Protein AF-0000000086303336 (afdb_homodimer)

Organism: NCBI:txid299321

Radius of gyration: 23.67 Å; Cα contacts (8 Å, |Δi|>4): 502; chains: 2; bounding box: 52×64×55 Å

InterPro domains:
  IPR014830 Glycolipid transfer protein domain [PF08718] (20-171)
  IPR014830 Glycolipid transfer protein domain [PTHR10219] (15-198)
  IPR036497 Glycolipid transfer protein superfamily [G3DSA:1.10.3520.10] (1-209)
  IPR036497 Glycolipid transfer protein superfamily [SSF110004] (14-208)

pLDDT: mean 89.31, std 9.23, range [62.44, 98.69]

Sequence (418 aa):
MAVSRLLFHLSSALGPGSDILLDPYLSGWEELIRFMESLGPLVSLFSYKVQEKIVLLRQIQAEDAENAAYSSLHSMMEAELLRGVVSFDRHAPSGCRTLLRLHRSLRWLQLLLEKLAAGPDADGRLATPGEMCREAYREVLAPHHPWLLRRAAEAAFSAMPQRAVLLRLVCVERQEEAAPVLERLIGAIGEVHSRTHNALQDRGMLDLPMAVSRLLFHLSSALGPGSDILLDPYLSGWEELIRFMESLGPLVSLFSYKVQEKIVLLRQIQAEDAENAAYSSLHSMMEAELLRGVVSFDRHAPSGCRTLLRLHRSLRWLQLLLEKLAAGPDADGRLATPGEMCREAYREVLAPHHPWLLRRAAEAAFSAMPQRAVLLRLVCVERQEEAAPVLERLIGAIGEVHSRTHNALQDRGMLDLP

Secondary structure (DSSP, 8-state):
-HHHHHHHHHHHTB-STT-BBHHHHHHHHHHHHHHHHHH-HHHHHHHHHHHHHHHHHHHHHHHTTTTTTTSBHHHHHHHHHHHT---SSS----HHHHHHHHHHHHHHHHHHHHHHHH-S-TTSPPPPHHHHHHHHHHHHTGGGS-HHHHHHHHHHHHT---HHHHHHHTT-SSHHHHHHHHHHHHHHHHHHHHHHHHHHHHTT-TT--/-HHHHHHHHHHHTB-STT-BBHHHHHHHHHHHHHHHHHH-HHHHHHHHHHHHHHHHHHHHHHHTTTTTTTSBHHHHHHHHHHHT---SSS----HHHHHHHHHHHHHHHHHHHHHHHH-S-TTSPPPPHHHHHHHHHHHHTGGGS-HHHHHHHHHHHHT---HHHHHHHTT-SSHHHHHHHHHHHHHHHHHHHHHHHHHHHHTT-TT--

Solvent-accessible surface area (backbone atoms only — not comparable to full-atom values): 22356 Å² total; per-residue (Å²): 110,71,55,58,53,34,52,50,20,45,58,60,9,58,34,77,88,66,36,37,25,40,64,33,42,50,48,23,52,50,46,51,43,54,52,41,42,71,77,32,49,73,47,38,64,63,37,47,68,55,46,52,43,51,52,52,46,52,50,52,34,62,76,36,57,90,72,51,37,56,49,26,51,60,44,31,49,52,46,34,59,73,69,60,48,66,43,77,86,44,85,50,85,38,62,66,53,43,48,48,55,50,52,40,51,48,52,29,51,41,48,34,48,54,54,63,53,64,53,49,47,98,88,63,51,64,75,50,47,29,54,42,48,46,54,29,32,61,70,58,41,43,88,78,42,55,71,67,56,44,50,49,50,52,36,50,30,73,58,47,62,57,56,69,59,55,36,46,68,66,71,26,91,47,75,83,64,31,40,66,55,44,50,52,49,43,49,47,52,46,52,54,47,49,34,52,49,50,57,32,52,78,69,68,47,78,70,51,93,109,72,54,58,52,33,50,49,19,45,58,59,9,59,34,74,89,66,35,39,25,38,64,34,41,50,49,23,52,51,46,51,44,54,53,43,42,72,77,34,50,75,41,41,64,65,37,45,67,54,47,54,44,49,52,54,46,51,49,54,35,62,76,37,56,91,72,52,37,56,50,26,52,61,46,31,50,53,47,34,58,73,70,61,47,67,42,78,85,43,82,50,85,39,63,65,52,44,49,49,56,50,50,41,51,48,51,30,50,40,47,33,48,52,54,62,53,64,51,49,47,98,87,63,49,64,75,48,46,27,54,43,48,47,55,29,32,61,70,58,41,43,87,77,43,55,70,67,56,44,51,52,48,52,39,51,31,74,59,47,62,59,56,70,60,56,37,46,68,65,69,26,91,46,75,82,63,32,40,68,55,46,50,52,49,42,49,49,50,46,53,53,47,50,34,52,48,50,57,31,50,78,70,68,48,78,71,51,94

Structure (mmCIF, N/CA/C/O backbone):
data_AF-0000000086303336-model_v1
#
loop_
_entity.id
_entity.type
_entity.pdbx_description
1 polymer 'Glycolipid transfer protein domain-containing protein'
#
loop_
_atom_site.group_PDB
_atom_site.id
_atom_site.type_symbol
_atom_site.label_atom_id
_atom_site.label_alt_id
_atom_site.label_comp_id
_atom_site.label_asym_id
_atom_site.label_entity_id
_atom_site.label_seq_id
_atom_site.pdbx_PDB_ins_code
_atom_site.Cartn_x
_atom_site.Cartn_y
_atom_site.Cartn_z
_atom_site.occupancy
_atom_site.B_iso_or_equiv
_atom_site.auth_seq_id
_atom_site.auth_comp_id
_atom_site.auth_asym_id
_atom_site.auth_atom_id
_atom_site.pdbx_PDB_model_num
ATOM 1 N N . MET A 1 1 ? 12.625 26.188 -1.631 1 68.75 1 MET A N 1
ATOM 2 C CA . MET A 1 1 ? 11.523 26.172 -2.592 1 68.75 1 MET A CA 1
ATOM 3 C C . MET A 1 1 ? 10.422 25.219 -2.15 1 68.75 1 MET A C 1
ATOM 5 O O . MET A 1 1 ? 9.289 25.641 -1.905 1 68.75 1 MET A O 1
ATOM 9 N N . ALA A 1 2 ? 10.711 24.031 -1.716 1 78.25 2 ALA A N 1
ATOM 10 C CA . ALA A 1 2 ? 9.664 23.078 -1.331 1 78.25 2 ALA A CA 1
ATOM 11 C C . ALA A 1 2 ? 9.023 23.484 -0.003 1 78.25 2 ALA A C 1
ATOM 13 O O . ALA A 1 2 ? 7.801 23.438 0.142 1 78.25 2 ALA A O 1
ATOM 14 N N . VAL A 1 3 ? 9.758 24.109 0.846 1 84.88 3 VAL A N 1
ATOM 15 C CA . VAL A 1 3 ? 9.266 24.484 2.17 1 84.88 3 VAL A CA 1
ATOM 16 C C . VAL A 1 3 ? 8.32 25.672 2.053 1 84.88 3 VAL A C 1
ATOM 18 O O . VAL A 1 3 ? 7.266 25.703 2.689 1 84.88 3 VAL A O 1
ATOM 21 N N . SER A 1 4 ? 8.734 26.578 1.231 1 87.81 4 SER A N 1
ATOM 22 C CA . SER A 1 4 ? 7.906 27.766 1.048 1 87.81 4 SER A CA 1
ATOM 23 C C . SER A 1 4 ? 6.543 27.406 0.459 1 87.81 4 SER A C 1
ATOM 25 O O . SER A 1 4 ? 5.52 27.953 0.877 1 87.81 4 SER A O 1
ATOM 27 N N . ARG A 1 5 ? 6.555 26.562 -0.476 1 91.38 5 ARG A N 1
ATOM 28 C CA . ARG A 1 5 ? 5.301 26.141 -1.087 1 91.38 5 ARG A CA 1
ATOM 29 C C . ARG A 1 5 ? 4.434 25.391 -0.081 1 91.38 5 ARG A C 1
ATOM 31 O O . ARG A 1 5 ? 3.217 25.594 -0.038 1 91.38 5 ARG A O 1
ATOM 38 N N . LEU A 1 6 ? 5.098 24.547 0.693 1 92 6 LEU A N 1
ATOM 39 C CA . LEU A 1 6 ? 4.359 23.812 1.722 1 92 6 LEU A CA 1
ATOM 40 C C . LEU A 1 6 ? 3.727 24.781 2.721 1 92 6 LEU A C 1
ATOM 42 O O . LEU A 1 6 ? 2.545 24.656 3.045 1 92 6 LEU A O 1
ATOM 46 N N . LEU A 1 7 ? 4.484 25.766 3.109 1 93.31 7 LEU A N 1
ATOM 47 C CA . LEU A 1 7 ? 3.982 26.75 4.055 1 93.31 7 LEU A CA 1
ATOM 48 C C . LEU A 1 7 ? 2.822 27.531 3.453 1 93.31 7 LEU A C 1
ATOM 50 O O . LEU A 1 7 ? 1.847 27.844 4.145 1 93.31 7 LEU A O 1
ATOM 54 N N . PHE A 1 8 ? 2.986 27.797 2.232 1 95.62 8 PHE A N 1
ATOM 55 C CA . PHE A 1 8 ? 1.922 28.516 1.533 1 95.62 8 PHE A CA 1
ATOM 56 C C . PHE A 1 8 ? 0.634 27.703 1.535 1 95.62 8 PHE A C 1
ATOM 58 O O . PHE A 1 8 ? -0.438 28.219 1.848 1 95.62 8 PHE A O 1
ATOM 65 N N . HIS A 1 9 ? 0.721 26.453 1.22 1 96.94 9 HIS A N 1
ATOM 66 C CA . HIS A 1 9 ? -0.458 25.594 1.182 1 96.94 9 HIS A CA 1
ATOM 67 C C . HIS A 1 9 ? -1.078 25.453 2.568 1 96.94 9 HIS A C 1
ATOM 69 O O . HIS A 1 9 ? -2.301 25.5 2.713 1 96.94 9 HIS A O 1
ATOM 75 N N . LEU A 1 10 ? -0.275 25.281 3.58 1 96.69 10 LEU A N 1
ATOM 76 C CA . LEU A 1 10 ? -0.773 25.125 4.941 1 96.69 10 LEU A CA 1
ATOM 77 C C . LEU A 1 10 ? -1.506 26.391 5.398 1 96.69 10 LEU A C 1
ATOM 79 O O . LEU A 1 10 ? -2.58 26.297 6 1 96.69 10 LEU A O 1
ATOM 83 N N . SER A 1 11 ? -0.921 27.5 5.051 1 97.06 11 SER A N 1
ATOM 84 C CA . SER A 1 11 ? -1.561 28.766 5.402 1 97.06 11 SER A CA 1
ATOM 85 C C . SER A 1 11 ? -2.867 28.953 4.637 1 97.06 11 SER A C 1
ATOM 87 O O . SER A 1 11 ? -3.854 29.438 5.195 1 97.06 11 SER A O 1
ATOM 89 N N . SER A 1 12 ? -2.881 28.562 3.414 1 98 12 SER A N 1
ATOM 90 C CA . SER A 1 12 ? -4.051 28.719 2.555 1 98 12 SER A CA 1
ATOM 91 C C . SER A 1 12 ? -5.168 27.766 2.965 1 98 12 SER A C 1
ATOM 93 O O . SER A 1 12 ? -6.324 27.953 2.574 1 98 12 SER A O 1
ATOM 95 N N . ALA A 1 13 ? -4.824 26.719 3.674 1 98.44 13 ALA A N 1
ATOM 96 C CA . ALA A 1 13 ? -5.82 25.75 4.105 1 98.44 13 ALA A CA 1
ATOM 97 C C . ALA A 1 13 ? -6.664 26.297 5.254 1 98.44 13 ALA A C 1
ATOM 99 O O . ALA A 1 13 ? -7.738 25.766 5.547 1 98.44 13 ALA A O 1
ATOM 100 N N . LEU A 1 14 ? -6.16 27.328 5.961 1 98.31 14 LEU A N 1
ATOM 101 C CA . LEU A 1 14 ? -6.891 27.922 7.074 1 98.31 14 LEU A CA 1
ATOM 102 C C . LEU A 1 14 ? -8.078 28.734 6.578 1 98.31 14 LEU A C 1
ATOM 104 O O . LEU A 1 14 ? -7.91 29.859 6.109 1 98.31 14 LEU A O 1
ATOM 108 N N . GLY A 1 15 ? -9.219 28.125 6.676 1 96.88 15 GLY A N 1
ATOM 109 C CA . GLY A 1 15 ? -10.438 28.781 6.242 1 96.88 15 GLY A CA 1
ATOM 110 C C . GLY A 1 15 ? -11.031 29.703 7.293 1 96.88 15 GLY A C 1
ATOM 111 O O . GLY A 1 15 ? -10.406 29.953 8.328 1 96.88 15 GLY A O 1
ATOM 112 N N . PRO A 1 16 ? -12.148 30.312 6.918 1 95.12 16 PRO A N 1
ATOM 113 C CA . PRO A 1 16 ? -12.812 31.172 7.895 1 95.12 16 PRO A CA 1
ATOM 114 C C . PRO A 1 16 ? -13.125 30.453 9.203 1 95.12 16 PRO A C 1
ATOM 116 O O . PRO A 1 16 ? -13.461 29.266 9.195 1 95.12 16 PRO A O 1
ATOM 119 N N . GLY A 1 17 ? -12.906 31.25 10.336 1 93.94 17 GLY A N 1
ATOM 120 C CA . GLY A 1 17 ? -13.125 30.672 11.641 1 93.94 17 GLY A CA 1
ATOM 121 C C . GLY A 1 17 ? -12.125 29.578 11.977 1 93.94 17 GLY A C 1
ATOM 122 O O . GLY A 1 17 ? -10.914 29.781 11.906 1 93.94 17 GLY A O 1
ATOM 123 N N . SER A 1 18 ? -12.672 28.344 12.18 1 96.5 18 SER A N 1
ATOM 124 C CA . SER A 1 18 ? -11.82 27.203 12.547 1 96.5 18 SER A CA 1
ATOM 125 C C . SER A 1 18 ? -11.875 26.109 11.484 1 96.5 18 SER A C 1
ATOM 127 O O . SER A 1 18 ? -11.5 24.969 11.75 1 96.5 18 SER A O 1
ATOM 129 N N . ASP A 1 19 ? -12.359 26.578 10.32 1 98.12 19 ASP A N 1
ATOM 130 C CA . ASP A 1 19 ? -12.547 25.609 9.258 1 98.12 19 ASP A CA 1
ATOM 131 C C . ASP A 1 19 ? -11.242 25.359 8.5 1 98.12 19 ASP A C 1
ATOM 133 O O . ASP A 1 19 ? -10.281 26.125 8.648 1 98.12 19 ASP A O 1
ATOM 137 N N . ILE A 1 20 ? -11.133 24.234 7.773 1 98.69 20 ILE A N 1
ATOM 138 C CA . ILE A 1 20 ? -10 23.859 6.926 1 98.69 20 ILE A CA 1
ATOM 139 C C . ILE A 1 20 ? -10.469 23.703 5.48 1 98.69 20 ILE A C 1
ATOM 141 O O . ILE A 1 20 ? -11.391 22.938 5.199 1 98.69 20 ILE A O 1
ATOM 145 N N . LEU A 1 21 ? -9.898 24.516 4.605 1 98.62 21 LEU A N 1
ATOM 146 C CA . LEU A 1 21 ? -10.195 24.359 3.186 1 98.62 21 LEU A CA 1
ATOM 147 C C . LEU A 1 21 ? -9.492 23.125 2.617 1 98.62 21 LEU A C 1
ATOM 149 O O . LEU A 1 21 ? -8.289 22.953 2.807 1 98.62 21 LEU A O 1
ATOM 153 N N . LEU A 1 22 ? -10.32 22.297 1.923 1 98.12 22 LEU A N 1
ATOM 154 C CA . LEU A 1 22 ? -9.812 20.984 1.552 1 98.12 22 LEU A CA 1
ATOM 155 C C . LEU A 1 22 ? -8.805 21.094 0.408 1 98.12 22 LEU A C 1
ATOM 157 O O . LEU A 1 22 ? -7.789 20.391 0.404 1 98.12 22 LEU A O 1
ATOM 161 N N . ASP A 1 23 ? -8.992 21.969 -0.528 1 97.44 23 ASP A N 1
ATOM 162 C CA . ASP A 1 23 ? -8.125 22.031 -1.703 1 97.44 23 ASP A CA 1
ATOM 163 C C . ASP A 1 23 ? -6.699 22.406 -1.316 1 97.44 23 ASP A C 1
ATOM 165 O O . ASP A 1 23 ? -5.754 21.672 -1.609 1 97.44 23 ASP A O 1
ATOM 169 N N . PRO A 1 24 ? -6.488 23.5 -0.646 1 98.12 24 PRO A N 1
ATOM 170 C CA . PRO A 1 24 ? -5.113 23.812 -0.252 1 98.12 24 PRO A CA 1
ATOM 171 C C . PRO A 1 24 ? -4.539 22.797 0.732 1 98.12 24 PRO A C 1
ATOM 173 O O . PRO A 1 24 ? -3.33 22.547 0.728 1 98.12 24 PRO A O 1
ATOM 176 N N . TYR A 1 25 ? -5.367 22.25 1.617 1 98.38 25 TYR A N 1
ATOM 177 C CA . TYR A 1 25 ? -4.926 21.203 2.527 1 98.38 25 TYR A CA 1
ATOM 178 C C . TYR A 1 25 ? -4.344 20.016 1.757 1 98.38 25 TYR A C 1
ATOM 180 O O . TYR A 1 25 ? -3.227 19.578 2.037 1 98.38 25 TYR A O 1
ATOM 188 N N . LEU A 1 26 ? -5.074 19.531 0.772 1 98.19 26 LEU A N 1
ATOM 189 C CA . LEU A 1 26 ? -4.633 18.406 -0.049 1 98.19 26 LEU A CA 1
ATOM 190 C C . LEU A 1 26 ? -3.428 18.797 -0.899 1 98.19 26 LEU A C 1
ATOM 192 O O . LEU A 1 26 ? -2.52 17.984 -1.103 1 98.19 26 LEU A O 1
ATOM 196 N N . SER A 1 27 ? -3.404 20 -1.371 1 97.25 27 SER A N 1
ATOM 197 C CA . SER A 1 27 ? -2.25 20.484 -2.123 1 97.25 27 SER A CA 1
ATOM 198 C C . SER A 1 27 ? -0.993 20.5 -1.26 1 97.25 27 SER A C 1
ATOM 200 O O . SER A 1 27 ? 0.11 20.266 -1.759 1 97.25 27 SER A O 1
ATOM 202 N N . GLY A 1 28 ? -1.169 20.812 0.009 1 95.38 28 GLY A N 1
ATOM 203 C CA . GLY A 1 28 ? -0.049 20.703 0.932 1 95.38 28 GLY A CA 1
ATOM 204 C C . GLY A 1 28 ? 0.526 19.297 1.017 1 95.38 28 GLY A C 1
ATOM 205 O O . GLY A 1 28 ? 1.744 19.125 0.967 1 95.38 28 GLY A O 1
ATOM 206 N N . TRP A 1 29 ? -0.325 18.281 1.083 1 94.81 29 TRP A N 1
ATOM 207 C CA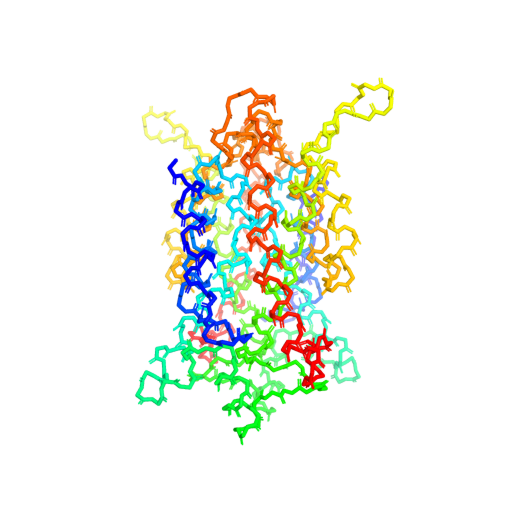 . TRP A 1 29 ? 0.107 16.891 1.098 1 94.81 29 TRP A CA 1
ATOM 208 C C . TRP A 1 29 ? 0.792 16.516 -0.214 1 94.81 29 TRP A C 1
ATOM 210 O O . TRP A 1 29 ? 1.811 15.82 -0.215 1 94.81 29 TRP A O 1
ATOM 220 N N . GLU A 1 30 ? 0.237 17 -1.263 1 94.19 30 GLU A N 1
ATOM 221 C CA . GLU A 1 30 ? 0.819 16.719 -2.572 1 94.19 30 GLU A CA 1
ATOM 222 C C . GLU A 1 30 ? 2.223 17.312 -2.688 1 94.19 30 GLU A C 1
ATOM 224 O O . GLU A 1 30 ? 3.121 16.688 -3.252 1 94.19 30 GLU A O 1
ATOM 229 N N . GLU A 1 31 ? 2.381 18.5 -2.166 1 90.88 31 GLU A N 1
ATOM 230 C CA . GLU A 1 31 ? 3.701 19.125 -2.156 1 90.88 31 GLU A CA 1
ATOM 231 C C . GLU A 1 31 ? 4.688 18.312 -1.316 1 90.88 31 GLU A C 1
ATOM 233 O O . GLU A 1 31 ? 5.832 18.109 -1.719 1 90.88 31 GLU A O 1
ATOM 238 N N . LEU A 1 32 ? 4.27 17.844 -0.201 1 86.94 32 LEU A N 1
ATOM 239 C CA . LEU A 1 32 ? 5.105 17.031 0.672 1 86.94 32 LEU A CA 1
ATOM 240 C C . LEU A 1 32 ? 5.535 15.75 -0.031 1 86.94 32 LEU A C 1
ATOM 242 O O . LEU A 1 32 ? 6.715 15.383 -0.003 1 86.94 32 LEU A O 1
ATOM 246 N N . ILE A 1 33 ? 4.625 15.094 -0.683 1 88.19 33 ILE A N 1
ATOM 247 C CA . ILE A 1 33 ? 4.895 13.844 -1.386 1 88.19 33 ILE A CA 1
ATOM 248 C C . ILE A 1 33 ? 5.879 14.094 -2.527 1 88.19 33 ILE A C 1
ATOM 250 O O . ILE A 1 33 ? 6.836 13.344 -2.709 1 88.19 33 ILE A O 1
ATOM 254 N N . ARG A 1 34 ? 5.613 15.172 -3.264 1 85.19 34 ARG A N 1
ATOM 255 C CA . ARG A 1 34 ? 6.52 15.531 -4.348 1 85.19 34 ARG A CA 1
ATOM 256 C C . ARG A 1 34 ? 7.945 15.719 -3.834 1 85.19 34 ARG A C 1
ATOM 258 O O . ARG A 1 34 ? 8.898 15.242 -4.453 1 85.19 34 ARG A O 1
ATOM 265 N N . PHE A 1 35 ? 7.98 16.359 -2.828 1 79.31 35 PHE A N 1
ATOM 266 C CA . PHE A 1 35 ? 9.281 16.594 -2.215 1 79.31 35 PHE A CA 1
ATOM 267 C C . PHE A 1 35 ? 9.914 15.289 -1.757 1 79.31 35 PHE A C 1
ATOM 269 O O . PHE A 1 35 ? 11.102 15.047 -1.996 1 79.31 35 PHE A O 1
ATOM 276 N N . MET A 1 36 ? 9.227 14.445 -1.089 1 78.94 36 MET A N 1
ATOM 277 C CA . MET A 1 36 ? 9.727 13.164 -0.588 1 78.94 36 MET A CA 1
ATOM 278 C C . MET A 1 36 ? 10.188 12.273 -1.736 1 78.94 36 MET A C 1
ATOM 280 O O . MET A 1 36 ? 11.234 11.625 -1.643 1 78.94 36 MET A O 1
ATOM 284 N N . GLU A 1 37 ? 9.453 12.266 -2.715 1 78.75 37 GLU A N 1
ATOM 285 C CA . GLU A 1 37 ? 9.781 11.438 -3.867 1 78.75 37 GLU A CA 1
ATOM 286 C C . GLU A 1 37 ? 11.062 11.914 -4.547 1 78.75 37 GLU A C 1
ATOM 288 O O . GLU A 1 37 ? 11.781 11.125 -5.16 1 78.75 37 GLU A O 1
ATOM 293 N N . SER A 1 38 ? 11.344 13.188 -4.441 1 76.94 38 SER A N 1
ATOM 294 C CA . SER A 1 38 ? 12.555 13.734 -5.043 1 76.94 38 SER A CA 1
ATOM 295 C C . SER A 1 38 ? 13.805 13.281 -4.293 1 76.94 38 SER A C 1
ATOM 297 O O . SER A 1 38 ? 14.914 13.336 -4.832 1 76.94 38 SER A O 1
ATOM 299 N N . LEU A 1 39 ? 13.664 12.828 -3.025 1 73.25 39 LEU A N 1
ATOM 300 C CA . LEU A 1 39 ? 14.797 12.414 -2.209 1 73.25 39 LEU A CA 1
ATOM 301 C C . LEU A 1 39 ? 15.227 10.992 -2.561 1 73.25 39 LEU A C 1
ATOM 303 O O . LEU A 1 39 ? 16.344 10.578 -2.246 1 73.25 39 LEU A O 1
ATOM 307 N N . GLY A 1 40 ? 14.273 10.195 -3.146 1 70.62 40 GLY A N 1
ATOM 308 C CA . GLY A 1 40 ? 14.656 8.867 -3.598 1 70.62 40 GLY A CA 1
ATOM 309 C C . GLY A 1 40 ? 13.508 7.871 -3.545 1 70.62 40 GLY A C 1
ATOM 310 O O . GLY A 1 40 ? 12.445 8.164 -2.994 1 70.62 40 GLY A O 1
ATOM 311 N N . PRO A 1 41 ? 13.773 6.785 -4.105 1 68.56 41 PRO A N 1
ATOM 312 C CA . PRO A 1 41 ? 12.711 5.789 -4.246 1 68.56 41 PRO A CA 1
ATOM 313 C C . PRO A 1 41 ? 12.258 5.211 -2.908 1 68.56 41 PRO A C 1
ATOM 315 O O . PRO A 1 41 ? 11.102 4.812 -2.764 1 68.56 41 PRO A O 1
ATOM 318 N N . LEU A 1 42 ? 13.102 5.152 -1.977 1 62.66 42 LEU A N 1
ATOM 319 C CA . LEU A 1 42 ? 12.758 4.559 -0.688 1 62.66 42 LEU A CA 1
ATOM 320 C C . LEU A 1 42 ? 11.664 5.363 0.007 1 62.66 42 LEU A C 1
ATOM 322 O O . LEU A 1 42 ? 10.789 4.797 0.657 1 62.66 42 LEU A O 1
ATOM 326 N N . VAL A 1 43 ? 11.703 6.582 -0.273 1 63.38 43 VAL A N 1
ATOM 327 C CA . VAL A 1 43 ? 10.734 7.445 0.391 1 63.38 43 VAL A CA 1
ATOM 328 C C . VAL A 1 43 ? 9.391 7.355 -0.329 1 63.38 43 VAL A C 1
ATOM 330 O O . VAL A 1 43 ? 8.328 7.477 0.296 1 63.38 43 VAL A O 1
ATOM 333 N N . SER A 1 44 ? 9.438 7.004 -1.534 1 63.28 44 SER A N 1
ATOM 334 C CA . SER A 1 44 ? 8.219 6.906 -2.342 1 63.28 44 SER A CA 1
ATOM 335 C C . SER A 1 44 ? 7.316 5.785 -1.849 1 63.28 44 SER A C 1
ATOM 337 O O . SER A 1 44 ? 6.09 5.883 -1.94 1 63.28 44 SER A O 1
ATOM 339 N N . LEU A 1 45 ? 7.863 4.793 -1.267 1 64.06 45 LEU A N 1
ATOM 340 C CA . LEU A 1 45 ? 7.059 3.686 -0.763 1 64.06 45 LEU A CA 1
ATOM 341 C C . LEU A 1 45 ? 6.172 4.141 0.392 1 64.06 45 LEU A C 1
ATOM 343 O O . LEU A 1 45 ? 5.027 3.697 0.514 1 64.06 45 LEU A O 1
ATOM 347 N N . PHE A 1 46 ? 6.66 5.219 1.019 1 66.06 46 PHE A N 1
ATOM 348 C CA . PHE A 1 46 ? 5.926 5.766 2.154 1 66.06 46 PHE A CA 1
ATOM 349 C C . PHE A 1 46 ? 4.766 6.637 1.681 1 66.06 46 PHE A C 1
ATOM 351 O O . PHE A 1 46 ? 3.734 6.723 2.348 1 66.06 46 PHE A O 1
ATOM 358 N N . SER A 1 47 ? 5.047 7.047 0.517 1 77.31 47 SER A N 1
ATOM 359 C CA . SER A 1 47 ? 4.102 8.078 0.098 1 77.31 47 SER A CA 1
ATOM 360 C C . SER A 1 47 ? 2.857 7.457 -0.531 1 77.31 47 SER A C 1
ATOM 362 O O . SER A 1 47 ? 1.817 8.109 -0.635 1 77.31 47 SER A O 1
ATOM 364 N N . TYR A 1 48 ? 2.936 6.191 -0.767 1 81.06 48 TYR A N 1
ATOM 365 C CA . TYR A 1 48 ? 1.847 5.551 -1.494 1 81.06 48 TYR A CA 1
ATOM 366 C C . TYR A 1 48 ? 0.562 5.562 -0.675 1 81.06 48 TYR A C 1
ATOM 368 O O . TYR A 1 48 ? -0.506 5.906 -1.188 1 81.06 48 TYR A O 1
ATOM 376 N N . LYS A 1 49 ? 0.659 5.176 0.506 1 83.69 49 LYS A N 1
ATOM 377 C CA . LYS A 1 49 ? -0.529 5.105 1.352 1 83.69 49 LYS A CA 1
ATOM 378 C C . LYS A 1 49 ? -1.147 6.484 1.549 1 83.69 49 LYS A C 1
ATOM 380 O O . LYS A 1 49 ? -2.371 6.617 1.615 1 83.69 49 LYS A O 1
ATOM 385 N N . VAL A 1 50 ? -0.256 7.484 1.642 1 91.5 50 VAL A N 1
ATOM 386 C CA . VAL A 1 50 ? -0.743 8.852 1.778 1 91.5 50 VAL A CA 1
ATOM 387 C C . VAL A 1 50 ? -1.37 9.312 0.464 1 91.5 50 VAL A C 1
ATOM 389 O O . VAL A 1 50 ? -2.455 9.898 0.459 1 91.5 50 VAL A O 1
ATOM 392 N N . GLN A 1 51 ? -0.713 8.992 -0.611 1 91.88 51 GLN A N 1
ATOM 393 C CA . GLN A 1 51 ? -1.223 9.367 -1.926 1 91.88 51 GLN A CA 1
ATOM 394 C C . GLN A 1 51 ? -2.59 8.742 -2.186 1 91.88 51 GLN A C 1
ATOM 396 O O . GLN A 1 51 ? -3.465 9.375 -2.779 1 91.88 51 GLN A O 1
ATOM 401 N N . GLU A 1 52 ? -2.699 7.531 -1.794 1 91.31 52 GLU A N 1
ATOM 402 C CA . GLU A 1 52 ? -3.984 6.855 -1.956 1 91.31 52 GLU A CA 1
ATOM 403 C C . GLU A 1 52 ? -5.109 7.652 -1.303 1 91.31 52 GLU A C 1
ATOM 405 O O . GLU A 1 52 ? -6.203 7.77 -1.865 1 91.31 52 GLU A O 1
ATOM 410 N N . LYS A 1 53 ? -4.906 8.227 -0.135 1 94.25 53 LYS A N 1
ATOM 411 C CA . LYS A 1 53 ? -5.918 8.992 0.588 1 94.25 53 LYS A CA 1
ATOM 412 C C . LYS A 1 53 ? -6.223 10.305 -0.12 1 94.25 53 LYS A C 1
ATOM 414 O O . LYS A 1 53 ? -7.383 10.727 -0.19 1 94.25 53 LYS A O 1
ATOM 419 N N . ILE A 1 54 ? -5.168 10.914 -0.641 1 96.75 54 ILE A N 1
ATOM 420 C CA . ILE A 1 54 ? -5.336 12.18 -1.354 1 96.75 54 ILE A CA 1
ATOM 421 C C . ILE A 1 54 ? -6.184 11.961 -2.605 1 96.75 54 ILE A C 1
ATOM 423 O O . ILE A 1 54 ? -7.137 12.695 -2.855 1 96.75 54 ILE A O 1
ATOM 427 N N . VAL A 1 55 ? -5.875 10.945 -3.32 1 94.25 55 VAL A N 1
ATOM 428 C CA . VAL A 1 55 ? -6.574 10.625 -4.562 1 94.25 55 VAL A CA 1
ATOM 429 C C . VAL A 1 55 ? -8.047 10.344 -4.27 1 94.25 55 VAL A C 1
ATOM 431 O O . VAL A 1 55 ? -8.93 10.82 -4.992 1 94.25 55 VAL A O 1
ATOM 434 N N . LEU A 1 56 ? -8.297 9.586 -3.236 1 93.88 56 LEU A N 1
ATOM 435 C CA . LEU A 1 56 ? -9.672 9.266 -2.857 1 93.88 56 LEU A CA 1
ATOM 436 C C . LEU A 1 56 ? -10.453 10.539 -2.545 1 93.88 56 LEU A C 1
ATOM 438 O O . LEU A 1 56 ? -11.586 10.711 -3.016 1 93.88 56 LEU A O 1
ATOM 442 N N . LEU A 1 57 ? -9.875 11.445 -1.818 1 96.88 57 LEU A N 1
ATOM 443 C CA . LEU A 1 57 ? -10.562 12.68 -1.442 1 96.88 57 LEU A CA 1
ATOM 444 C C . LEU A 1 57 ? -10.789 13.57 -2.66 1 96.88 57 LEU A C 1
ATOM 446 O O . LEU A 1 57 ? -11.852 14.18 -2.799 1 96.88 57 LEU A O 1
ATOM 450 N N . ARG A 1 58 ? -9.766 13.625 -3.512 1 96.44 58 ARG A N 1
ATOM 451 C CA . ARG A 1 58 ? -9.922 14.398 -4.738 1 96.44 58 ARG A CA 1
ATOM 452 C C . ARG A 1 58 ? -11.031 13.828 -5.609 1 96.44 58 ARG A C 1
ATOM 454 O O . ARG A 1 58 ? -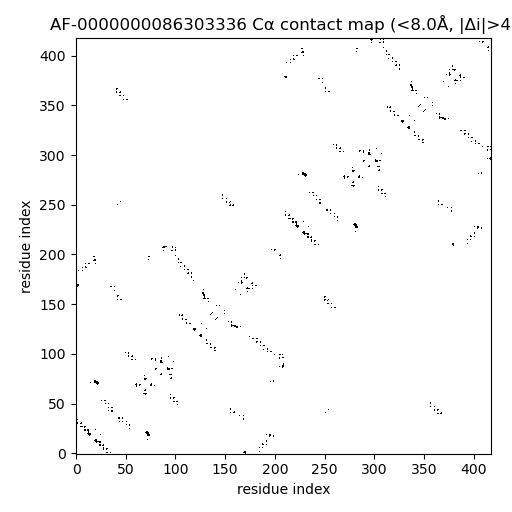11.797 14.578 -6.223 1 96.44 58 ARG A O 1
ATOM 461 N N . GLN A 1 59 ? -11.156 12.539 -5.691 1 93.62 59 GLN A N 1
ATOM 462 C CA . GLN A 1 59 ? -12.211 11.883 -6.453 1 93.62 59 GLN A CA 1
ATOM 463 C C . GLN A 1 59 ? -13.586 12.219 -5.887 1 93.62 59 GLN A C 1
ATOM 465 O O . GLN A 1 59 ? -14.516 12.531 -6.641 1 93.62 59 GLN A O 1
ATOM 470 N N . ILE A 1 60 ? -13.703 12.117 -4.598 1 93.75 60 ILE A N 1
ATOM 471 C CA . ILE A 1 60 ? -14.961 12.453 -3.945 1 93.75 60 ILE A CA 1
ATOM 472 C C . ILE A 1 60 ? -15.336 13.898 -4.254 1 93.75 60 ILE A C 1
ATOM 474 O O . ILE A 1 60 ? -16.5 14.203 -4.539 1 93.75 60 ILE A O 1
ATOM 478 N N . GLN A 1 61 ? -14.359 14.797 -4.164 1 94.94 61 GLN A N 1
ATOM 479 C CA . GLN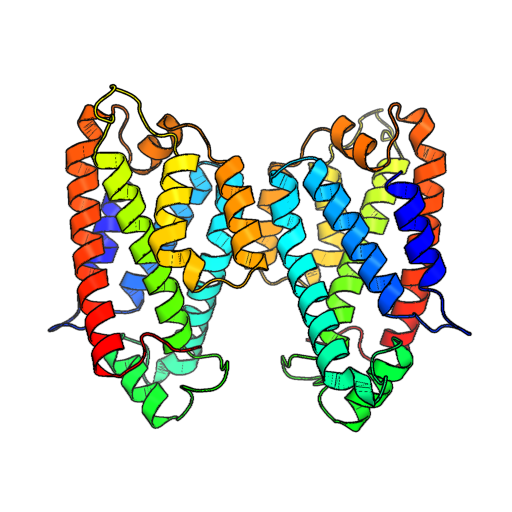 A 1 61 ? -14.578 16.203 -4.488 1 94.94 61 GLN A CA 1
ATOM 480 C C . GLN A 1 61 ? -15.078 16.375 -5.918 1 94.94 61 GLN A C 1
ATOM 482 O O . GLN A 1 61 ? -16.016 17.125 -6.168 1 94.94 61 GLN A O 1
ATOM 487 N N . ALA A 1 62 ? -14.492 15.656 -6.801 1 93.81 62 ALA A N 1
ATOM 488 C CA . ALA A 1 62 ? -14.844 15.75 -8.211 1 93.81 62 ALA A CA 1
ATOM 489 C C . ALA A 1 62 ? -16.266 15.242 -8.461 1 93.81 62 ALA A C 1
ATOM 491 O O . ALA A 1 62 ? -17 15.812 -9.258 1 93.81 62 ALA A O 1
ATOM 492 N N . GLU A 1 63 ? -16.609 14.203 -7.781 1 91.62 63 GLU A N 1
ATOM 493 C CA . GLU A 1 63 ? -17.938 13.594 -7.934 1 91.62 63 GLU A CA 1
ATOM 494 C C . GLU A 1 63 ? -19.031 14.5 -7.363 1 91.62 63 GLU A C 1
ATOM 496 O O . GLU A 1 63 ? -20.188 14.406 -7.77 1 91.62 63 GLU A O 1
ATOM 501 N N . ASP A 1 64 ? -18.641 15.367 -6.48 1 91.44 64 ASP A N 1
ATOM 502 C CA . ASP A 1 64 ? -19.609 16.25 -5.836 1 91.44 64 ASP A CA 1
ATOM 503 C C . ASP A 1 64 ? -19.375 17.703 -6.254 1 91.44 64 ASP A C 1
ATOM 505 O O . ASP A 1 64 ? -19.719 18.625 -5.512 1 91.44 64 ASP A O 1
ATOM 509 N N . ALA A 1 65 ? -18.812 18.031 -7.348 1 87.75 65 ALA A N 1
ATOM 510 C CA . ALA A 1 65 ? -18.375 19.359 -7.766 1 87.75 65 ALA A CA 1
ATOM 511 C C . ALA A 1 65 ? -19.547 20.328 -7.824 1 87.75 65 ALA A C 1
ATOM 513 O O . ALA A 1 65 ? -19.391 21.516 -7.516 1 87.75 65 ALA A O 1
ATOM 514 N N . GLU A 1 66 ? -20.656 19.828 -8.117 1 90.31 66 GLU A N 1
ATOM 515 C CA . GLU A 1 66 ? -21.828 20.672 -8.297 1 90.31 66 GLU A CA 1
ATOM 516 C C . GLU A 1 66 ? -22.359 21.172 -6.957 1 90.31 66 GLU A C 1
ATOM 518 O O . GLU A 1 66 ? -22.938 22.266 -6.875 1 90.31 66 GLU A O 1
ATOM 523 N N . ASN A 1 67 ? -22.219 20.469 -5.848 1 89.44 67 ASN A N 1
ATOM 524 C CA . ASN A 1 67 ? -22.781 20.812 -4.547 1 89.44 67 ASN A CA 1
ATOM 525 C C . ASN A 1 67 ? -21.75 21.484 -3.641 1 89.44 67 ASN A C 1
ATOM 527 O O . ASN A 1 67 ? -22.109 22.062 -2.617 1 89.44 67 ASN A O 1
ATOM 531 N N . ALA A 1 68 ? -20.531 21.438 -3.92 1 89.5 68 ALA A N 1
ATOM 532 C CA . ALA A 1 68 ? -19.406 22 -3.17 1 89.5 68 ALA A CA 1
ATOM 533 C C . ALA A 1 68 ? -19.391 21.5 -1.73 1 89.5 68 ALA A C 1
ATOM 535 O O . ALA A 1 68 ? -18.953 22.203 -0.821 1 89.5 68 ALA A O 1
ATOM 536 N N . ALA A 1 69 ? -19.984 20.344 -1.467 1 94.5 69 ALA A N 1
ATOM 537 C CA . ALA A 1 69 ? -20.047 19.766 -0.123 1 94.5 69 ALA A CA 1
ATOM 538 C C . ALA A 1 69 ? -18.641 19.453 0.401 1 94.5 69 ALA A C 1
ATOM 540 O O . ALA A 1 69 ? -18.422 19.438 1.613 1 94.5 69 ALA A O 1
ATOM 541 N N . TYR A 1 70 ? -17.75 19.328 -0.514 1 96.81 70 TYR A N 1
ATOM 542 C CA . TYR A 1 70 ? -16.391 18.922 -0.138 1 96.81 70 TYR A CA 1
ATOM 543 C C . TYR A 1 70 ? -15.406 20.062 -0.376 1 96.81 70 TYR A C 1
ATOM 545 O O . TYR A 1 70 ? -14.266 19.828 -0.779 1 96.81 70 TYR A O 1
ATOM 553 N N . SER A 1 71 ? -15.844 21.281 -0.156 1 96.88 71 SER A N 1
ATOM 554 C CA . SER A 1 71 ? -14.977 22.453 -0.279 1 96.88 71 SER A CA 1
ATOM 555 C C . SER A 1 71 ? -14.156 22.672 0.989 1 96.88 71 SER A C 1
ATOM 557 O O . SER A 1 71 ? -13.047 23.188 0.931 1 96.88 71 SER A O 1
ATOM 559 N N . SER A 1 72 ? -14.742 22.281 2.129 1 97.94 72 SER A N 1
ATOM 560 C CA . SER A 1 72 ? -14.07 22.438 3.414 1 97.94 72 SER A CA 1
ATOM 561 C C . SER A 1 72 ? -14.336 21.25 4.324 1 97.94 72 SER A C 1
ATOM 563 O O . SER A 1 72 ? -15.172 20.391 4.016 1 97.94 72 SER A O 1
ATOM 565 N N . LEU A 1 73 ? -13.57 21.156 5.395 1 98.38 73 LEU A N 1
ATOM 566 C CA . LEU A 1 73 ? -13.734 20.094 6.371 1 98.38 73 LEU A CA 1
ATOM 567 C C . LEU A 1 73 ? -15.133 20.125 6.98 1 98.38 73 LEU A C 1
ATOM 569 O O . LEU A 1 73 ? -15.82 19.094 7.031 1 98.38 73 LEU A O 1
ATOM 573 N N . HIS A 1 74 ? -15.594 21.328 7.383 1 98 74 HIS A N 1
ATOM 574 C CA . HIS A 1 74 ? -16.891 21.453 8.031 1 98 74 HIS A CA 1
ATOM 575 C C . HIS A 1 74 ? -18.016 21.078 7.074 1 98 74 HIS A C 1
ATOM 577 O O . HIS A 1 74 ? -18.938 20.344 7.445 1 98 74 HIS A O 1
ATOM 583 N N . SER A 1 75 ? -17.953 21.578 5.863 1 97.5 75 SER A N 1
ATOM 584 C CA . SER A 1 75 ? -19.016 21.281 4.906 1 97.5 75 SER A CA 1
ATOM 585 C C . SER A 1 75 ? -19.031 19.797 4.555 1 97.5 75 SER A C 1
ATOM 587 O O . SER A 1 75 ? -20.109 19.219 4.371 1 97.5 75 SER A O 1
ATOM 589 N N . MET A 1 76 ? -17.859 19.172 4.438 1 97.69 76 MET A N 1
ATOM 590 C CA . MET A 1 76 ? -17.766 17.734 4.184 1 97.69 76 MET A CA 1
ATOM 591 C C . MET A 1 76 ? -18.406 16.938 5.316 1 97.69 76 MET A C 1
ATOM 593 O O . MET A 1 76 ? -19.219 16.047 5.07 1 97.69 76 MET A O 1
ATOM 597 N N . MET A 1 77 ? -18.094 17.281 6.527 1 97.5 77 MET A N 1
ATOM 598 C CA . MET A 1 77 ? -18.625 16.578 7.691 1 97.5 77 MET A CA 1
ATOM 599 C C . MET A 1 77 ? -20.141 16.688 7.75 1 97.5 77 MET A C 1
ATOM 601 O O . MET A 1 77 ? -20.844 15.695 7.969 1 97.5 77 MET A O 1
ATOM 605 N N . GLU A 1 78 ? -20.625 17.859 7.508 1 96.69 78 GLU A N 1
ATOM 606 C CA . GLU A 1 78 ? -22.078 18.078 7.527 1 96.69 78 GLU A CA 1
ATOM 607 C C . GLU A 1 78 ? -22.766 17.266 6.438 1 96.69 78 GLU A C 1
ATOM 609 O O . GLU A 1 78 ? -23.766 16.609 6.699 1 96.69 78 GLU A O 1
ATOM 614 N N . ALA A 1 79 ? -22.234 17.312 5.289 1 96.5 79 ALA A N 1
ATOM 615 C CA . ALA A 1 79 ? -22.844 16.625 4.152 1 96.5 79 ALA A CA 1
ATOM 616 C C . ALA A 1 79 ? -22.844 15.109 4.371 1 96.5 79 ALA A C 1
ATOM 618 O O . ALA A 1 79 ? -23.844 14.438 4.105 1 96.5 79 ALA A O 1
ATOM 619 N N . GLU A 1 80 ? -21.734 14.578 4.855 1 96.44 80 GLU A N 1
ATOM 620 C CA . GLU A 1 80 ? -21.625 13.133 5.016 1 96.44 80 GLU A CA 1
ATOM 621 C C . GLU A 1 80 ? -22.469 12.641 6.176 1 96.44 80 GLU A C 1
ATOM 623 O O . GLU A 1 80 ? -23 11.523 6.137 1 96.44 80 GLU A O 1
ATOM 628 N N . LEU A 1 81 ? -22.641 13.469 7.184 1 95.25 81 LEU A N 1
ATOM 629 C CA . LEU A 1 81 ? -23.547 13.133 8.266 1 95.25 81 LEU A CA 1
ATOM 630 C C . LEU A 1 81 ? -25 13.117 7.777 1 95.25 81 LEU A C 1
ATOM 632 O O . LEU A 1 81 ? -25.75 12.195 8.094 1 95.25 81 LEU A O 1
ATOM 636 N N . LEU A 1 82 ? -25.328 14.055 6.988 1 95 82 LEU A N 1
ATOM 637 C CA . LEU A 1 82 ? -26.672 14.156 6.441 1 95 82 LEU A CA 1
ATOM 638 C C . LEU A 1 82 ? -26.969 12.984 5.516 1 95 82 LEU A C 1
ATOM 640 O O . LEU A 1 82 ? -28.078 12.445 5.52 1 95 82 LEU A O 1
ATOM 644 N N . ARG A 1 83 ? -25.984 12.594 4.766 1 93.5 83 ARG A N 1
ATOM 645 C CA . ARG A 1 83 ? -26.156 11.516 3.791 1 93.5 83 ARG A CA 1
ATOM 646 C C . ARG A 1 83 ? -26.062 10.156 4.465 1 93.5 83 ARG A C 1
ATOM 648 O O . ARG A 1 83 ? -26.359 9.133 3.85 1 93.5 83 ARG A O 1
ATOM 655 N N . GLY A 1 84 ? -25.531 10.102 5.625 1 92.5 84 GLY A N 1
ATOM 656 C CA . GLY A 1 84 ? -25.453 8.867 6.383 1 92.5 84 GLY A CA 1
ATOM 657 C C . GLY A 1 84 ? -24.328 7.957 5.914 1 92.5 84 GLY A C 1
ATOM 658 O O . GLY A 1 84 ? -24.438 6.734 6.008 1 92.5 84 GLY A O 1
ATOM 659 N N . VAL A 1 85 ? -23.312 8.547 5.402 1 90.06 85 VAL A N 1
ATOM 660 C CA . VAL A 1 85 ? -22.25 7.719 4.844 1 90.06 85 VAL A CA 1
ATOM 661 C C . VAL A 1 85 ? -21.125 7.574 5.859 1 90.06 85 VAL A C 1
ATOM 663 O O . VAL A 1 85 ? -20.172 6.809 5.641 1 90.06 85 VAL A O 1
ATOM 666 N N . VAL A 1 86 ? -21.219 8.281 6.926 1 88.75 86 VAL A N 1
ATOM 667 C CA . VAL A 1 86 ? -20.25 8.109 7.992 1 88.75 86 VAL A CA 1
ATOM 668 C C . VAL A 1 86 ? -20.703 6.992 8.93 1 88.75 86 VAL A C 1
ATOM 670 O O . VAL A 1 86 ? -21.75 7.098 9.57 1 88.75 86 VAL A O 1
ATOM 673 N N . SER A 1 87 ? -19.906 5.93 8.898 1 85.69 87 SER A N 1
ATOM 674 C CA . SER A 1 87 ? -20.234 4.848 9.828 1 85.69 87 SER A CA 1
ATOM 675 C C . SER A 1 87 ? -19.312 4.871 11.047 1 85.69 87 SER A C 1
ATOM 677 O O . SER A 1 87 ? -18.094 4.91 10.906 1 85.69 87 SER A O 1
ATOM 679 N N . PHE A 1 88 ? -19.938 4.789 12.188 1 84.5 88 PHE A N 1
ATOM 680 C CA . PHE A 1 88 ? -19.188 4.875 13.43 1 84.5 88 PHE A CA 1
ATOM 681 C C . PHE A 1 88 ? -18.859 3.482 13.961 1 84.5 88 PHE A C 1
ATOM 683 O O . PHE A 1 88 ? -18.062 3.332 14.875 1 84.5 88 PHE A O 1
ATOM 690 N N . ASP A 1 89 ? -19.406 2.436 13.273 1 82.5 89 ASP A N 1
ATOM 691 C CA . ASP A 1 89 ? -19.266 1.082 13.805 1 82.5 89 ASP A CA 1
ATOM 692 C C . ASP A 1 89 ? -18.656 0.147 12.758 1 82.5 89 ASP A C 1
ATOM 694 O O . ASP A 1 89 ? -18.156 -0.93 13.094 1 82.5 89 ASP A O 1
ATOM 698 N N . ARG A 1 90 ? -18.828 0.599 11.531 1 79.94 90 ARG A N 1
ATOM 699 C CA . ARG A 1 90 ? -18.312 -0.269 10.484 1 79.94 90 ARG A CA 1
ATOM 700 C C . ARG A 1 90 ? -17.312 0.478 9.594 1 79.94 90 ARG A C 1
ATOM 702 O O . ARG A 1 90 ? -17.328 1.71 9.539 1 79.94 90 ARG A O 1
ATOM 709 N N . HIS A 1 91 ? -16.453 -0.379 9.047 1 78.38 91 HIS A N 1
ATOM 710 C CA . HIS A 1 91 ? -15.523 0.204 8.086 1 78.38 91 HIS A CA 1
ATOM 711 C C . HIS A 1 91 ? -16.234 0.558 6.781 1 78.38 91 HIS A C 1
ATOM 713 O O . HIS A 1 91 ? -16.703 -0.329 6.062 1 78.38 91 HIS A O 1
ATOM 719 N N . ALA A 1 92 ? -16.5 1.878 6.602 1 79.31 92 ALA A N 1
ATOM 720 C CA . ALA A 1 92 ? -17.094 2.361 5.363 1 79.31 92 ALA A CA 1
ATOM 721 C C . ALA A 1 92 ? -16.297 3.523 4.781 1 79.31 92 ALA A C 1
ATOM 723 O O . ALA A 1 92 ? -15.875 4.418 5.512 1 79.31 92 ALA A O 1
ATOM 724 N N . PRO A 1 93 ? -16.125 3.416 3.557 1 84.62 93 PRO A N 1
ATOM 725 C CA . PRO A 1 93 ? -15.375 4.508 2.936 1 84.62 93 PRO A CA 1
ATOM 726 C C . PRO A 1 93 ? -16.094 5.848 3.012 1 84.62 93 PRO A C 1
ATOM 728 O O . PRO A 1 93 ? -17.312 5.906 2.795 1 84.62 93 PRO A O 1
ATOM 731 N N . SER A 1 94 ? -15.492 6.863 3.469 1 93.44 94 SER A N 1
ATOM 732 C CA . SER A 1 94 ? -16 8.234 3.512 1 93.44 94 SER A CA 1
ATOM 733 C C . SER A 1 94 ? -14.859 9.25 3.473 1 93.44 94 SER A C 1
ATOM 735 O O . SER A 1 94 ? -13.703 8.898 3.711 1 93.44 94 SER A O 1
ATOM 737 N N . GLY A 1 95 ? -15.242 10.398 3.111 1 95.94 95 GLY A N 1
ATOM 738 C CA . GLY A 1 95 ? -14.266 11.477 3.152 1 95.94 95 GLY A CA 1
ATOM 739 C C . GLY A 1 95 ? -13.758 11.766 4.551 1 95.94 95 GLY A C 1
ATOM 740 O O . GLY A 1 95 ? -12.555 11.938 4.754 1 95.94 95 GLY A O 1
ATOM 741 N N . CYS A 1 96 ? -14.633 11.789 5.52 1 97.12 96 CYS A N 1
ATOM 742 C CA . CYS A 1 96 ? -14.266 12.07 6.902 1 97.12 96 CYS A CA 1
ATOM 743 C C . CYS A 1 96 ? -13.289 11.031 7.434 1 97.12 96 CYS A C 1
ATOM 745 O O . CYS A 1 96 ? -12.289 11.375 8.07 1 97.12 96 CYS A O 1
ATOM 747 N N . ARG A 1 97 ? -13.562 9.797 7.176 1 96 97 ARG A N 1
ATOM 748 C CA . ARG A 1 97 ? -12.664 8.727 7.609 1 96 97 ARG A CA 1
ATOM 749 C C . ARG A 1 97 ? -11.305 8.852 6.934 1 96 97 ARG A C 1
ATOM 751 O O . ARG A 1 97 ? -10.273 8.664 7.574 1 96 97 ARG A O 1
ATOM 758 N N . THR A 1 98 ? -11.328 9.078 5.656 1 96.56 98 THR A N 1
ATOM 759 C CA . THR A 1 98 ? -10.086 9.227 4.902 1 96.56 98 THR A CA 1
ATOM 760 C C . THR A 1 98 ? -9.273 10.406 5.43 1 96.56 98 THR A C 1
ATOM 762 O O . THR A 1 98 ? -8.055 10.297 5.609 1 96.56 98 THR A O 1
ATOM 765 N N . LEU A 1 99 ? -9.922 11.523 5.633 1 98 99 LEU A N 1
ATOM 766 C CA . LEU A 1 99 ? -9.234 12.703 6.141 1 98 99 LEU A CA 1
ATOM 767 C C . LEU A 1 99 ? -8.672 12.445 7.535 1 98 99 LEU A C 1
ATOM 769 O O . LEU A 1 99 ? -7.609 12.961 7.883 1 98 99 LEU A O 1
ATOM 773 N N . LEU A 1 100 ? -9.383 11.719 8.375 1 97.88 100 LEU A N 1
ATOM 774 C CA . LEU A 1 100 ? -8.883 11.344 9.688 1 97.88 100 LEU A CA 1
ATOM 775 C C . LEU A 1 100 ? -7.535 10.641 9.578 1 97.88 100 LEU A C 1
ATOM 777 O O . LEU A 1 100 ? -6.625 10.914 10.367 1 97.88 100 LEU A O 1
ATOM 781 N N . ARG A 1 101 ? -7.402 9.75 8.617 1 95.81 101 ARG A N 1
ATOM 782 C CA . ARG A 1 101 ? -6.156 9.016 8.43 1 95.81 101 ARG A CA 1
ATOM 783 C C . ARG A 1 101 ? -5.031 9.945 7.988 1 95.81 101 ARG A C 1
ATOM 785 O O . ARG A 1 101 ? -3.895 9.805 8.445 1 95.81 101 ARG A O 1
ATOM 792 N N . LEU A 1 102 ? -5.285 10.914 7.176 1 96.88 102 LEU A N 1
ATOM 793 C CA . LEU A 1 102 ? -4.309 11.938 6.824 1 96.88 102 LEU A CA 1
ATOM 794 C C . LEU A 1 102 ? -3.943 12.781 8.039 1 96.88 102 LEU A C 1
ATOM 796 O O . LEU A 1 102 ? -2.779 13.141 8.227 1 96.88 102 LEU A O 1
ATOM 800 N N . HIS A 1 103 ? -4.961 13.094 8.797 1 98.12 103 HIS A N 1
ATOM 801 C CA . HIS A 1 103 ? -4.777 13.883 10.008 1 98.12 103 HIS A CA 1
ATOM 802 C C . HIS A 1 103 ? -3.811 13.195 10.969 1 98.12 103 HIS A C 1
ATOM 804 O O . HIS A 1 103 ? -2.932 13.852 11.539 1 98.12 103 HIS A O 1
ATOM 810 N N . ARG A 1 104 ? -3.908 11.93 11.117 1 96.88 104 ARG A N 1
ATOM 811 C CA . ARG A 1 104 ? -3.008 11.164 11.969 1 96.88 104 ARG A CA 1
ATOM 812 C C . ARG A 1 104 ? -1.587 11.172 11.414 1 96.88 104 ARG A C 1
ATOM 814 O O . ARG A 1 104 ? -0.62 11.281 12.18 1 96.88 104 ARG A O 1
ATOM 821 N N . SER A 1 105 ? -1.475 11.023 10.141 1 95.31 105 SER A N 1
ATOM 822 C CA . SER A 1 105 ? -0.168 11.125 9.5 1 95.31 105 SER A CA 1
ATOM 823 C C . SER A 1 105 ? 0.449 12.5 9.703 1 95.31 105 SER A C 1
ATOM 825 O O . SER A 1 105 ? 1.667 12.625 9.844 1 95.31 105 SER A O 1
ATOM 827 N N . LEU A 1 106 ? -0.364 13.516 9.672 1 96.38 106 LEU A N 1
ATOM 828 C CA . LEU A 1 106 ? 0.118 14.875 9.883 1 96.38 106 LEU A CA 1
ATOM 829 C C . LEU A 1 106 ? 0.711 15.031 11.281 1 96.38 106 LEU A C 1
ATOM 831 O O . LEU A 1 106 ? 1.74 15.688 11.453 1 96.38 106 LEU A O 1
ATOM 835 N N . ARG A 1 107 ? 0.064 14.469 12.219 1 97.12 107 ARG A N 1
ATOM 836 C CA . ARG A 1 107 ? 0.602 14.5 13.578 1 97.12 107 ARG A CA 1
ATOM 837 C C . ARG A 1 107 ? 1.954 13.797 13.641 1 97.12 107 ARG A C 1
ATOM 839 O O . ARG A 1 107 ? 2.867 14.258 14.328 1 97.12 107 ARG A O 1
ATOM 846 N N . TRP A 1 108 ? 2.043 12.641 13.031 1 95.62 108 TRP A N 1
ATOM 847 C CA . TRP A 1 108 ? 3.312 11.922 12.961 1 95.62 108 TRP A CA 1
ATOM 848 C C . TRP A 1 108 ? 4.402 12.812 12.375 1 95.62 108 TRP A C 1
ATOM 850 O O . TRP A 1 108 ? 5.508 12.891 12.914 1 95.62 108 TRP A O 1
ATOM 860 N N . LEU A 1 109 ? 4.145 13.492 11.273 1 92.38 109 LEU A N 1
ATOM 861 C CA . LEU A 1 109 ? 5.105 14.383 10.633 1 92.38 109 LEU A CA 1
ATOM 862 C C . LEU A 1 109 ? 5.527 15.5 11.578 1 92.38 109 LEU A C 1
ATOM 864 O O . LEU A 1 109 ? 6.715 15.828 11.664 1 92.38 109 LEU A O 1
ATOM 868 N N . GLN A 1 110 ? 4.57 16.078 12.227 1 94.75 110 GLN A N 1
ATOM 869 C CA . GLN A 1 110 ? 4.859 17.141 13.188 1 94.75 110 GLN A CA 1
ATOM 870 C C . GLN A 1 110 ? 5.836 16.656 14.258 1 94.75 110 GLN A C 1
ATOM 872 O O . GLN A 1 110 ? 6.824 17.328 14.555 1 94.75 110 GLN A O 1
ATOM 877 N N . LEU A 1 111 ? 5.539 15.531 14.805 1 95.62 111 LEU A N 1
ATOM 878 C CA . LEU A 1 111 ? 6.387 14.977 15.852 1 95.62 111 LEU A CA 1
ATOM 879 C C . LEU A 1 111 ? 7.777 14.656 15.312 1 95.62 111 LEU A C 1
ATOM 881 O O . LEU A 1 111 ? 8.781 14.875 16 1 95.62 111 LEU A O 1
ATOM 885 N N . LEU A 1 112 ? 7.852 14.109 14.148 1 91.19 112 LEU A N 1
ATOM 886 C CA . LEU A 1 112 ? 9.141 13.828 13.516 1 91.19 112 LEU A CA 1
ATOM 887 C C . LEU A 1 112 ? 9.969 15.102 13.383 1 91.19 112 LEU A C 1
ATOM 889 O O . LEU A 1 112 ? 11.156 15.117 13.719 1 91.19 112 LEU A O 1
ATOM 893 N N . LEU A 1 113 ? 9.359 16.172 12.867 1 90.38 113 LEU A N 1
ATOM 894 C CA . LEU A 1 113 ? 10.055 17.438 12.688 1 90.38 113 LEU A CA 1
ATOM 895 C C . LEU A 1 113 ? 10.492 18 14.039 1 90.38 113 LEU A C 1
ATOM 897 O O . LEU A 1 113 ? 11.562 18.609 14.141 1 90.38 113 LEU A O 1
ATOM 901 N N . GLU A 1 114 ? 9.656 17.844 15.047 1 93.12 114 GLU A N 1
ATOM 902 C CA . GLU A 1 114 ? 10.023 18.281 16.391 1 93.12 114 GLU A CA 1
ATOM 903 C C . GLU A 1 114 ? 11.281 17.562 16.875 1 93.12 114 GLU A C 1
ATOM 905 O O . GLU A 1 114 ? 12.164 18.188 17.469 1 93.12 114 GLU A O 1
ATOM 910 N N . LYS A 1 115 ? 11.344 16.344 16.609 1 90.44 115 LYS A N 1
ATOM 911 C CA . LYS A 1 115 ? 12.508 15.562 17.016 1 90.44 115 LYS A CA 1
ATOM 912 C C . LYS A 1 115 ? 13.742 15.977 16.219 1 90.44 115 LYS A C 1
ATOM 914 O O . LYS A 1 115 ? 14.852 16.031 16.766 1 90.44 115 LYS A O 1
ATOM 919 N N . LEU A 1 116 ? 13.562 16.219 14.984 1 87.06 116 LEU A N 1
ATOM 920 C CA . LEU A 1 116 ? 14.656 16.688 14.141 1 87.06 116 LEU A CA 1
ATOM 921 C C . LEU A 1 116 ? 15.188 18.016 14.633 1 87.06 116 LEU A C 1
ATOM 923 O O . LEU A 1 116 ? 16.391 18.266 14.609 1 87.06 116 LEU A O 1
ATOM 927 N N . ALA A 1 117 ? 14.32 18.844 15.086 1 86.88 117 ALA A N 1
ATOM 928 C CA . ALA A 1 117 ? 14.688 20.188 15.539 1 86.88 117 ALA A CA 1
ATOM 929 C C . ALA A 1 117 ? 15.391 20.125 16.891 1 86.88 117 ALA A C 1
ATOM 931 O O . ALA A 1 117 ? 16.203 21 17.219 1 86.88 117 ALA A O 1
ATOM 932 N N . ALA A 1 118 ? 15.094 19.203 17.719 1 86.12 118 ALA A N 1
ATOM 933 C CA . ALA A 1 118 ? 15.641 19.109 19.078 1 86.12 118 ALA A CA 1
ATOM 934 C C . ALA A 1 118 ? 17.141 18.844 19.031 1 86.12 118 ALA A C 1
ATOM 936 O O . ALA A 1 118 ? 17.875 19.234 19.953 1 86.12 118 ALA A O 1
ATOM 937 N N . GLY A 1 119 ? 17.766 18.359 17.984 1 79.69 119 GLY A N 1
ATOM 938 C CA . GLY A 1 119 ? 19.188 18.141 17.891 1 79.69 119 GLY A CA 1
ATOM 939 C C . GLY A 1 119 ? 19.672 16.984 18.734 1 79.69 119 GLY A C 1
ATOM 940 O O . GLY A 1 119 ? 18.922 16.047 19 1 79.69 119 GLY A O 1
ATOM 941 N N . PRO A 1 120 ? 20.953 17.031 19.172 1 84.38 120 PRO A N 1
ATOM 942 C CA . PRO A 1 120 ? 21.547 15.914 19.922 1 84.38 120 PRO A CA 1
ATOM 943 C C . PRO A 1 120 ? 21.016 15.789 21.344 1 84.38 120 PRO A C 1
ATOM 945 O O . PRO A 1 120 ? 20.562 16.781 21.922 1 84.38 120 PRO A O 1
ATOM 948 N N . ASP A 1 121 ? 21 14.523 21.75 1 85.31 121 ASP A N 1
ATOM 949 C CA . ASP A 1 121 ? 20.547 14.281 23.109 1 85.31 121 ASP A CA 1
ATOM 950 C C . ASP A 1 121 ? 21.594 14.758 24.125 1 85.31 121 ASP A C 1
ATOM 952 O O . ASP A 1 121 ? 22.578 15.406 23.75 1 85.31 121 ASP A O 1
ATOM 956 N N . ALA A 1 122 ? 21.328 14.422 25.422 1 87.75 122 ALA A N 1
ATOM 957 C CA . ALA A 1 122 ? 22.188 14.875 26.531 1 87.75 122 ALA A CA 1
ATOM 958 C C . ALA A 1 122 ? 23.609 14.359 26.375 1 87.75 122 ALA A C 1
ATOM 960 O O . ALA A 1 122 ? 24.562 15.008 26.812 1 87.75 122 ALA A O 1
ATOM 961 N N . ASP A 1 123 ? 23.797 13.227 25.734 1 91.5 123 ASP A N 1
ATOM 962 C CA . ASP A 1 123 ? 25.109 12.609 25.547 1 91.5 123 ASP A CA 1
ATOM 963 C C . ASP A 1 123 ? 25.75 13.062 24.234 1 91.5 123 ASP A C 1
ATOM 965 O O . ASP A 1 123 ? 26.812 12.555 23.844 1 91.5 123 ASP A O 1
ATOM 969 N N . GLY A 1 124 ? 25.047 13.945 23.5 1 88 124 GLY A N 1
ATOM 970 C CA . GLY A 1 124 ? 25.578 14.477 22.25 1 88 124 GLY A CA 1
ATOM 971 C C . GLY A 1 124 ? 25.266 13.617 21.047 1 88 124 GLY A C 1
ATOM 972 O O . GLY A 1 124 ? 25.75 13.875 19.953 1 88 124 GLY A O 1
ATOM 973 N N . ARG A 1 125 ? 24.453 12.578 21.297 1 89.38 125 ARG A N 1
ATOM 974 C CA . ARG A 1 125 ? 24.141 11.664 20.203 1 89.38 125 ARG A CA 1
ATOM 975 C C . ARG A 1 125 ? 22.969 12.172 19.391 1 89.38 125 ARG A C 1
ATOM 977 O O . ARG A 1 125 ? 21.938 12.586 19.953 1 89.38 125 ARG A O 1
ATOM 984 N N . LEU A 1 126 ? 23.141 12.195 18.109 1 86.62 126 LEU A N 1
ATOM 985 C CA . LEU A 1 126 ? 22.047 12.508 17.203 1 86.62 126 LEU A CA 1
ATOM 986 C C . LEU A 1 126 ? 21.281 11.242 16.812 1 86.62 126 LEU A C 1
ATOM 988 O O . LEU A 1 126 ? 21.891 10.266 16.359 1 86.62 126 LEU A O 1
ATOM 992 N N . ALA A 1 127 ? 20.031 11.383 17.078 1 89.31 127 ALA A N 1
ATOM 993 C CA . ALA A 1 127 ? 19.203 10.258 16.641 1 89.31 127 ALA A CA 1
ATOM 994 C C . ALA A 1 127 ? 19.203 10.141 15.117 1 89.31 127 ALA A C 1
ATOM 996 O O . ALA A 1 127 ? 19.172 11.148 14.406 1 89.31 127 ALA A O 1
ATOM 997 N N . THR A 1 128 ? 19.234 8.844 14.703 1 90.31 128 THR A N 1
ATOM 998 C CA . THR A 1 128 ? 19.125 8.625 13.258 1 90.31 128 THR A CA 1
ATOM 999 C C . THR A 1 128 ? 17.703 8.898 12.773 1 90.31 128 THR A C 1
ATOM 1001 O O . THR A 1 128 ? 16.75 8.859 13.562 1 90.31 128 THR A O 1
ATOM 1004 N N . PRO A 1 129 ? 17.562 9.148 11.492 1 88.19 129 PRO A N 1
ATOM 1005 C CA . PRO A 1 129 ? 16.219 9.312 10.945 1 88.19 129 PRO A CA 1
ATOM 1006 C C . PRO A 1 129 ? 15.32 8.102 11.203 1 88.19 129 PRO A C 1
ATOM 1008 O O . PRO A 1 129 ? 14.141 8.258 11.539 1 88.19 129 PRO A O 1
ATOM 1011 N N . GLY A 1 130 ? 15.875 6.926 11.062 1 89.25 130 GLY A N 1
ATOM 1012 C CA . GLY A 1 130 ? 15.109 5.723 11.344 1 89.25 130 GLY A CA 1
ATOM 1013 C C . GLY A 1 130 ? 14.609 5.66 12.773 1 89.25 130 GLY A C 1
ATOM 1014 O O . GLY A 1 130 ? 13.453 5.293 13.016 1 89.25 130 GLY A O 1
ATOM 1015 N N . GLU A 1 131 ? 15.445 6.055 13.648 1 93.69 131 GLU A N 1
ATOM 1016 C CA . GLU A 1 131 ? 15.07 6.066 15.055 1 93.69 131 GLU A CA 1
ATOM 1017 C C . GLU A 1 131 ? 13.977 7.098 15.328 1 93.69 131 GLU A C 1
ATOM 1019 O O . GLU A 1 131 ? 13.008 6.816 16.047 1 93.69 131 GLU A O 1
ATOM 1024 N N . MET A 1 132 ? 14.133 8.242 14.797 1 92.44 132 MET A N 1
ATOM 1025 C CA . MET A 1 132 ? 13.164 9.312 15.008 1 92.44 132 MET A CA 1
ATOM 1026 C C . MET A 1 132 ? 11.812 8.945 14.414 1 92.44 132 MET A C 1
ATOM 1028 O O . MET A 1 132 ? 10.773 9.148 15.055 1 92.44 132 MET A O 1
ATOM 1032 N N . CYS A 1 133 ? 11.875 8.414 13.227 1 91.5 133 CYS A N 1
ATOM 1033 C CA . CYS A 1 133 ? 10.641 7.984 12.578 1 91.5 133 CYS A CA 1
ATOM 1034 C C . CYS A 1 133 ? 9.93 6.91 13.398 1 91.5 133 CYS A C 1
ATOM 1036 O O . CYS A 1 133 ? 8.727 6.992 13.633 1 91.5 133 CYS A O 1
ATOM 1038 N N . ARG A 1 134 ? 10.695 5.992 13.859 1 94.5 134 ARG A N 1
ATOM 1039 C CA . ARG A 1 134 ? 10.156 4.871 14.625 1 94.5 134 ARG A CA 1
ATOM 1040 C C . ARG A 1 134 ? 9.523 5.355 15.93 1 94.5 134 ARG A C 1
ATOM 1042 O O . ARG A 1 134 ? 8.406 4.949 16.266 1 94.5 134 ARG A O 1
ATOM 1049 N N . GLU A 1 135 ? 10.219 6.18 16.625 1 95.94 135 GLU A N 1
ATOM 1050 C CA . GLU A 1 135 ? 9.719 6.688 17.891 1 95.94 135 GLU A CA 1
ATOM 1051 C C . GLU A 1 135 ? 8.43 7.48 17.703 1 95.94 135 GLU A C 1
ATOM 1053 O O . GLU A 1 135 ? 7.453 7.277 18.422 1 95.94 135 GLU A O 1
ATOM 1058 N N . ALA A 1 136 ? 8.484 8.359 16.766 1 95.5 136 ALA A N 1
ATOM 1059 C CA . ALA A 1 136 ? 7.289 9.141 16.453 1 95.5 136 ALA A CA 1
ATOM 1060 C C . ALA A 1 136 ? 6.137 8.234 16.031 1 95.5 136 ALA A C 1
ATOM 1062 O O . ALA A 1 136 ? 5.004 8.406 16.484 1 95.5 136 ALA A O 1
ATOM 1063 N N . TYR A 1 137 ? 6.387 7.27 15.242 1 95.94 137 TYR A N 1
ATOM 1064 C CA . TYR A 1 137 ? 5.391 6.332 14.734 1 95.94 137 TYR A CA 1
ATOM 1065 C C . TYR A 1 137 ? 4.723 5.57 15.875 1 95.94 137 TYR A C 1
ATOM 1067 O O . TYR A 1 137 ? 3.496 5.484 15.938 1 95.94 137 TYR A O 1
ATOM 1075 N N . ARG A 1 138 ? 5.551 5.055 16.766 1 97.06 138 ARG A N 1
ATOM 1076 C CA . ARG A 1 138 ? 5.039 4.277 17.891 1 97.06 138 ARG A CA 1
ATOM 1077 C C . ARG A 1 138 ? 4.098 5.113 18.75 1 97.06 138 ARG A C 1
ATOM 1079 O O . ARG A 1 138 ? 3.123 4.594 19.297 1 97.06 138 ARG A O 1
ATOM 1086 N N . GLU A 1 139 ? 4.348 6.301 18.766 1 96.88 139 GLU A N 1
ATOM 1087 C CA . GLU A 1 139 ? 3.586 7.18 19.641 1 96.88 139 GLU A CA 1
ATOM 1088 C C . GLU A 1 139 ? 2.236 7.539 19.031 1 96.88 139 GLU A C 1
ATOM 1090 O O . GLU A 1 139 ? 1.223 7.582 19.734 1 96.88 139 GLU A O 1
ATOM 1095 N N . VAL A 1 140 ? 2.184 7.805 17.734 1 96.56 140 VAL A N 1
ATOM 1096 C CA . VAL A 1 140 ? 0.986 8.516 17.312 1 96.56 140 VAL A CA 1
ATOM 1097 C C . VAL A 1 140 ? 0.321 7.762 16.156 1 96.56 140 VAL A C 1
ATOM 1099 O O . VAL A 1 140 ? -0.838 8.023 15.828 1 96.56 140 VAL A O 1
ATOM 1102 N N . LEU A 1 141 ? 1.019 6.816 15.477 1 95.31 141 LEU A N 1
ATOM 1103 C CA . LEU A 1 141 ? 0.42 6.18 14.312 1 95.31 141 LEU A CA 1
ATOM 1104 C C . LEU A 1 141 ? 0.212 4.688 14.555 1 95.31 141 LEU A C 1
ATOM 1106 O O . LEU A 1 141 ? -0.816 4.129 14.172 1 95.31 141 LEU A O 1
ATOM 1110 N N . ALA A 1 142 ? 1.117 4.062 15.258 1 96.19 142 ALA A N 1
ATOM 1111 C CA . ALA A 1 142 ? 1.113 2.611 15.445 1 96.19 142 ALA A CA 1
ATOM 1112 C C . ALA A 1 142 ? -0.208 2.141 16.047 1 96.19 142 ALA A C 1
ATOM 1114 O O . ALA A 1 142 ? -0.765 1.127 15.617 1 96.19 142 ALA A O 1
ATOM 1115 N N . PRO A 1 143 ? -0.779 2.873 16.984 1 96.06 143 PRO A N 1
ATOM 1116 C CA . PRO A 1 143 ? -2.018 2.404 17.609 1 96.06 143 PRO A CA 1
ATOM 1117 C C . PRO A 1 143 ? -3.178 2.305 16.625 1 96.06 143 PRO A C 1
ATOM 1119 O O . PRO A 1 143 ? -4.16 1.604 16.891 1 96.06 143 PRO A O 1
ATOM 1122 N N . HIS A 1 144 ? -3.088 2.955 15.531 1 94.12 144 HIS A N 1
ATOM 1123 C CA . HIS A 1 144 ? -4.195 3.002 14.586 1 94.12 144 HIS A CA 1
ATOM 1124 C C . HIS A 1 144 ? -3.934 2.098 13.383 1 94.12 144 HIS A C 1
ATOM 1126 O O . HIS A 1 144 ? -4.781 1.971 12.5 1 94.12 144 HIS A O 1
ATOM 1132 N N . HIS A 1 145 ? -2.74 1.523 13.258 1 92.38 145 HIS A N 1
ATOM 1133 C CA . HIS A 1 145 ? -2.381 0.717 12.102 1 92.38 145 HIS A CA 1
ATOM 1134 C C . HIS A 1 145 ? -2.523 -0.771 12.398 1 92.38 145 HIS A C 1
ATOM 1136 O O . HIS A 1 145 ? -2.057 -1.249 13.438 1 92.38 145 HIS A O 1
ATOM 1142 N N . PRO A 1 146 ? -3.211 -1.529 11.516 1 89.5 146 PRO A N 1
ATOM 1143 C CA . PRO A 1 146 ? -3.166 -2.986 11.656 1 89.5 146 PRO A CA 1
ATOM 1144 C C . PRO A 1 146 ? -1.743 -3.541 11.602 1 89.5 146 PRO A C 1
ATOM 1146 O O . PRO A 1 146 ? -0.818 -2.838 11.188 1 89.5 146 PRO A O 1
ATOM 1149 N N . TRP A 1 147 ? -1.629 -4.734 12.023 1 89.25 147 TRP A N 1
ATOM 1150 C CA . TRP A 1 147 ? -0.312 -5.336 12.211 1 89.25 147 TRP A CA 1
ATOM 1151 C C . TRP A 1 147 ? 0.496 -5.285 10.922 1 89.25 147 TRP A C 1
ATOM 1153 O O . TRP A 1 147 ? 1.712 -5.078 10.945 1 89.25 147 TRP A O 1
ATOM 1163 N N . LEU A 1 148 ? -0.102 -5.43 9.797 1 85.44 148 LEU A N 1
ATOM 1164 C CA . LEU A 1 148 ? 0.611 -5.445 8.531 1 85.44 148 LEU A CA 1
ATOM 1165 C C . LEU A 1 148 ? 1.2 -4.07 8.219 1 85.44 148 LEU A C 1
ATOM 1167 O O . LEU A 1 148 ? 2.326 -3.973 7.723 1 85.44 148 LEU A O 1
ATOM 1171 N N . LEU A 1 149 ? 0.422 -3.012 8.422 1 88.06 149 LEU A N 1
ATOM 1172 C CA . LEU A 1 149 ? 0.923 -1.658 8.211 1 88.06 149 LEU A CA 1
ATOM 1173 C C . LEU A 1 149 ? 2.047 -1.334 9.188 1 88.06 149 LEU A C 1
ATOM 1175 O O . LEU A 1 149 ? 2.998 -0.632 8.836 1 88.06 149 LEU A O 1
ATOM 1179 N N . ARG A 1 150 ? 1.962 -1.89 10.414 1 90.44 150 ARG A N 1
ATOM 1180 C CA . ARG A 1 150 ? 3.035 -1.688 11.383 1 90.44 150 ARG A CA 1
ATOM 1181 C C . ARG A 1 150 ? 4.324 -2.361 10.914 1 90.44 150 ARG A C 1
ATOM 1183 O O . ARG A 1 150 ? 5.41 -1.789 11.039 1 90.44 150 ARG A O 1
ATOM 1190 N N . ARG A 1 151 ? 4.141 -3.479 10.453 1 85.44 151 ARG A N 1
ATOM 1191 C CA . ARG A 1 151 ? 5.301 -4.191 9.93 1 85.44 151 ARG A CA 1
ATOM 1192 C C . ARG A 1 151 ? 5.914 -3.447 8.75 1 85.44 151 ARG A C 1
ATOM 1194 O O . ARG A 1 151 ? 7.137 -3.33 8.648 1 85.44 151 ARG A O 1
ATOM 1201 N N . ALA A 1 152 ? 5.125 -3.02 7.84 1 83.81 152 ALA A N 1
ATOM 1202 C CA . ALA A 1 152 ? 5.605 -2.258 6.691 1 83.81 152 ALA A CA 1
ATOM 1203 C C . ALA A 1 152 ? 6.312 -0.981 7.141 1 83.81 152 ALA A C 1
ATOM 1205 O O . ALA A 1 152 ? 7.352 -0.61 6.586 1 83.81 152 ALA A O 1
ATOM 1206 N N . ALA A 1 153 ? 5.734 -0.314 8.102 1 87.56 153 ALA A N 1
ATOM 1207 C CA . ALA A 1 153 ? 6.344 0.905 8.625 1 87.56 153 ALA A CA 1
ATOM 1208 C C . ALA A 1 153 ? 7.727 0.623 9.203 1 87.56 153 ALA A C 1
ATOM 1210 O O . ALA A 1 153 ? 8.68 1.362 8.945 1 87.56 153 ALA A O 1
ATOM 1211 N N . GLU A 1 154 ? 7.859 -0.421 9.922 1 87.62 154 GLU A N 1
ATOM 1212 C CA . GLU A 1 154 ? 9.141 -0.8 10.508 1 87.62 154 GLU A CA 1
ATOM 1213 C C . GLU A 1 154 ? 10.188 -1.076 9.43 1 87.62 154 GLU A C 1
ATOM 1215 O O . GLU A 1 154 ? 11.352 -0.698 9.578 1 87.62 154 GLU A O 1
ATOM 1220 N N . ALA A 1 155 ? 9.828 -1.736 8.414 1 81.81 155 ALA A N 1
ATOM 1221 C CA . ALA A 1 155 ? 10.734 -1.992 7.301 1 81.81 155 ALA A CA 1
ATOM 1222 C C . ALA A 1 155 ? 11.203 -0.687 6.66 1 81.81 155 ALA A C 1
ATOM 1224 O O . ALA A 1 155 ? 12.375 -0.539 6.316 1 81.81 155 ALA A O 1
ATOM 1225 N N . ALA A 1 156 ? 10.281 0.234 6.5 1 81.75 156 ALA A N 1
ATOM 1226 C CA . ALA A 1 156 ? 10.609 1.539 5.93 1 81.75 156 ALA A CA 1
ATOM 1227 C C . ALA A 1 156 ? 11.609 2.283 6.805 1 81.75 156 ALA A C 1
ATOM 1229 O O . ALA A 1 156 ? 12.547 2.902 6.297 1 81.75 156 ALA A O 1
ATOM 1230 N N . PHE A 1 157 ? 11.445 2.199 8.086 1 86.19 157 PHE A N 1
ATOM 1231 C CA . PHE A 1 157 ? 12.328 2.908 9 1 86.19 157 PHE A CA 1
ATOM 1232 C C . PHE A 1 157 ? 13.742 2.348 8.93 1 86.19 157 PHE A C 1
ATOM 1234 O O . PHE A 1 157 ? 14.719 3.082 9.102 1 86.19 157 PHE A O 1
ATOM 1241 N N . SER A 1 158 ? 13.797 1.099 8.609 1 83.06 158 SER A N 1
ATOM 1242 C CA . SER A 1 158 ? 15.102 0.458 8.523 1 83.06 158 SER A CA 1
ATOM 1243 C C . SER A 1 158 ? 15.844 0.877 7.254 1 83.06 158 SER A C 1
ATOM 1245 O O . SER A 1 158 ? 17.062 0.719 7.16 1 83.06 158 SER A O 1
ATOM 1247 N N . ALA A 1 159 ? 15.148 1.422 6.344 1 78.44 159 ALA A N 1
ATOM 1248 C CA . ALA A 1 159 ? 15.75 1.807 5.07 1 78.44 159 ALA A CA 1
ATOM 1249 C C . ALA A 1 159 ? 15.891 3.322 4.965 1 78.44 159 ALA A C 1
ATOM 1251 O O . ALA A 1 159 ? 16.203 3.85 3.895 1 78.44 159 ALA A O 1
ATOM 1252 N N . MET A 1 160 ? 15.586 4.016 6.035 1 81.94 160 MET A N 1
ATOM 1253 C CA . MET A 1 160 ? 15.641 5.477 6.023 1 81.94 160 MET A CA 1
ATOM 1254 C C . MET A 1 160 ? 17.047 5.961 5.68 1 81.94 160 MET A C 1
ATOM 1256 O O . MET A 1 160 ? 18.031 5.402 6.156 1 81.94 160 MET A O 1
ATOM 1260 N N . PRO A 1 161 ? 17.078 6.953 4.84 1 79.44 161 PRO A N 1
ATOM 1261 C CA . PRO A 1 161 ? 18.391 7.512 4.508 1 79.44 161 PRO A CA 1
ATOM 1262 C C . PRO A 1 161 ? 19.016 8.258 5.68 1 79.44 161 PRO A C 1
ATOM 1264 O O . PRO A 1 161 ? 18.422 8.352 6.754 1 79.44 161 PRO A O 1
ATOM 1267 N N . GLN A 1 162 ? 20.188 8.758 5.34 1 81.62 162 GLN A N 1
ATOM 1268 C CA . GLN A 1 162 ? 20.938 9.477 6.363 1 81.62 162 GLN A CA 1
ATOM 1269 C C . GLN A 1 162 ? 20.297 10.828 6.676 1 81.62 162 GLN A C 1
ATOM 1271 O O . GLN A 1 162 ? 19.5 11.344 5.879 1 81.62 162 GLN A O 1
ATOM 1276 N N . ARG A 1 163 ? 20.703 11.383 7.801 1 79.56 163 ARG A N 1
ATOM 1277 C CA . ARG A 1 163 ? 20.156 12.617 8.344 1 79.56 163 ARG A CA 1
ATOM 1278 C C . ARG A 1 163 ? 20.297 13.766 7.355 1 79.56 163 ARG A C 1
ATOM 1280 O O . ARG A 1 163 ? 19.406 14.609 7.234 1 79.56 163 ARG A O 1
ATOM 1287 N N . ALA A 1 164 ? 21.391 13.719 6.637 1 76.19 164 ALA A N 1
ATOM 1288 C CA . ALA A 1 164 ? 21.672 14.789 5.688 1 76.19 164 ALA A CA 1
ATOM 1289 C C . ALA A 1 164 ? 20.594 14.859 4.605 1 76.19 164 ALA A C 1
ATOM 1291 O O . ALA A 1 164 ? 20.25 15.938 4.137 1 76.19 164 ALA A O 1
ATOM 1292 N N . VAL A 1 165 ? 20.078 13.734 4.312 1 74.69 165 VAL A N 1
ATOM 1293 C CA . VAL A 1 165 ? 19.062 13.672 3.279 1 74.69 165 VAL A CA 1
ATOM 1294 C C . VAL A 1 165 ? 17.75 14.258 3.814 1 74.69 165 VAL A C 1
ATOM 1296 O O . VAL A 1 165 ? 17.031 14.961 3.096 1 74.69 165 VAL A O 1
ATOM 1299 N N . LEU A 1 166 ? 17.484 14.047 5.086 1 76.19 166 LEU A N 1
ATOM 1300 C CA . LEU A 1 166 ? 16.281 14.609 5.703 1 76.19 166 LEU A CA 1
ATOM 1301 C C . LEU A 1 166 ? 16.375 16.125 5.809 1 76.19 166 LEU A C 1
ATOM 1303 O O . LEU A 1 166 ? 15.383 16.828 5.633 1 76.19 166 LEU A O 1
ATOM 1307 N N . LEU A 1 167 ? 17.547 16.531 6.074 1 75.75 167 LEU A N 1
ATOM 1308 C CA . LEU A 1 167 ? 17.75 17.969 6.191 1 75.75 167 LEU A CA 1
ATOM 1309 C C . LEU A 1 167 ? 17.562 18.656 4.844 1 75.75 167 LEU A C 1
ATOM 1311 O O . LEU A 1 167 ? 17.078 19.781 4.781 1 75.75 167 LEU A O 1
ATOM 1315 N N . ARG A 1 168 ? 17.875 17.891 3.865 1 72.25 168 ARG A N 1
ATOM 1316 C CA . ARG A 1 168 ? 17.656 18.422 2.527 1 72.25 168 ARG A CA 1
ATOM 1317 C C . ARG A 1 168 ? 16.156 18.578 2.238 1 72.25 168 ARG A C 1
ATOM 1319 O O . ARG A 1 168 ? 15.758 19.453 1.469 1 72.25 168 ARG A O 1
ATOM 1326 N N . LEU A 1 169 ? 15.43 17.75 3.01 1 65.94 169 LEU A N 1
ATOM 1327 C CA . LEU A 1 169 ? 13.984 17.828 2.865 1 65.94 169 LEU A CA 1
ATOM 1328 C C . LEU A 1 169 ? 13.461 19.188 3.334 1 65.94 169 LEU A C 1
ATOM 1330 O O . LEU A 1 169 ? 12.445 19.672 2.832 1 65.94 169 LEU A O 1
ATOM 1334 N N . VAL A 1 170 ? 14.195 19.781 4.254 1 68.06 170 VAL A N 1
ATOM 1335 C CA . VAL A 1 170 ? 13.734 21.078 4.734 1 68.06 170 VAL A CA 1
ATOM 1336 C C . VAL A 1 170 ? 14.625 22.172 4.18 1 68.06 170 VAL A C 1
ATOM 1338 O O . VAL A 1 170 ? 14.648 23.297 4.707 1 68.06 170 VAL A O 1
ATOM 1341 N N . CYS A 1 171 ? 15.273 21.75 3.07 1 62.53 171 CYS A N 1
ATOM 1342 C CA . CYS A 1 171 ? 16.062 22.656 2.254 1 62.53 171 CYS A CA 1
ATOM 1343 C C . CYS A 1 171 ? 17.141 23.344 3.09 1 62.53 171 CYS A C 1
ATOM 1345 O O . CYS A 1 171 ? 17.359 24.547 2.963 1 62.53 171 CYS A O 1
ATOM 1347 N N . VAL A 1 172 ? 17.594 22.766 4.039 1 65.56 172 VAL A N 1
ATOM 1348 C CA . VAL A 1 172 ? 18.734 23.312 4.758 1 65.56 172 VAL A CA 1
ATOM 1349 C C . VAL A 1 172 ? 19.953 22.391 4.586 1 65.56 172 VAL A C 1
ATOM 1351 O O . VAL A 1 172 ? 19.797 21.203 4.328 1 65.56 172 VAL A O 1
ATOM 1354 N N . GLU A 1 173 ? 21.078 23.078 4.539 1 64.69 173 GLU A N 1
ATOM 1355 C CA . GLU A 1 173 ? 22.312 22.344 4.391 1 64.69 173 GLU A CA 1
ATOM 1356 C C . GLU A 1 173 ? 22.922 21.984 5.75 1 64.69 173 GLU A C 1
ATOM 1358 O O . GLU A 1 173 ? 23.578 20.953 5.898 1 64.69 173 GLU A O 1
ATOM 1363 N N . ARG A 1 174 ? 22.859 22.969 6.637 1 69.56 174 ARG A N 1
ATOM 1364 C CA . ARG A 1 174 ? 23.484 22.75 7.938 1 69.56 174 ARG A CA 1
ATOM 1365 C C . ARG A 1 174 ? 22.422 22.719 9.047 1 69.56 174 ARG A C 1
ATOM 1367 O O . ARG A 1 174 ? 21.453 23.469 9 1 69.56 174 ARG A O 1
ATOM 1374 N N . GLN A 1 175 ? 22.578 21.844 10.031 1 70.31 175 GLN A N 1
ATOM 1375 C CA . GLN A 1 175 ? 21.688 21.656 11.172 1 70.31 175 GLN A CA 1
ATOM 1376 C C . GLN A 1 175 ? 21.344 22.984 11.836 1 70.31 175 GLN A C 1
ATOM 1378 O O . GLN A 1 175 ? 20.203 23.219 12.227 1 70.31 175 GLN A O 1
ATOM 1383 N N . GLU A 1 176 ? 22.297 23.75 11.914 1 70.88 176 GLU A N 1
ATOM 1384 C CA . GLU A 1 176 ? 22.109 25 12.625 1 70.88 176 GLU A CA 1
ATOM 1385 C C . GLU A 1 176 ? 21.156 25.922 11.875 1 70.88 176 GLU A C 1
ATOM 1387 O O . GLU A 1 176 ? 20.484 26.766 12.484 1 70.88 176 GLU A O 1
ATOM 1392 N N . GLU A 1 177 ? 21.094 25.719 10.602 1 76.25 177 GLU A N 1
ATOM 1393 C CA . GLU A 1 177 ? 20.234 26.562 9.773 1 76.25 177 GLU A CA 1
ATOM 1394 C C . GLU A 1 177 ? 18.828 26 9.68 1 76.25 177 GLU A C 1
ATOM 1396 O O . GLU A 1 177 ? 17.891 26.688 9.25 1 76.25 177 GLU A O 1
ATOM 1401 N N . ALA A 1 178 ? 18.75 24.812 10.219 1 77 178 ALA A N 1
ATOM 1402 C CA . ALA A 1 178 ? 17.5 24.094 10.016 1 77 178 ALA A CA 1
ATOM 1403 C C . ALA A 1 178 ? 16.453 24.5 11.062 1 77 178 ALA A C 1
ATOM 1405 O O . ALA A 1 178 ? 15.258 24.484 10.789 1 77 178 ALA A O 1
ATOM 1406 N N . ALA A 1 179 ? 16.922 24.984 12.125 1 81.94 179 ALA A N 1
ATOM 1407 C CA . ALA A 1 179 ? 16.062 25.125 13.289 1 81.94 179 ALA A CA 1
ATOM 1408 C C . ALA A 1 179 ? 14.953 26.141 13.023 1 81.94 179 ALA A C 1
ATOM 1410 O O . ALA A 1 179 ? 13.773 25.844 13.227 1 81.94 179 ALA A O 1
ATOM 1411 N N . PRO A 1 180 ? 15.258 27.312 12.469 1 84.62 180 PRO A N 1
ATOM 1412 C CA . PRO A 1 180 ? 14.18 28.281 12.25 1 84.62 180 PRO A CA 1
ATOM 1413 C C . PRO A 1 180 ? 13.148 27.797 11.234 1 84.62 180 PRO A C 1
ATOM 1415 O O . PRO A 1 180 ? 11.953 28.062 11.383 1 84.62 180 PRO A O 1
ATOM 1418 N N . VAL A 1 181 ? 13.602 27.172 10.273 1 85.12 181 VAL A N 1
ATOM 1419 C CA . VAL A 1 181 ? 12.711 26.688 9.234 1 85.12 181 VAL A CA 1
ATOM 1420 C C . VAL A 1 181 ? 11.828 25.578 9.797 1 85.12 181 VAL A C 1
ATOM 1422 O O . VAL A 1 181 ? 10.617 25.547 9.555 1 85.12 181 VAL A O 1
ATOM 1425 N N . LEU A 1 182 ? 12.445 24.688 10.57 1 88.12 182 LEU A N 1
ATOM 1426 C CA . LEU A 1 182 ? 11.703 23.594 11.172 1 88.12 182 LEU A CA 1
ATOM 1427 C C . LEU A 1 182 ? 10.641 24.125 12.133 1 88.12 182 LEU A C 1
ATOM 1429 O O . LEU A 1 182 ? 9.516 23.609 12.164 1 88.12 182 LEU A O 1
ATOM 1433 N N . GLU A 1 183 ? 10.984 25.109 12.82 1 91.44 183 GLU A N 1
ATOM 1434 C CA . GLU A 1 183 ? 10.047 25.672 13.773 1 91.44 183 GLU A CA 1
ATOM 1435 C C . GLU A 1 183 ? 8.836 26.281 13.07 1 91.44 183 GLU A C 1
ATOM 1437 O O . GLU A 1 183 ? 7.707 26.156 13.539 1 91.44 183 GLU A O 1
ATOM 1442 N N . ARG A 1 184 ? 9.086 26.953 12 1 92.06 184 ARG A N 1
ATOM 1443 C CA . ARG A 1 184 ? 7.988 27.531 11.219 1 92.06 184 ARG A CA 1
ATOM 1444 C C . ARG A 1 184 ? 7.074 26.438 10.68 1 92.06 184 ARG A C 1
ATOM 1446 O O . ARG A 1 184 ? 5.848 26.562 10.734 1 92.06 184 ARG A O 1
ATOM 1453 N N . LEU A 1 185 ? 7.676 25.375 10.188 1 92.06 185 LEU A N 1
ATOM 1454 C CA . LEU A 1 185 ? 6.91 24.25 9.656 1 92.06 185 LEU A CA 1
ATOM 1455 C C . LEU A 1 185 ? 6.086 23.594 10.758 1 92.06 185 LEU A C 1
ATOM 1457 O O . LEU A 1 185 ? 4.902 23.312 10.562 1 92.06 185 LEU A O 1
ATOM 1461 N N . ILE A 1 186 ? 6.738 23.375 11.852 1 95.12 186 ILE A N 1
ATOM 1462 C CA . ILE A 1 186 ? 6.074 22.75 12.992 1 95.12 186 ILE A CA 1
ATOM 1463 C C . ILE A 1 186 ? 4.875 23.594 13.422 1 95.12 186 ILE A C 1
ATOM 1465 O O . ILE A 1 186 ? 3.795 23.062 13.68 1 95.12 186 ILE A O 1
ATOM 1469 N N . GLY A 1 187 ? 5.086 24.844 13.461 1 96.75 187 GLY A N 1
ATOM 1470 C CA . GLY A 1 187 ? 4.008 25.75 13.836 1 96.75 187 GLY A CA 1
ATOM 1471 C C . GLY A 1 187 ? 2.85 25.734 12.852 1 96.75 187 GLY A C 1
ATOM 1472 O O . GLY A 1 187 ? 1.688 25.656 13.258 1 96.75 187 GLY A O 1
ATOM 1473 N N . ALA A 1 188 ? 3.178 25.828 11.578 1 96.38 188 ALA A N 1
ATOM 1474 C CA . ALA A 1 188 ? 2.148 25.828 10.547 1 96.38 188 ALA A CA 1
ATOM 1475 C C . ALA A 1 188 ? 1.368 24.516 10.539 1 96.38 188 ALA A C 1
ATOM 1477 O O . ALA A 1 188 ? 0.137 24.516 10.461 1 96.38 188 ALA A O 1
ATOM 1478 N N . ILE A 1 189 ? 2.045 23.391 10.664 1 96.81 189 ILE A N 1
ATOM 1479 C CA . ILE A 1 189 ? 1.405 22.094 10.734 1 96.81 189 ILE A CA 1
ATOM 1480 C C . ILE A 1 189 ? 0.523 22.016 11.977 1 96.81 189 ILE A C 1
ATOM 1482 O O . ILE A 1 189 ? -0.601 21.5 11.922 1 96.81 189 ILE A O 1
ATOM 1486 N N . GLY A 1 190 ? 1.035 22.531 13.039 1 97.88 190 GLY A N 1
ATOM 1487 C CA . GLY A 1 190 ? 0.303 22.516 14.297 1 97.88 190 GLY A CA 1
ATOM 1488 C C . GLY A 1 190 ? -1.029 23.234 14.219 1 97.88 190 GLY A C 1
ATOM 1489 O O . GLY A 1 190 ? -2.025 22.766 14.773 1 97.88 190 GLY A O 1
ATOM 1490 N N . GLU A 1 191 ? -1.03 24.344 13.594 1 98.06 191 GLU A N 1
ATOM 1491 C CA . GLU A 1 191 ? -2.266 25.109 13.469 1 98.06 191 GLU A CA 1
ATOM 1492 C C . GLU A 1 191 ? -3.316 24.344 12.68 1 98.06 191 GLU A C 1
ATOM 1494 O O . GLU A 1 191 ? -4.465 24.234 13.109 1 98.06 191 GLU A O 1
ATOM 1499 N N . VAL A 1 192 ? -2.934 23.812 11.57 1 98.38 192 VAL A N 1
ATOM 1500 C CA . VAL A 1 192 ? -3.842 23.031 10.742 1 98.38 192 VAL A CA 1
ATOM 1501 C C . VAL A 1 192 ? -4.309 21.797 11.516 1 98.38 192 VAL A C 1
ATOM 1503 O O . VAL A 1 192 ? -5.496 21.469 11.508 1 98.38 192 VAL A O 1
ATOM 1506 N N . HIS A 1 193 ? -3.373 21.172 12.164 1 98.44 193 HIS A N 1
ATOM 1507 C CA . HIS A 1 193 ? -3.688 19.969 12.93 1 98.44 193 HIS A CA 1
ATOM 1508 C C . HIS A 1 193 ? -4.695 20.281 14.031 1 98.44 193 HIS A C 1
ATOM 1510 O O . HIS A 1 193 ? -5.668 19.531 14.211 1 98.44 193 HIS A O 1
ATOM 1516 N N . SER A 1 194 ? -4.48 21.344 14.742 1 98.31 194 SER A N 1
ATOM 1517 C CA . SER A 1 194 ? -5.344 21.672 15.875 1 98.31 194 SER A CA 1
ATOM 1518 C C . SER A 1 194 ? -6.77 21.953 15.414 1 98.31 194 SER A C 1
ATOM 1520 O O . SER A 1 194 ? -7.73 21.469 16.016 1 98.31 194 SER A O 1
ATOM 1522 N N . ARG A 1 195 ? -6.926 22.719 14.391 1 98.38 195 ARG A N 1
ATOM 1523 C CA . ARG A 1 195 ? -8.258 23.016 13.867 1 98.38 195 ARG A CA 1
ATOM 1524 C C . ARG A 1 195 ? -8.953 21.734 13.414 1 98.38 195 ARG A C 1
ATOM 1526 O O . ARG A 1 195 ? -10.133 21.531 13.719 1 98.38 195 ARG A O 1
ATOM 1533 N N . THR A 1 196 ? -8.25 20.938 12.695 1 98.56 196 THR A N 1
ATOM 1534 C CA . THR A 1 196 ? -8.797 19.688 12.203 1 98.56 196 THR A CA 1
ATOM 1535 C C . THR A 1 196 ? -9.195 18.781 13.367 1 98.56 196 THR A C 1
ATOM 1537 O O . THR A 1 196 ? -10.297 18.219 13.375 1 98.56 196 THR A O 1
ATOM 1540 N N . HIS A 1 197 ? -8.273 18.688 14.32 1 98.38 197 HIS A N 1
ATOM 1541 C CA . HIS A 1 197 ? -8.484 17.844 15.492 1 98.38 197 HIS A CA 1
ATOM 1542 C C . HIS A 1 197 ? -9.742 18.25 16.25 1 98.38 197 HIS A C 1
ATOM 1544 O O . HIS A 1 197 ? -10.57 17.406 16.594 1 98.38 197 HIS A O 1
ATOM 1550 N N . ASN A 1 198 ? -9.898 19.484 16.438 1 98.38 198 ASN A N 1
ATOM 1551 C CA . ASN A 1 198 ? -11.055 20 17.156 1 98.38 198 ASN A CA 1
ATOM 1552 C C . ASN A 1 198 ? -12.352 19.719 16.422 1 98.38 198 ASN A C 1
ATOM 1554 O O . ASN A 1 198 ? -13.359 19.344 17.031 1 98.38 198 ASN A O 1
ATOM 1558 N N . ALA A 1 199 ? -12.336 19.891 15.125 1 98.19 199 ALA A N 1
ATOM 1559 C CA . ALA A 1 199 ? -13.531 19.625 14.328 1 98.19 199 ALA A CA 1
ATOM 1560 C C . ALA A 1 199 ? -13.938 18.156 14.414 1 98.19 199 ALA A C 1
ATOM 1562 O O . ALA A 1 199 ? -15.117 17.844 14.578 1 98.19 199 ALA A O 1
ATOM 1563 N N . LEU A 1 200 ? -12.969 17.266 14.32 1 98 200 LEU A N 1
ATOM 1564 C CA . LEU A 1 200 ? -13.219 15.828 14.414 1 98 200 LEU A CA 1
ATOM 1565 C C . LEU A 1 200 ? -13.695 15.453 15.812 1 98 200 LEU A C 1
ATOM 1567 O O . LEU A 1 200 ? -14.641 14.68 15.969 1 98 200 LEU A O 1
ATOM 1571 N N . GLN A 1 201 ? -13.031 16.016 16.812 1 97.88 201 GLN A N 1
ATOM 1572 C CA . GLN A 1 201 ? -13.383 15.75 18.203 1 97.88 201 GLN A CA 1
ATOM 1573 C C . GLN A 1 201 ? -14.805 16.203 18.5 1 97.88 201 GLN A C 1
ATOM 1575 O O . GLN A 1 201 ? -15.586 15.461 19.109 1 97.88 201 GLN A O 1
ATOM 1580 N N . ASP A 1 202 ? -15.18 17.359 18.125 1 97.19 202 ASP A N 1
ATOM 1581 C CA . ASP A 1 202 ? -16.484 17.953 18.375 1 97.19 202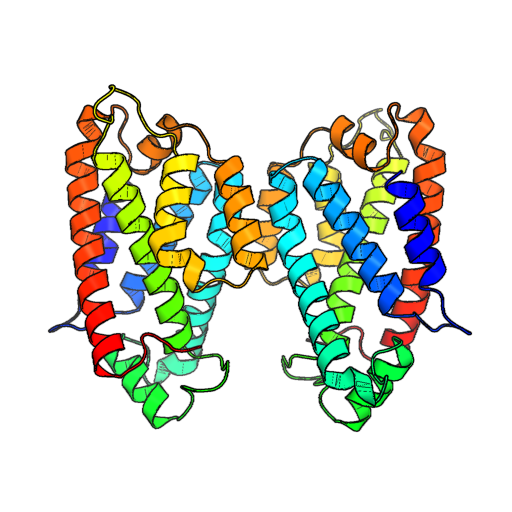 ASP A CA 1
ATOM 1582 C C . ASP A 1 202 ? -17.609 17.078 17.797 1 97.19 202 ASP A C 1
ATOM 1584 O O . ASP A 1 202 ? -18.719 17.062 18.328 1 97.19 202 ASP A O 1
ATOM 1588 N N . ARG A 1 203 ? -17.312 16.328 16.828 1 95.75 203 ARG A N 1
ATOM 1589 C CA . ARG A 1 203 ? -18.344 15.531 16.156 1 95.75 203 ARG A CA 1
ATOM 1590 C C . ARG A 1 203 ? -18.141 14.047 16.438 1 95.75 203 ARG A C 1
ATOM 1592 O O . ARG A 1 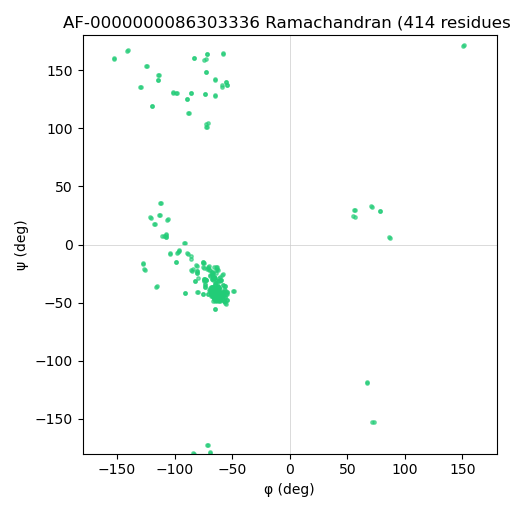203 ? -18.75 13.195 15.781 1 95.75 203 ARG A O 1
ATOM 1599 N N . GLY A 1 204 ? -17.203 13.703 17.344 1 95.5 204 GLY A N 1
ATOM 1600 C CA . GLY A 1 204 ? -16.984 12.328 17.766 1 95.5 204 GLY A CA 1
ATOM 1601 C C . GLY A 1 204 ? -16.344 11.469 16.703 1 95.5 204 GLY A C 1
ATOM 1602 O O . GLY A 1 204 ? -16.594 10.266 16.625 1 95.5 204 GLY A O 1
ATOM 1603 N N . MET A 1 205 ? -15.484 12.07 15.867 1 96.25 205 MET A N 1
ATOM 1604 C CA . MET A 1 205 ? -15 11.359 14.688 1 96.25 205 MET A CA 1
ATOM 1605 C C . MET A 1 205 ? -13.539 10.938 14.867 1 96.25 205 MET A C 1
ATOM 1607 O O . MET A 1 205 ? -12.922 10.406 13.945 1 96.25 205 MET A O 1
ATOM 1611 N N . LEU A 1 206 ? -12.938 11.07 16.016 1 96.44 206 LEU A N 1
ATOM 1612 C CA . LEU A 1 206 ? -11.523 10.789 16.219 1 96.44 206 LEU A CA 1
ATOM 1613 C C . LEU A 1 206 ? -11.273 9.281 16.266 1 96.44 206 LEU A C 1
ATOM 1615 O O . LEU A 1 206 ? -10.125 8.836 16.156 1 96.44 206 LEU A O 1
ATOM 1619 N N . ASP A 1 207 ? -12.305 8.445 16.438 1 93.19 207 ASP A N 1
ATOM 1620 C CA . ASP A 1 207 ? -12.125 7 16.578 1 93.19 207 ASP A CA 1
ATOM 1621 C C . ASP A 1 207 ? -12.883 6.25 15.477 1 93.19 207 ASP A C 1
ATOM 1623 O O . ASP A 1 207 ? -13.336 5.121 15.695 1 93.19 207 ASP A O 1
ATOM 1627 N N . LEU A 1 208 ? -13.125 6.961 14.391 1 92.25 208 LEU A N 1
ATOM 1628 C CA . LEU A 1 208 ? -13.727 6.246 13.266 1 92.25 208 LEU A CA 1
ATOM 1629 C C . LEU A 1 208 ? -12.891 5.02 12.898 1 92.25 208 LEU A C 1
ATOM 1631 O O . LEU A 1 208 ? -11.664 5.082 12.875 1 92.25 208 LEU A O 1
ATOM 1635 N N . PRO A 1 209 ? -13.602 4.012 12.656 1 84.38 209 PRO A N 1
ATOM 1636 C CA . PRO A 1 209 ? -12.867 2.777 12.367 1 84.38 209 PRO A CA 1
ATOM 1637 C C . PRO A 1 209 ? -12.203 2.793 10.992 1 84.38 209 PRO A C 1
ATOM 1639 O O . PRO A 1 209 ? -12.648 3.514 10.094 1 84.38 209 PRO A O 1
ATOM 1642 N N . MET B 1 1 ? 16.438 -23.969 0.341 1 68 1 MET B N 1
ATOM 1643 C CA . MET B 1 1 ? 15.43 -24.141 1.384 1 68 1 MET B CA 1
ATOM 1644 C C . MET B 1 1 ? 14.164 -23.359 1.052 1 68 1 MET B C 1
ATOM 1646 O O . MET B 1 1 ? 13.086 -23.938 0.914 1 68 1 MET B O 1
ATOM 1650 N N . ALA B 1 2 ? 14.234 -22.141 0.604 1 78.19 2 ALA B N 1
ATOM 1651 C CA . ALA B 1 2 ? 13.031 -21.359 0.311 1 78.19 2 ALA B CA 1
ATOM 1652 C C . ALA B 1 2 ? 12.352 -21.844 -0.963 1 78.19 2 ALA B C 1
ATOM 1654 O O . ALA B 1 2 ? 11.133 -21.984 -1.01 1 78.19 2 ALA B O 1
ATOM 1655 N N . VAL B 1 3 ? 13.109 -22.359 -1.874 1 84.62 3 VAL B N 1
ATOM 1656 C CA . VAL B 1 3 ? 12.578 -22.812 -3.154 1 84.62 3 VAL B CA 1
ATOM 1657 C C . VAL B 1 3 ? 11.828 -24.141 -2.969 1 84.62 3 VAL B C 1
ATOM 1659 O O . VAL B 1 3 ? 10.742 -24.328 -3.521 1 84.62 3 VAL B O 1
ATOM 1662 N N . SER B 1 4 ? 12.438 -24.953 -2.195 1 87.69 4 SER B N 1
ATOM 1663 C CA . SER B 1 4 ? 11.812 -26.25 -1.953 1 87.69 4 SER B CA 1
ATOM 1664 C C . SER B 1 4 ? 10.469 -26.094 -1.254 1 87.69 4 SER B C 1
ATOM 1666 O O . SER B 1 4 ? 9.5 -26.781 -1.593 1 87.69 4 SER B O 1
ATOM 1668 N N . ARG B 1 5 ? 10.422 -25.266 -0.314 1 91.31 5 ARG B N 1
ATOM 1669 C CA . ARG B 1 5 ? 9.172 -25.016 0.398 1 91.31 5 ARG B CA 1
ATOM 1670 C C . ARG B 1 5 ? 8.125 -24.406 -0.532 1 91.31 5 ARG B C 1
ATOM 1672 O O . ARG B 1 5 ? 6.949 -24.781 -0.478 1 91.31 5 ARG B O 1
ATOM 1679 N N . LEU B 1 6 ? 8.594 -23.484 -1.351 1 92 6 LEU B N 1
ATOM 1680 C CA . LEU B 1 6 ? 7.676 -22.875 -2.312 1 92 6 LEU B CA 1
ATOM 1681 C C . LEU B 1 6 ? 7.113 -23.938 -3.262 1 92 6 LEU B C 1
ATOM 1683 O O . LEU B 1 6 ? 5.902 -23.984 -3.49 1 92 6 LEU B O 1
ATOM 1687 N N . LEU B 1 7 ? 7.969 -24.781 -3.719 1 93.25 7 LEU B N 1
ATOM 1688 C CA . LEU B 1 7 ? 7.547 -25.844 -4.625 1 93.25 7 LEU B CA 1
ATOM 1689 C C . LEU B 1 7 ? 6.57 -26.797 -3.936 1 93.25 7 LEU B C 1
ATOM 1691 O O . LEU B 1 7 ? 5.598 -27.234 -4.547 1 93.25 7 LEU B O 1
ATOM 1695 N N . PHE B 1 8 ? 6.871 -27.031 -2.734 1 95.5 8 PHE B N 1
ATOM 1696 C CA . PHE B 1 8 ? 5.98 -27.875 -1.955 1 95.5 8 PHE B CA 1
ATOM 1697 C C . PHE B 1 8 ? 4.594 -27.266 -1.851 1 95.5 8 PHE B C 1
ATOM 1699 O O . PHE B 1 8 ? 3.588 -27.938 -2.078 1 95.5 8 PHE B O 1
ATOM 1706 N N . HIS B 1 9 ? 4.52 -26.016 -1.537 1 96.94 9 HIS B N 1
ATOM 1707 C CA . HIS B 1 9 ? 3.232 -25.344 -1.401 1 96.94 9 HIS B CA 1
ATOM 1708 C C . HIS B 1 9 ? 2.488 -25.312 -2.732 1 96.94 9 HIS B C 1
ATOM 1710 O O . HIS B 1 9 ? 1.279 -25.547 -2.779 1 96.94 9 HIS B O 1
ATOM 1716 N N . LEU B 1 10 ? 3.176 -25.031 -3.805 1 96.75 10 LEU B N 1
ATOM 1717 C CA . LEU B 1 10 ? 2.553 -24.953 -5.121 1 96.75 10 LEU B CA 1
ATOM 1718 C C . LEU B 1 10 ? 1.98 -26.312 -5.523 1 96.75 10 LEU B C 1
ATOM 1720 O O . LEU B 1 10 ? 0.861 -26.391 -6.035 1 96.75 10 LEU B O 1
ATOM 1724 N N . SER B 1 11 ? 2.754 -27.328 -5.234 1 97 11 SER B N 1
ATOM 1725 C CA . SER B 1 11 ? 2.285 -28.672 -5.543 1 97 11 SER B CA 1
ATOM 1726 C C . SER B 1 11 ? 1.089 -29.047 -4.676 1 97 11 SER B C 1
ATOM 1728 O O . SER B 1 11 ? 0.142 -29.688 -5.152 1 97 11 SER B O 1
ATOM 1730 N N . SER B 1 12 ? 1.12 -28.641 -3.455 1 98 12 SER B N 1
ATOM 1731 C CA . SER B 1 12 ? 0.062 -28.969 -2.506 1 98 12 SER B CA 1
ATOM 1732 C C . SER B 1 12 ? -1.218 -28.203 -2.82 1 98 12 SER B C 1
ATOM 1734 O O . SER B 1 12 ? -2.297 -28.562 -2.34 1 98 12 SER B O 1
ATOM 1736 N N . ALA B 1 13 ? -1.094 -27.125 -3.545 1 98.44 13 ALA B N 1
ATOM 1737 C CA . ALA B 1 13 ? -2.258 -26.312 -3.889 1 98.44 13 ALA B CA 1
ATOM 1738 C C . ALA B 1 13 ? -3.098 -26.984 -4.973 1 98.44 13 ALA B C 1
ATOM 1740 O O . ALA B 1 13 ? -4.258 -26.625 -5.176 1 98.44 13 ALA B O 1
ATOM 1741 N N . LEU B 1 14 ? -2.502 -27.938 -5.719 1 98.31 14 LEU B N 1
ATOM 1742 C CA . LEU B 1 14 ? -3.225 -28.641 -6.777 1 98.31 14 LEU B CA 1
ATOM 1743 C C . LEU B 1 14 ? -4.234 -29.625 -6.191 1 98.31 14 LEU B C 1
ATOM 1745 O O . LEU B 1 14 ? -3.865 -30.703 -5.746 1 98.31 14 LEU B O 1
ATOM 1749 N N . GLY B 1 15 ? -5.457 -29.188 -6.199 1 96.88 15 GLY B N 1
ATOM 1750 C CA . GLY B 1 15 ? -6.531 -30.016 -5.668 1 96.88 15 GLY B CA 1
ATOM 1751 C C . GLY B 1 15 ? -7.062 -31.016 -6.676 1 96.88 15 GLY B C 1
ATOM 1752 O O . GLY B 1 15 ? -6.496 -31.188 -7.758 1 96.88 15 GLY B O 1
ATOM 1753 N N . PRO B 1 16 ? -8.047 -31.766 -6.207 1 95.06 16 PRO B N 1
ATOM 1754 C CA . PRO B 1 16 ? -8.656 -32.719 -7.129 1 95.06 16 PRO B CA 1
ATOM 1755 C C . PRO B 1 16 ? -9.18 -32.062 -8.406 1 95.06 16 PRO B C 1
ATOM 1757 O O . PRO B 1 16 ? -9.68 -30.938 -8.359 1 95.06 16 PRO B O 1
ATOM 1760 N N . GLY B 1 17 ? -8.93 -32.844 -9.555 1 93.94 17 GLY B N 1
ATOM 1761 C CA . GLY B 1 17 ? -9.336 -32.281 -10.844 1 93.94 17 GLY B CA 1
ATOM 1762 C C . GLY B 1 17 ? -8.539 -31.062 -11.25 1 93.94 17 GLY B C 1
ATOM 1763 O O . GLY B 1 17 ? -7.309 -31.094 -11.273 1 93.94 17 GLY B O 1
ATOM 1764 N N . SER B 1 18 ? -9.273 -29.938 -11.406 1 96.5 18 SER B N 1
ATOM 1765 C CA . SER B 1 18 ? -8.633 -28.688 -11.828 1 96.5 18 SER B CA 1
ATOM 1766 C C . SER B 1 18 ? -8.758 -27.609 -10.758 1 96.5 18 SER B C 1
ATOM 1768 O O . SER B 1 18 ? -8.594 -26.422 -11.039 1 96.5 18 SER B O 1
ATOM 1770 N N . ASP B 1 19 ? -9.062 -28.141 -9.562 1 98.12 19 ASP B N 1
ATOM 1771 C CA . ASP B 1 19 ? -9.305 -27.203 -8.477 1 98.12 19 ASP B CA 1
ATOM 1772 C C . ASP B 1 19 ? -8 -26.75 -7.824 1 98.12 19 ASP B C 1
ATOM 1774 O O . ASP B 1 19 ? -6.949 -27.359 -8.047 1 98.12 19 ASP B O 1
ATOM 1778 N N . ILE B 1 20 ? -8.008 -25.625 -7.102 1 98.69 20 ILE B N 1
ATOM 1779 C CA . ILE B 1 20 ? -6.883 -25.078 -6.344 1 98.69 20 ILE B CA 1
ATOM 1780 C C . ILE B 1 20 ? -7.254 -24.984 -4.867 1 98.69 20 ILE B C 1
ATOM 1782 O O . ILE B 1 20 ? -8.25 -24.359 -4.508 1 98.69 20 ILE B O 1
ATOM 1786 N N . LEU B 1 21 ? -6.488 -25.703 -4.043 1 98.56 21 LEU B N 1
ATOM 1787 C CA . LEU B 1 21 ? -6.691 -25.578 -2.605 1 98.56 21 LEU B CA 1
ATOM 1788 C C . LEU B 1 21 ? -6.141 -24.25 -2.086 1 98.56 21 LEU B C 1
ATOM 1790 O O . LEU B 1 21 ? -4.992 -23.906 -2.367 1 98.56 21 LEU B O 1
ATOM 1794 N N . LEU B 1 22 ? -7.023 -23.547 -1.327 1 98.12 22 LEU B N 1
ATOM 1795 C CA . LEU B 1 22 ? -6.688 -22.172 -0.988 1 98.12 22 LEU B CA 1
ATOM 1796 C C . LEU B 1 22 ? -5.59 -22.125 0.068 1 98.12 22 LEU B C 1
ATOM 1798 O O . LEU B 1 22 ? -4.688 -21.281 -0.006 1 98.12 22 LEU B O 1
ATOM 1802 N N . ASP B 1 23 ? -5.559 -23.016 1.017 1 97.44 23 ASP B N 1
ATOM 1803 C CA . ASP B 1 23 ? -4.602 -22.938 2.117 1 97.44 23 ASP B CA 1
ATOM 1804 C C . ASP B 1 23 ? -3.172 -23.094 1.612 1 97.44 23 ASP B C 1
ATOM 1806 O O . ASP B 1 23 ? -2.33 -22.234 1.826 1 97.44 23 ASP B O 1
ATOM 1810 N N . PRO B 1 24 ? -2.867 -24.156 0.914 1 98.12 24 PRO B N 1
ATOM 1811 C CA . PRO B 1 24 ? -1.497 -24.266 0.408 1 98.12 24 PRO B CA 1
ATOM 1812 C C . PRO B 1 24 ? -1.16 -23.172 -0.615 1 98.12 24 PRO B C 1
ATOM 1814 O O . PRO B 1 24 ? -0.007 -22.75 -0.707 1 98.12 24 PRO B O 1
ATOM 1817 N N . TYR B 1 25 ? -2.131 -22.766 -1.42 1 98.38 25 TYR B N 1
ATOM 1818 C CA . TYR B 1 25 ? -1.928 -21.656 -2.355 1 98.38 25 TYR B CA 1
ATOM 1819 C C . TYR B 1 25 ? -1.465 -20.406 -1.629 1 98.38 25 TYR B C 1
ATOM 1821 O O . TYR B 1 25 ? -0.452 -19.797 -1.997 1 98.38 25 TYR B O 1
ATOM 1829 N N . LEU B 1 26 ? -2.176 -20.031 -0.585 1 98.19 26 LEU B N 1
ATOM 1830 C CA . LEU B 1 26 ? -1.841 -18.844 0.203 1 98.19 26 LEU B CA 1
ATOM 1831 C C . LEU B 1 26 ? -0.526 -19.047 0.949 1 98.19 26 LEU B C 1
ATOM 1833 O O . LEU B 1 26 ? 0.267 -18.109 1.079 1 98.19 26 LEU B O 1
ATOM 1837 N N . SER B 1 27 ? -0.291 -20.234 1.413 1 97.25 27 SER B N 1
ATOM 1838 C CA . SER B 1 27 ? 0.98 -20.531 2.064 1 97.25 27 SER B CA 1
ATOM 1839 C C . SER B 1 27 ? 2.15 -20.359 1.101 1 97.25 27 SER B C 1
ATOM 1841 O O . SER B 1 27 ? 3.242 -19.969 1.509 1 97.25 27 SER B O 1
ATOM 1843 N N . GLY B 1 28 ? 1.92 -20.703 -0.149 1 95.44 28 GLY B N 1
ATOM 1844 C CA . GLY B 1 28 ? 2.932 -20.438 -1.16 1 95.44 28 GLY B CA 1
ATOM 1845 C C . GLY B 1 28 ? 3.287 -18.969 -1.284 1 95.44 28 GLY B C 1
ATOM 1846 O O . GLY B 1 28 ? 4.465 -18.609 -1.332 1 95.44 28 GLY B O 1
ATOM 1847 N N . TRP B 1 29 ? 2.289 -18.094 -1.277 1 94.75 29 TRP B N 1
ATOM 1848 C CA . TRP B 1 29 ? 2.51 -16.641 -1.317 1 94.75 29 TRP B CA 1
ATOM 1849 C C . TRP B 1 29 ? 3.238 -16.172 -0.064 1 94.75 29 TRP B C 1
ATOM 1851 O O . TRP B 1 29 ? 4.137 -15.328 -0.142 1 94.75 29 TRP B O 1
ATOM 1861 N N . GLU B 1 30 ? 2.84 -16.719 1.021 1 94.19 30 GLU B N 1
ATOM 1862 C CA . GLU B 1 30 ? 3.479 -16.359 2.281 1 94.19 30 GLU B CA 1
ATOM 1863 C C . GLU B 1 30 ? 4.957 -16.73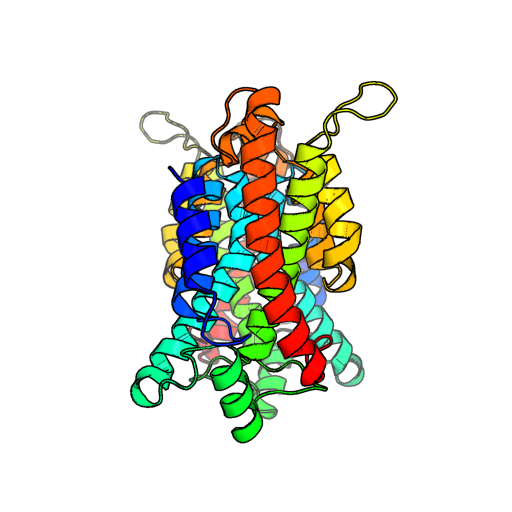4 2.279 1 94.19 30 GLU B C 1
ATOM 1865 O O . GLU B 1 30 ? 5.797 -15.977 2.773 1 94.19 30 GLU B O 1
ATOM 1870 N N . GLU B 1 31 ? 5.25 -17.891 1.733 1 90.88 31 GLU B N 1
ATOM 1871 C CA . GLU B 1 31 ? 6.641 -18.312 1.614 1 90.88 31 GLU B CA 1
ATOM 1872 C C . GLU B 1 31 ? 7.426 -17.375 0.703 1 90.88 31 GLU B C 1
ATOM 1874 O O . GLU B 1 31 ? 8.555 -17 1.015 1 90.88 31 GLU B O 1
ATOM 1879 N N . LEU B 1 32 ? 6.859 -16.969 -0.372 1 87.06 32 LEU B N 1
ATOM 1880 C CA . LEU B 1 32 ? 7.496 -16.047 -1.306 1 87.06 32 LEU B CA 1
ATOM 1881 C C . LEU B 1 32 ? 7.789 -14.711 -0.634 1 87.06 32 LEU B C 1
ATOM 1883 O O . LEU B 1 32 ? 8.898 -14.188 -0.751 1 87.06 32 LEU B O 1
ATOM 1887 N N . ILE B 1 33 ? 6.848 -14.203 0.082 1 88.19 33 ILE B N 1
ATOM 1888 C CA . ILE B 1 33 ? 6.984 -12.922 0.766 1 88.19 33 ILE B CA 1
ATOM 1889 C C . ILE B 1 33 ? 8.078 -13.023 1.826 1 88.19 33 ILE B C 1
ATOM 1891 O O . ILE B 1 33 ? 8.93 -12.133 1.935 1 88.19 33 ILE B O 1
ATOM 1895 N N . ARG B 1 34 ? 8.031 -14.117 2.578 1 85.12 34 ARG B N 1
ATOM 1896 C CA . ARG B 1 34 ? 9.062 -14.328 3.59 1 85.12 34 ARG B CA 1
ATOM 1897 C C . ARG B 1 34 ? 10.453 -14.305 2.967 1 85.12 34 ARG B C 1
ATOM 1899 O O . ARG B 1 34 ? 11.375 -13.695 3.514 1 85.12 34 ARG B O 1
ATOM 1906 N N . PHE B 1 35 ? 10.508 -14.953 1.962 1 79.38 35 PHE B N 1
ATOM 1907 C CA . PHE B 1 35 ? 11.781 -15 1.252 1 79.38 35 PHE B CA 1
ATOM 1908 C C . PHE B 1 35 ? 12.172 -13.617 0.747 1 79.38 35 PHE B C 1
ATOM 1910 O O . PHE B 1 35 ? 13.328 -13.203 0.896 1 79.38 35 PHE B O 1
ATOM 1917 N N . MET B 1 36 ? 11.32 -12.898 0.138 1 79.12 36 MET B N 1
ATOM 1918 C CA . MET B 1 36 ? 11.586 -11.57 -0.4 1 79.12 36 MET B CA 1
ATOM 1919 C C . MET B 1 36 ? 11.992 -10.609 0.709 1 79.12 36 MET B C 1
ATOM 1921 O O . MET B 1 36 ? 12.93 -9.82 0.541 1 79.12 36 MET B O 1
ATOM 1925 N N . GLU B 1 37 ? 11.344 -10.68 1.736 1 78.56 37 GLU B N 1
ATOM 1926 C CA . GLU B 1 37 ? 11.625 -9.789 2.855 1 78.56 37 GLU B CA 1
ATOM 1927 C C . GLU B 1 37 ? 13 -10.07 3.451 1 78.56 37 GLU B C 1
ATOM 1929 O O . GLU B 1 37 ? 13.633 -9.172 4.016 1 78.56 37 GLU B O 1
ATOM 1934 N N . SER B 1 38 ? 13.461 -11.297 3.332 1 77 38 SER B N 1
ATOM 1935 C CA . SER B 1 38 ? 14.781 -11.648 3.85 1 77 38 SER B CA 1
ATOM 1936 C C . SER B 1 38 ? 15.891 -11.016 3.02 1 77 38 SER B C 1
ATOM 1938 O O . SER B 1 38 ? 17.031 -10.898 3.48 1 77 38 SER B O 1
ATOM 1940 N N . LEU B 1 39 ? 15.586 -10.586 1.771 1 73.12 39 LEU B N 1
ATOM 1941 C CA . LEU B 1 39 ? 16.578 -10 0.88 1 73.12 39 LEU B CA 1
ATOM 1942 C C . LEU B 1 39 ? 16.812 -8.531 1.217 1 73.12 39 LEU B C 1
ATOM 1944 O O . LEU B 1 39 ? 17.844 -7.961 0.833 1 73.12 39 LEU B O 1
ATOM 1948 N N . GLY B 1 40 ? 15.82 -7.898 1.885 1 70.75 40 GLY B N 1
ATOM 1949 C CA . GLY B 1 40 ? 16.016 -6.523 2.32 1 70.75 40 GLY B CA 1
ATOM 1950 C C . GLY B 1 40 ? 14.734 -5.727 2.4 1 70.75 40 GLY B C 1
ATOM 1951 O O . GLY B 1 40 ? 13.68 -6.195 1.957 1 70.75 40 GLY B O 1
ATOM 1952 N N . PRO B 1 41 ? 14.875 -4.602 2.924 1 68.75 41 PRO B N 1
ATOM 1953 C CA . PRO B 1 41 ? 13.688 -3.795 3.195 1 68.75 41 PRO B CA 1
ATOM 1954 C C . PRO B 1 41 ? 13.016 -3.287 1.92 1 68.75 41 PRO B C 1
ATOM 1956 O O . PRO B 1 41 ? 11.805 -3.033 1.912 1 68.75 41 PRO B O 1
ATOM 1959 N N . LEU B 1 42 ? 13.719 -3.131 0.877 1 63 42 LEU B N 1
ATOM 1960 C CA . LEU B 1 42 ? 13.156 -2.586 -0.354 1 63 42 LEU B CA 1
ATOM 1961 C C . LEU B 1 42 ? 12.078 -3.506 -0.913 1 63 42 LEU B C 1
ATOM 1963 O O . LEU B 1 42 ? 11.094 -3.037 -1.495 1 63 42 LEU B O 1
ATOM 1967 N N . VAL B 1 43 ? 12.195 -4.703 -0.555 1 63.44 43 VAL B N 1
ATOM 1968 C CA . VAL B 1 43 ? 11.266 -5.688 -1.104 1 63.44 43 VAL B CA 1
ATOM 1969 C C . VAL B 1 43 ? 9.969 -5.691 -0.289 1 63.44 43 VAL B C 1
ATOM 1971 O O . VAL B 1 43 ? 8.898 -5.992 -0.817 1 63.44 43 VAL B O 1
ATOM 1974 N N . SER B 1 44 ? 10.031 -5.23 0.859 1 63.59 44 SER B N 1
ATOM 1975 C CA . SER B 1 44 ? 8.859 -5.199 1.727 1 63.59 44 SER B CA 1
ATOM 1976 C C . SER B 1 44 ? 7.781 -4.277 1.168 1 63.59 44 SER B C 1
ATOM 1978 O O . SER B 1 44 ? 6.59 -4.555 1.305 1 63.59 44 SER B O 1
ATOM 1980 N N . LEU B 1 45 ? 8.172 -3.285 0.437 1 63.78 45 LEU B N 1
ATOM 1981 C CA . LEU B 1 45 ? 7.184 -2.375 -0.134 1 63.78 45 LEU B CA 1
ATOM 1982 C C . LEU B 1 45 ? 6.359 -3.074 -1.211 1 63.78 45 LEU B C 1
ATOM 1984 O O . LEU B 1 45 ? 5.152 -2.846 -1.32 1 63.78 45 LEU B O 1
ATOM 1988 N N . PHE B 1 46 ? 7.031 -4.062 -1.783 1 66.19 46 PHE B N 1
ATOM 1989 C CA . PHE B 1 46 ? 6.375 -4.812 -2.846 1 66.19 46 PHE B CA 1
ATOM 1990 C C . PHE B 1 46 ? 5.418 -5.848 -2.266 1 66.19 46 PHE B C 1
ATOM 1992 O O . PHE B 1 46 ? 4.363 -6.117 -2.842 1 66.19 46 PHE B O 1
ATOM 1999 N N . SER B 1 47 ? 5.891 -6.168 -1.144 1 77.56 47 SER B N 1
ATOM 2000 C CA . SER B 1 47 ? 5.168 -7.328 -0.63 1 77.56 47 SER B CA 1
ATOM 2001 C C . SER B 1 47 ? 3.902 -6.906 0.108 1 77.56 47 SER B C 1
ATOM 2003 O O . SER B 1 47 ? 2.992 -7.715 0.299 1 77.56 47 SER B O 1
ATOM 2005 N N . TYR B 1 48 ? 3.83 -5.645 0.358 1 80.88 48 TYR B N 1
ATOM 2006 C CA . TYR B 1 48 ? 2.723 -5.168 1.18 1 80.88 48 TYR B CA 1
ATOM 2007 C C . TYR B 1 48 ? 1.39 -5.379 0.474 1 80.88 48 TYR B C 1
ATOM 2009 O O . TYR B 1 48 ? 0.435 -5.879 1.073 1 80.88 48 TYR B O 1
ATOM 2017 N N . LYS B 1 49 ? 1.316 -4.992 -0.704 1 83.94 49 LYS B N 1
ATOM 2018 C CA . LYS B 1 49 ? 0.065 -5.105 -1.445 1 83.94 49 LYS B CA 1
ATOM 2019 C C . LYS B 1 49 ? -0.352 -6.566 -1.595 1 83.94 49 LYS B C 1
ATOM 2021 O O . LYS B 1 49 ? -1.543 -6.887 -1.558 1 83.94 49 LYS B O 1
ATOM 2026 N N . VAL B 1 50 ? 0.673 -7.418 -1.769 1 91.62 50 VAL B N 1
ATOM 2027 C CA . VAL B 1 50 ? 0.39 -8.844 -1.869 1 91.62 50 VAL B CA 1
ATOM 2028 C C . VAL B 1 50 ? -0.047 -9.383 -0.508 1 91.62 50 VAL B C 1
ATOM 2030 O O . VAL B 1 50 ? -1.025 -10.125 -0.413 1 91.62 50 VAL B O 1
ATOM 2033 N N . GLN B 1 51 ? 0.643 -8.953 0.509 1 91.88 51 GLN B N 1
ATOM 2034 C CA . GLN B 1 51 ? 0.308 -9.391 1.861 1 91.88 51 GLN B CA 1
ATOM 2035 C C . GLN B 1 51 ? -1.112 -8.977 2.236 1 91.88 51 GLN B C 1
ATOM 2037 O O . GLN B 1 51 ? -1.829 -9.734 2.898 1 91.88 51 GLN B O 1
ATOM 2042 N N . GLU B 1 52 ? -1.427 -7.801 1.862 1 91.38 52 GLU B N 1
ATOM 2043 C CA . GLU B 1 52 ? -2.779 -7.324 2.133 1 91.38 52 GLU B CA 1
ATOM 2044 C C . GLU B 1 52 ? -3.826 -8.281 1.571 1 91.38 52 GLU B C 1
ATOM 2046 O O . GLU B 1 52 ? -4.832 -8.562 2.223 1 91.38 52 GLU B O 1
ATOM 2051 N N . LYS B 1 53 ? -3.641 -8.836 0.387 1 94.19 53 LYS B N 1
ATOM 2052 C CA . LYS B 1 53 ? -4.582 -9.75 -0.255 1 94.19 53 LYS B CA 1
ATOM 2053 C C . LYS B 1 53 ? -4.629 -11.094 0.468 1 94.19 53 LYS B C 1
ATOM 2055 O O . LYS B 1 53 ? -5.699 -11.68 0.629 1 94.19 53 LYS B O 1
ATOM 2060 N N . ILE B 1 54 ? -3.441 -11.523 0.893 1 96.69 54 ILE B N 1
ATOM 2061 C CA . ILE B 1 54 ? -3.357 -12.789 1.612 1 96.69 54 ILE B CA 1
ATOM 2062 C C . ILE B 1 54 ? -4.125 -12.688 2.93 1 96.69 54 ILE B C 1
ATOM 2064 O O . ILE B 1 54 ? -4.93 -13.562 3.254 1 96.69 54 ILE B O 1
ATOM 2068 N N . VAL B 1 55 ? -3.92 -11.641 3.623 1 94.19 55 VAL B N 1
ATOM 2069 C CA . VAL B 1 55 ? -4.555 -11.414 4.918 1 94.19 55 VAL B CA 1
ATOM 2070 C C . VAL B 1 55 ? -6.074 -11.367 4.746 1 94.19 55 VAL B C 1
ATOM 2072 O O . VAL B 1 55 ? -6.812 -11.961 5.535 1 94.19 55 VAL B O 1
ATOM 2075 N N . LEU B 1 56 ? -6.52 -10.656 3.734 1 93.81 56 LEU B N 1
ATOM 2076 C CA . LEU B 1 56 ? -7.949 -10.547 3.471 1 93.81 56 LEU B CA 1
ATOM 2077 C C . LEU B 1 56 ? -8.555 -11.922 3.213 1 93.81 56 LEU B C 1
ATOM 2079 O O . LEU B 1 56 ? -9.602 -12.258 3.773 1 93.81 56 LEU B O 1
ATOM 2083 N N . LEU B 1 57 ? -7.914 -12.742 2.441 1 96.81 57 LEU B N 1
ATOM 2084 C CA . LEU B 1 57 ? -8.438 -14.062 2.113 1 96.81 57 LEU B CA 1
ATOM 2085 C C . LEU B 1 57 ? -8.43 -14.969 3.34 1 96.81 57 LEU B C 1
ATOM 2087 O O . LEU B 1 57 ? -9.375 -15.734 3.559 1 96.81 57 LEU B O 1
ATOM 2091 N N . ARG B 1 58 ? -7.34 -14.867 4.102 1 96.44 58 ARG B N 1
ATOM 2092 C CA . ARG B 1 58 ? -7.277 -15.641 5.336 1 96.44 58 ARG B CA 1
ATOM 2093 C C . ARG B 1 58 ? -8.391 -15.242 6.297 1 96.44 58 ARG B C 1
ATOM 2095 O O . ARG B 1 58 ? -8.977 -16.094 6.965 1 96.44 58 ARG B O 1
ATOM 2102 N N . GLN B 1 59 ? -8.688 -13.984 6.398 1 93.56 59 GLN B N 1
ATOM 2103 C CA . GLN B 1 59 ? -9.766 -13.492 7.25 1 93.56 59 GLN B CA 1
ATOM 2104 C C . GLN B 1 59 ? -11.117 -14.031 6.797 1 93.56 59 GLN B C 1
ATOM 2106 O O . GLN B 1 59 ? -11.922 -14.477 7.617 1 93.56 59 GLN B O 1
ATOM 2111 N N . ILE B 1 60 ? -11.359 -13.961 5.512 1 93.75 60 ILE B N 1
ATOM 2112 C CA . ILE B 1 60 ? -12.609 -14.484 4.961 1 93.75 60 ILE B CA 1
ATOM 2113 C C . ILE B 1 60 ? -12.734 -15.969 5.289 1 93.75 60 ILE B C 1
ATOM 2115 O O . ILE B 1 60 ? -13.812 -16.438 5.664 1 93.75 60 ILE B O 1
ATOM 2119 N N . GLN B 1 61 ? -11.648 -16.703 5.113 1 94.94 61 GLN B N 1
ATOM 2120 C CA . GLN B 1 61 ? -11.625 -18.125 5.441 1 94.94 61 GLN B CA 1
ATOM 2121 C C . GLN B 1 61 ? -11.984 -18.359 6.906 1 94.94 61 GLN B C 1
ATOM 2123 O O . GLN B 1 61 ? -12.773 -19.25 7.223 1 94.94 61 GLN B O 1
ATOM 2128 N N . ALA B 1 62 ? -11.438 -17.562 7.742 1 93.81 62 ALA B N 1
ATOM 2129 C CA . ALA B 1 62 ? -11.664 -17.703 9.18 1 93.81 62 ALA B CA 1
ATOM 2130 C C . ALA B 1 62 ? -13.109 -17.406 9.539 1 93.81 62 ALA B C 1
ATOM 2132 O O . ALA B 1 62 ? -13.695 -18.078 10.391 1 93.81 62 ALA B O 1
ATOM 2133 N N . GLU B 1 63 ? -13.672 -16.438 8.906 1 91.56 63 GLU B N 1
ATOM 2134 C CA . GLU B 1 63 ? -15.047 -16.031 9.172 1 91.56 63 GLU B CA 1
ATOM 2135 C C . GLU B 1 63 ? -16.031 -17.078 8.68 1 91.56 63 GLU B C 1
ATOM 2137 O O . GLU B 1 63 ? -17.156 -17.156 9.172 1 91.56 63 GLU B O 1
ATOM 2142 N N . ASP B 1 64 ? -15.586 -17.891 7.758 1 91.38 64 ASP B N 1
ATOM 2143 C CA . ASP B 1 64 ? -16.469 -18.922 7.188 1 91.38 64 ASP B CA 1
ATOM 2144 C C . ASP B 1 64 ? -15.992 -20.312 7.574 1 91.38 64 ASP B C 1
ATOM 2146 O O . ASP B 1 64 ? -16.25 -21.281 6.848 1 91.38 64 ASP B O 1
ATOM 2150 N N . ALA B 1 65 ? -15.305 -20.547 8.617 1 87.75 65 ALA B N 1
ATOM 2151 C CA . ALA B 1 65 ? -14.641 -21.797 8.984 1 87.75 65 ALA B CA 1
ATOM 2152 C C . ALA B 1 65 ? -15.641 -22.938 9.125 1 87.75 65 ALA B C 1
ATOM 2154 O O . ALA B 1 65 ? -15.344 -24.078 8.789 1 87.75 65 ALA B O 1
ATOM 2155 N N . GLU B 1 66 ? -16.797 -22.594 9.508 1 90.19 66 GLU B N 1
ATOM 2156 C CA . GLU B 1 66 ? -17.812 -23.609 9.773 1 90.19 66 GLU B CA 1
ATOM 2157 C C . GLU B 1 66 ? -18.359 -24.203 8.477 1 90.19 66 GLU B C 1
ATOM 2159 O O . GLU B 1 66 ? -18.766 -25.359 8.43 1 90.19 66 GLU B O 1
ATOM 2164 N N . ASN B 1 67 ? -18.406 -23.484 7.379 1 89.31 67 ASN B N 1
ATOM 2165 C CA . ASN B 1 67 ? -19.016 -23.906 6.125 1 89.31 67 ASN B CA 1
ATOM 2166 C C . ASN B 1 67 ? -17.984 -24.422 5.137 1 89.31 67 ASN B C 1
ATOM 2168 O O . ASN B 1 67 ? -18.328 -25.062 4.137 1 89.31 67 ASN B O 1
ATOM 2172 N N . ALA B 1 68 ? -16.75 -24.188 5.32 1 89.38 68 ALA B N 1
ATOM 2173 C CA . ALA B 1 68 ? -15.617 -24.594 4.48 1 89.38 68 ALA B CA 1
ATOM 2174 C C . ALA B 1 68 ? -15.797 -24.094 3.049 1 89.38 68 ALA B C 1
ATOM 2176 O O . ALA B 1 68 ? -15.328 -24.734 2.102 1 89.38 68 ALA B O 1
ATOM 2177 N N . ALA B 1 69 ? -16.578 -23.047 2.834 1 94.44 69 ALA B N 1
ATOM 2178 C CA . ALA B 1 69 ? -16.828 -22.5 1.504 1 94.44 69 ALA B CA 1
ATOM 2179 C C . ALA B 1 69 ? -15.531 -21.984 0.872 1 94.44 69 ALA B C 1
ATOM 2181 O O . ALA B 1 69 ? -15.406 -21.938 -0.354 1 94.44 69 ALA B O 1
ATOM 2182 N N . TYR B 1 70 ? -14.594 -21.703 1.711 1 96.81 70 TYR B N 1
ATOM 2183 C CA . TYR B 1 70 ? -13.352 -21.109 1.232 1 96.81 70 TYR B CA 1
ATOM 2184 C C . TYR B 1 70 ? -12.195 -22.094 1.384 1 96.81 70 TYR B C 1
ATOM 2186 O O . TYR B 1 70 ? -11.07 -21.688 1.694 1 96.81 70 TYR B O 1
ATOM 2194 N N . SER B 1 71 ? -12.461 -23.359 1.191 1 96.81 71 SER B N 1
ATOM 2195 C CA . SER B 1 71 ? -11.422 -24.391 1.238 1 96.81 71 SER B CA 1
ATOM 2196 C C . SER B 1 71 ? -10.688 -24.484 -0.092 1 96.81 71 SER B C 1
ATOM 2198 O O . SER B 1 71 ? -9.508 -24.844 -0.128 1 96.81 71 SER B O 1
ATOM 2200 N N . SER B 1 72 ? -11.406 -24.203 -1.18 1 97.94 72 SER B N 1
ATOM 2201 C CA . SER B 1 72 ? -10.828 -24.266 -2.516 1 97.94 72 SER B CA 1
ATOM 2202 C C . SER B 1 72 ? -11.336 -23.125 -3.395 1 97.94 72 SER B C 1
ATOM 2204 O O . SER B 1 72 ? -12.273 -22.406 -3.016 1 97.94 72 SER B O 1
ATOM 2206 N N . LEU B 1 73 ? -10.688 -22.938 -4.52 1 98.38 73 LEU B N 1
ATOM 2207 C CA . LEU B 1 73 ? -11.086 -21.906 -5.477 1 98.38 73 LEU B CA 1
ATOM 2208 C C . LEU B 1 73 ? -12.508 -22.156 -5.973 1 98.38 73 LEU B C 1
ATOM 2210 O O . LEU B 1 73 ? -13.344 -21.25 -5.957 1 98.38 73 LEU B O 1
ATOM 2214 N N . HIS B 1 74 ? -12.812 -23.422 -6.34 1 97.94 74 HIS B N 1
ATOM 2215 C CA . HIS B 1 74 ? -14.125 -23.734 -6.883 1 97.94 74 HIS B CA 1
ATOM 2216 C C . HIS B 1 74 ? -15.219 -23.531 -5.84 1 97.94 74 HIS B C 1
ATOM 2218 O O . HIS B 1 74 ? -16.266 -22.938 -6.133 1 97.94 74 HIS B O 1
ATOM 2224 N N . SER B 1 75 ? -14.984 -24.016 -4.641 1 97.5 75 SER B N 1
ATOM 2225 C CA . SER B 1 75 ? -15.992 -23.859 -3.598 1 97.5 75 SER B CA 1
ATOM 2226 C C . SER B 1 75 ? -16.203 -22.391 -3.236 1 97.5 75 SER B C 1
ATOM 2228 O O . SER B 1 75 ? -17.328 -21.969 -2.957 1 97.5 75 SER B O 1
ATOM 2230 N N . MET B 1 76 ? -15.125 -21.594 -3.213 1 97.69 76 MET B N 1
ATOM 2231 C CA . MET B 1 76 ? -15.234 -20.172 -2.957 1 97.69 76 MET B CA 1
ATOM 2232 C C . MET B 1 76 ? -16.078 -19.484 -4.031 1 97.69 76 MET B C 1
ATOM 2234 O O . MET B 1 76 ? -16.984 -18.719 -3.715 1 97.69 76 MET B O 1
ATOM 2238 N N . MET B 1 77 ? -15.812 -19.781 -5.262 1 97.5 77 MET B N 1
ATOM 2239 C CA . MET B 1 77 ? -16.531 -19.172 -6.375 1 97.5 77 MET B CA 1
ATOM 2240 C C . MET B 1 77 ? -18.016 -19.516 -6.309 1 97.5 77 MET B C 1
ATOM 2242 O O . MET B 1 77 ? -18.875 -18.641 -6.465 1 97.5 77 MET B O 1
ATOM 2246 N N . GLU B 1 78 ? -18.312 -20.734 -6.039 1 96.62 78 GLU B N 1
ATOM 2247 C CA . GLU B 1 78 ? -19.703 -21.172 -5.945 1 96.62 78 GLU B CA 1
ATOM 2248 C C . GLU B 1 78 ? -20.422 -20.469 -4.797 1 96.62 78 GLU B C 1
ATOM 2250 O O . GLU B 1 78 ? -21.531 -19.953 -4.969 1 96.62 78 GLU B O 1
ATOM 2255 N N . ALA B 1 79 ? -19.797 -20.422 -3.695 1 96.44 79 ALA B N 1
ATOM 2256 C CA . ALA B 1 79 ? -20.391 -19.812 -2.512 1 96.44 79 ALA B CA 1
ATOM 2257 C C . ALA B 1 79 ? -20.641 -18.328 -2.723 1 96.44 79 ALA B C 1
ATOM 2259 O O . ALA B 1 79 ? -21.703 -17.812 -2.371 1 96.44 79 ALA B O 1
ATOM 2260 N N . GLU B 1 80 ? -19.672 -17.641 -3.291 1 96.38 80 GLU B N 1
ATOM 2261 C CA . GLU B 1 80 ? -19.797 -16.203 -3.449 1 96.38 80 GLU B CA 1
ATOM 2262 C C . GLU B 1 80 ? -20.797 -15.844 -4.535 1 96.38 80 GLU B C 1
ATOM 2264 O O . GLU B 1 80 ? -21.484 -14.812 -4.445 1 96.38 80 GLU B O 1
ATOM 2269 N N . LEU B 1 81 ? -20.922 -16.688 -5.52 1 95.19 81 LEU B N 1
ATOM 2270 C CA . LEU B 1 81 ? -21.953 -16.5 -6.523 1 95.19 81 LEU B CA 1
ATOM 2271 C C . LEU B 1 81 ? -23.344 -16.703 -5.918 1 95.19 81 LEU B C 1
ATOM 2273 O O . LEU B 1 81 ? -24.25 -15.914 -6.164 1 95.19 81 LEU B O 1
ATOM 2277 N N . LEU B 1 82 ? -23.453 -17.672 -5.109 1 94.94 82 LEU B N 1
ATOM 2278 C CA . LEU B 1 82 ? -24.719 -17.969 -4.457 1 94.94 82 LEU B CA 1
ATOM 2279 C C . LEU B 1 82 ? -25.109 -16.844 -3.502 1 94.94 82 LEU B C 1
ATOM 2281 O O . LEU B 1 82 ? -26.297 -16.484 -3.412 1 94.94 82 LEU B O 1
ATOM 2285 N N . ARG B 1 83 ? -24.156 -16.297 -2.836 1 93.38 83 ARG B N 1
ATOM 2286 C CA . ARG B 1 83 ? -24.391 -15.25 -1.85 1 93.38 83 ARG B CA 1
ATOM 2287 C C . ARG B 1 83 ? -24.562 -13.891 -2.521 1 93.38 83 ARG B C 1
ATOM 2289 O O . ARG B 1 83 ? -24.969 -12.922 -1.881 1 93.38 83 ARG B O 1
ATOM 2296 N N . GLY B 1 84 ? -24.141 -13.789 -3.709 1 92.38 84 GLY B N 1
ATOM 2297 C CA . GLY B 1 84 ? -24.312 -12.555 -4.465 1 92.38 84 GLY B CA 1
ATOM 2298 C C . GLY B 1 84 ? -23.297 -11.484 -4.082 1 92.38 84 GLY B C 1
ATOM 2299 O O . GLY B 1 84 ? -23.594 -10.289 -4.164 1 92.38 84 GLY B O 1
ATOM 2300 N N . VAL B 1 85 ? -22.172 -11.914 -3.654 1 89.88 85 VAL B N 1
ATOM 2301 C CA . VAL B 1 85 ? -21.188 -10.93 -3.178 1 89.88 85 VAL B CA 1
ATOM 2302 C C . VAL B 1 85 ? -20.188 -10.625 -4.281 1 89.88 85 VAL B C 1
ATOM 2304 O O . VAL B 1 85 ? -19.344 -9.742 -4.129 1 89.88 85 VAL B O 1
ATOM 2307 N N . VAL B 1 86 ? -20.281 -11.344 -5.348 1 88.31 86 VAL B N 1
ATOM 2308 C CA . VAL B 1 86 ? -19.422 -11.039 -6.492 1 88.31 86 VAL B CA 1
ATOM 2309 C C . VAL B 1 86 ? -20.109 -10.008 -7.383 1 88.31 86 VAL B C 1
ATOM 2311 O O . VAL B 1 86 ? -21.188 -10.266 -7.926 1 88.31 86 VAL B O 1
ATOM 2314 N N . SER B 1 87 ? -19.484 -8.836 -7.41 1 85.31 87 SER B N 1
ATOM 2315 C CA . SER B 1 87 ? -20.031 -7.812 -8.297 1 85.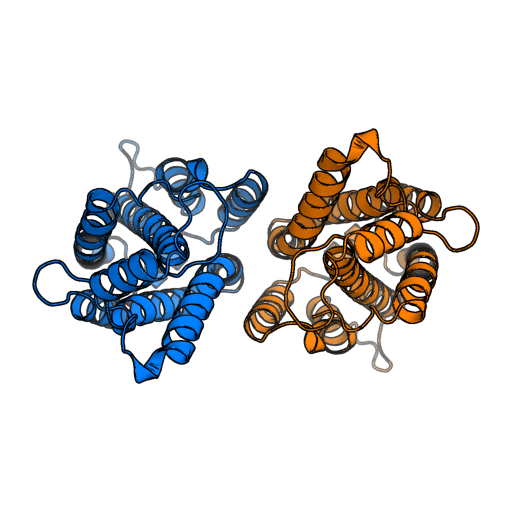31 87 SER B CA 1
ATOM 2316 C C . SER B 1 87 ? -19.234 -7.707 -9.586 1 85.31 87 SER B C 1
ATOM 2318 O O . SER B 1 87 ? -18.016 -7.57 -9.555 1 85.31 87 SER B O 1
ATOM 2320 N N . PHE B 1 88 ? -19.953 -7.727 -10.68 1 84.38 88 PHE B N 1
ATOM 2321 C CA . PHE B 1 88 ? -19.297 -7.703 -11.977 1 84.38 88 PHE B CA 1
ATOM 2322 C C . PHE B 1 88 ? -19.234 -6.285 -12.531 1 84.38 88 PHE B C 1
ATOM 2324 O O . PHE B 1 88 ? -18.547 -6.027 -13.516 1 84.38 88 PHE B O 1
ATOM 2331 N N . ASP B 1 89 ? -19.875 -5.328 -11.789 1 82.31 89 ASP B N 1
ATOM 2332 C CA . ASP B 1 89 ? -19.969 -3.975 -12.328 1 82.31 89 ASP B CA 1
ATOM 2333 C C . ASP B 1 89 ? -19.438 -2.951 -11.336 1 82.31 89 ASP B C 1
ATOM 2335 O O . ASP B 1 89 ? -19.125 -1.814 -11.711 1 82.31 89 ASP B O 1
ATOM 2339 N N . ARG B 1 90 ? -19.438 -3.414 -10.094 1 79.88 90 ARG B N 1
ATOM 2340 C CA . ARG B 1 90 ? -18.953 -2.473 -9.086 1 79.88 90 ARG B CA 1
ATOM 2341 C C . ARG B 1 90 ? -17.812 -3.066 -8.273 1 79.88 90 ARG B C 1
ATOM 2343 O O . ARG B 1 90 ? -17.656 -4.289 -8.219 1 79.88 90 ARG B O 1
ATOM 2350 N N . HIS B 1 91 ? -17.031 -2.096 -7.801 1 78.12 91 HIS B N 1
ATOM 2351 C CA . HIS B 1 91 ? -15.969 -2.535 -6.914 1 78.12 91 HIS B CA 1
ATOM 2352 C C . HIS B 1 91 ? -16.516 -2.986 -5.566 1 78.12 91 HIS B C 1
ATOM 2354 O O . HIS B 1 91 ? -17.078 -2.178 -4.816 1 78.12 91 HIS B O 1
ATOM 2360 N N . ALA B 1 92 ? -16.547 -4.328 -5.367 1 79.38 92 ALA B N 1
ATOM 2361 C CA . ALA B 1 92 ? -16.969 -4.891 -4.09 1 79.38 92 ALA B CA 1
ATOM 2362 C C . ALA B 1 92 ? -15.961 -5.914 -3.576 1 79.38 92 ALA B C 1
ATOM 2364 O O . ALA B 1 92 ? -15.453 -6.738 -4.344 1 79.38 92 ALA B O 1
ATOM 2365 N N . PRO B 1 93 ? -15.711 -5.785 -2.371 1 84.69 93 PRO B N 1
ATOM 2366 C CA . PRO B 1 93 ? -14.758 -6.746 -1.817 1 84.69 93 PRO B CA 1
ATOM 2367 C C . PRO B 1 93 ? -15.281 -8.18 -1.844 1 84.69 93 PRO B C 1
ATOM 2369 O O . PRO B 1 93 ? -16.453 -8.422 -1.529 1 84.69 93 PRO B O 1
ATO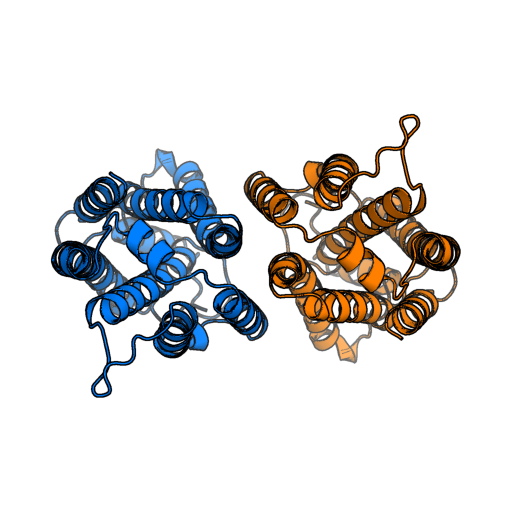M 2372 N N . SER B 1 94 ? -14.57 -9.094 -2.354 1 93.44 94 SER B N 1
ATOM 2373 C CA . SER B 1 94 ? -14.867 -10.523 -2.365 1 93.44 94 SER B CA 1
ATOM 2374 C C . SER B 1 94 ? -13.594 -11.359 -2.424 1 93.44 94 SER B C 1
ATOM 2376 O O . SER B 1 94 ? -12.523 -10.844 -2.754 1 93.44 94 SER B O 1
ATOM 2378 N N . GLY B 1 95 ? -13.758 -12.547 -2.037 1 95.94 95 GLY B N 1
ATOM 2379 C CA . GLY B 1 95 ? -12.641 -13.469 -2.162 1 95.94 95 GLY B CA 1
ATOM 2380 C C . GLY B 1 95 ? -12.203 -13.68 -3.598 1 95.94 95 GLY B C 1
ATOM 2381 O O . GLY B 1 95 ? -11.008 -13.672 -3.896 1 95.94 95 GLY B O 1
ATOM 2382 N N . CYS B 1 96 ? -13.141 -13.836 -4.496 1 97.06 96 CYS B N 1
ATOM 2383 C CA . CYS B 1 96 ? -12.852 -14.07 -5.906 1 97.06 96 CYS B CA 1
ATOM 2384 C C . CYS B 1 96 ? -12.086 -12.891 -6.504 1 97.06 96 CYS B C 1
ATOM 2386 O O . CYS B 1 96 ? -11.102 -13.086 -7.219 1 97.06 96 CYS B O 1
ATOM 2388 N N . ARG B 1 97 ? -12.508 -11.711 -6.223 1 96 97 ARG B N 1
ATOM 2389 C CA . ARG B 1 97 ? -11.82 -10.531 -6.723 1 96 97 ARG B CA 1
ATOM 2390 C C . ARG B 1 97 ? -10.406 -10.438 -6.152 1 96 97 ARG B C 1
ATOM 2392 O O . ARG B 1 97 ? -9.469 -10.102 -6.871 1 96 97 ARG B O 1
ATOM 2399 N N . THR B 1 98 ? -10.297 -10.672 -4.879 1 96.44 98 THR B N 1
ATOM 2400 C CA . THR B 1 98 ? -8.992 -10.625 -4.227 1 96.44 98 THR B CA 1
ATOM 2401 C C . THR B 1 98 ? -8.055 -11.672 -4.824 1 96.44 98 THR B C 1
ATOM 2403 O O . THR B 1 98 ? -6.887 -11.375 -5.102 1 96.44 98 THR B O 1
ATOM 2406 N N . LEU B 1 99 ? -8.547 -12.867 -4.992 1 98 99 LEU B N 1
ATOM 2407 C CA . LEU B 1 99 ? -7.73 -13.938 -5.562 1 98 99 LEU B CA 1
ATOM 2408 C C . LEU B 1 99 ? -7.328 -13.602 -6.996 1 98 99 LEU B C 1
ATOM 2410 O O . LEU B 1 99 ? -6.227 -13.953 -7.43 1 98 99 LEU B O 1
ATOM 2414 N N . LEU B 1 100 ? -8.203 -12.984 -7.766 1 97.88 100 LEU B N 1
ATOM 2415 C CA . LEU B 1 100 ? -7.871 -12.555 -9.117 1 97.88 100 LEU B CA 1
ATOM 2416 C C . LEU B 1 100 ? -6.637 -11.656 -9.109 1 97.88 100 LEU B C 1
ATOM 2418 O O . LEU B 1 100 ? -5.766 -11.789 -9.969 1 97.88 100 LEU B O 1
ATOM 2422 N N . ARG B 1 101 ? -6.566 -10.75 -8.156 1 95.69 101 ARG B N 1
ATOM 2423 C CA . ARG B 1 101 ? -5.434 -9.836 -8.062 1 95.69 101 ARG B CA 1
ATOM 2424 C C . ARG B 1 101 ? -4.152 -10.586 -7.719 1 95.69 101 ARG B C 1
ATOM 2426 O O . ARG B 1 101 ? -3.086 -10.281 -8.258 1 95.69 101 ARG B O 1
ATOM 2433 N N . LEU B 1 102 ? -4.199 -11.586 -6.902 1 96.81 102 LEU B N 1
ATOM 2434 C CA . LEU B 1 102 ? -3.055 -12.453 -6.637 1 96.81 102 LEU B CA 1
ATOM 2435 C C . LEU B 1 102 ? -2.666 -13.234 -7.887 1 96.81 102 LEU B C 1
ATOM 2437 O O . LEU B 1 102 ? -1.479 -13.422 -8.164 1 96.81 102 LEU B O 1
ATOM 2441 N N . HIS B 1 103 ? -3.682 -13.688 -8.555 1 98.06 103 HIS B N 1
ATOM 2442 C CA . HIS B 1 103 ? -3.48 -14.445 -9.789 1 98.06 103 HIS B CA 1
ATOM 2443 C C . HIS B 1 103 ? -2.707 -13.633 -10.82 1 98.06 103 HIS B C 1
ATOM 2445 O O . HIS B 1 103 ? -1.787 -14.148 -11.461 1 98.06 103 HIS B O 1
ATOM 2451 N N . ARG B 1 104 ? -3.004 -12.406 -10.945 1 96.81 104 ARG B N 1
ATOM 2452 C CA . ARG B 1 104 ? -2.299 -11.516 -11.867 1 96.81 104 ARG B CA 1
ATOM 2453 C C . ARG B 1 104 ? -0.852 -11.312 -11.43 1 96.81 104 ARG B C 1
ATOM 2455 O O . ARG B 1 104 ? 0.055 -11.281 -12.258 1 96.81 104 ARG B O 1
ATOM 2462 N N . SER B 1 105 ? -0.661 -11.148 -10.164 1 95.31 105 SER B N 1
ATOM 2463 C CA . SER B 1 105 ? 0.692 -11.047 -9.625 1 95.31 105 SER B CA 1
ATOM 2464 C C . SER B 1 105 ? 1.489 -12.32 -9.891 1 95.31 105 SER B C 1
ATOM 2466 O O . SER B 1 105 ? 2.697 -12.258 -10.125 1 95.31 105 SER B O 1
ATOM 2468 N N . LEU B 1 106 ? 0.841 -13.43 -9.805 1 96.38 106 LEU B N 1
ATOM 2469 C CA . LEU B 1 106 ? 1.503 -14.711 -10.062 1 96.38 106 LEU B CA 1
ATOM 2470 C C . LEU B 1 106 ? 2 -14.781 -11.508 1 96.38 106 LEU B C 1
ATOM 2472 O O . LEU B 1 106 ? 3.1 -15.281 -11.766 1 96.38 106 LEU B O 1
ATOM 2476 N N . ARG B 1 107 ? 1.204 -14.32 -12.383 1 97.19 107 ARG B N 1
ATOM 2477 C CA . ARG B 1 107 ? 1.631 -14.281 -13.773 1 97.19 107 ARG B CA 1
ATOM 2478 C C . ARG B 1 107 ? 2.854 -13.383 -13.945 1 97.19 107 ARG B C 1
ATOM 2480 O O . ARG B 1 107 ? 3.77 -13.711 -14.703 1 97.19 107 ARG B O 1
ATOM 2487 N N . TRP B 1 108 ? 2.818 -12.234 -13.344 1 95.62 108 TRP B N 1
ATOM 2488 C CA . TRP B 1 108 ? 3.969 -11.336 -13.367 1 95.62 108 TRP B CA 1
ATOM 2489 C C . TRP B 1 108 ? 5.223 -12.047 -12.867 1 95.62 108 TRP B C 1
ATOM 2491 O O . TRP B 1 108 ? 6.281 -11.961 -13.5 1 95.62 108 TRP B O 1
ATOM 2501 N N . LEU B 1 109 ? 5.152 -12.75 -11.75 1 92.31 109 LEU B N 1
ATOM 2502 C CA . LEU B 1 109 ? 6.281 -13.484 -11.195 1 92.31 109 LEU B CA 1
ATOM 2503 C C . LEU B 1 109 ? 6.793 -14.531 -12.172 1 92.31 109 LEU B C 1
ATOM 2505 O O . LEU B 1 109 ? 8 -14.68 -12.359 1 92.31 109 LEU B O 1
ATOM 2509 N N . GLN B 1 110 ? 5.879 -15.242 -12.75 1 94.75 110 GLN B N 1
ATOM 2510 C CA . GLN B 1 110 ? 6.25 -16.25 -13.734 1 94.75 110 GLN B CA 1
ATOM 2511 C C . GLN B 1 110 ? 7.055 -15.633 -14.875 1 94.75 110 GLN B C 1
ATOM 2513 O O . GLN B 1 110 ? 8.109 -16.156 -15.25 1 94.75 110 GLN B O 1
ATOM 2518 N N . LEU B 1 111 ? 6.559 -14.57 -15.391 1 95.69 111 LEU B N 1
ATOM 2519 C CA . LEU B 1 111 ? 7.23 -13.906 -16.5 1 95.69 111 LEU B CA 1
ATOM 2520 C C . LEU B 1 111 ? 8.594 -13.375 -16.062 1 95.69 111 LEU B C 1
ATOM 2522 O O . LEU B 1 111 ? 9.562 -13.453 -16.828 1 95.69 111 LEU B O 1
ATOM 2526 N N . LEU B 1 112 ? 8.68 -12.82 -14.906 1 91.25 112 LEU B N 1
ATOM 2527 C CA . LEU B 1 112 ? 9.953 -12.352 -14.375 1 91.25 112 LEU B CA 1
ATOM 2528 C C . LEU B 1 112 ? 10.969 -13.484 -14.312 1 91.25 112 LEU B C 1
ATOM 2530 O O . LEU B 1 112 ? 12.117 -13.328 -14.742 1 91.25 112 LEU B O 1
ATOM 2534 N N . LEU B 1 113 ? 10.57 -14.617 -13.766 1 90.38 113 LEU B N 1
ATOM 2535 C CA . LEU B 1 113 ? 11.461 -15.773 -13.656 1 90.38 113 LEU B CA 1
ATOM 2536 C C . LEU B 1 113 ? 11.867 -16.281 -15.031 1 90.38 113 LEU B C 1
ATOM 2538 O O . LEU B 1 113 ? 13.008 -16.719 -15.227 1 90.38 113 LEU B O 1
ATOM 2542 N N . GLU B 1 114 ? 10.93 -16.25 -15.969 1 93.19 114 GLU B N 1
ATOM 2543 C CA . GLU B 1 114 ? 11.25 -16.641 -17.344 1 93.19 114 GLU B CA 1
ATOM 2544 C C . GLU B 1 114 ? 12.344 -15.75 -17.922 1 93.19 114 GLU B C 1
ATOM 2546 O O . GLU B 1 114 ? 13.266 -16.234 -18.578 1 93.19 114 GLU B O 1
ATOM 2551 N N . LYS B 1 115 ? 12.242 -14.523 -17.656 1 90.56 115 LYS B N 1
ATOM 2552 C CA . LYS B 1 115 ? 13.242 -13.57 -18.141 1 90.56 115 LYS B CA 1
ATOM 2553 C C . LYS B 1 115 ? 14.586 -13.789 -17.453 1 90.56 115 LYS B C 1
ATOM 2555 O O . LYS B 1 115 ? 15.641 -13.688 -18.078 1 90.56 115 LYS B O 1
ATOM 2560 N N . LEU B 1 116 ? 14.547 -14.047 -16.203 1 87.12 116 LEU B N 1
ATOM 2561 C CA . LEU B 1 116 ? 15.766 -14.344 -15.461 1 87.12 116 LEU B CA 1
ATOM 2562 C C . LEU B 1 116 ? 16.453 -15.586 -16 1 87.12 116 LEU B C 1
ATOM 2564 O O . LEU B 1 116 ? 17.672 -15.641 -16.094 1 87.12 116 LEU B O 1
ATOM 2568 N N . ALA B 1 117 ? 15.688 -16.547 -16.391 1 86.88 117 ALA B N 1
ATOM 2569 C CA . ALA B 1 117 ? 16.219 -17.812 -16.875 1 86.88 117 ALA B CA 1
ATOM 2570 C C . ALA B 1 117 ? 16.797 -17.656 -18.281 1 86.88 117 ALA B C 1
ATOM 2572 O O . ALA B 1 117 ? 17.703 -18.391 -18.672 1 86.88 117 ALA B O 1
ATOM 2573 N N . ALA B 1 118 ? 16.281 -16.797 -19.078 1 86.19 118 ALA B N 1
ATOM 2574 C CA . ALA B 1 118 ? 16.703 -16.625 -20.469 1 86.19 118 ALA B CA 1
ATOM 2575 C C . ALA B 1 118 ? 18.156 -16.141 -20.547 1 86.19 118 ALA B C 1
ATOM 2577 O O . ALA B 1 118 ? 18.859 -16.422 -21.516 1 86.19 118 ALA B O 1
ATOM 2578 N N . GLY B 1 119 ? 18.75 -15.531 -19.531 1 79.69 119 GLY B N 1
ATOM 2579 C CA . GLY B 1 119 ? 20.141 -15.102 -19.562 1 79.69 119 GLY B CA 1
ATOM 2580 C C . GLY B 1 119 ? 20.375 -13.883 -20.438 1 79.69 119 GLY B C 1
ATOM 2581 O O . GLY B 1 119 ? 19.469 -13.07 -20.625 1 79.69 119 GLY B O 1
ATOM 2582 N N . PRO B 1 120 ? 21.609 -13.758 -20.969 1 84.44 120 PRO B N 1
ATOM 2583 C CA . PRO B 1 120 ? 21.984 -12.578 -21.75 1 84.44 120 PRO B CA 1
ATOM 2584 C C . PRO B 1 120 ? 21.328 -12.547 -23.125 1 84.44 120 PRO B C 1
ATOM 2586 O O . PRO B 1 120 ? 20.984 -13.594 -23.672 1 84.44 120 PRO B O 1
ATOM 2589 N N . ASP B 1 121 ? 21.094 -11.297 -23.516 1 85.38 121 ASP B N 1
ATOM 2590 C CA . ASP B 1 121 ? 20.516 -11.133 -24.844 1 85.38 121 ASP B CA 1
ATOM 2591 C C . ASP B 1 121 ? 21.531 -11.453 -25.938 1 85.38 121 ASP B C 1
ATOM 2593 O O . ASP B 1 121 ? 22.625 -11.945 -25.641 1 85.38 121 ASP B O 1
ATOM 2597 N N . ALA B 1 122 ? 21.125 -11.172 -27.219 1 87.81 122 ALA B N 1
ATOM 2598 C CA . ALA B 1 122 ? 21.938 -11.508 -28.375 1 87.81 122 ALA B CA 1
ATOM 2599 C C . ALA B 1 122 ? 23.281 -10.781 -28.328 1 87.81 122 ALA B C 1
ATOM 2601 O O . ALA B 1 122 ? 24.281 -11.281 -28.844 1 87.81 122 ALA B O 1
ATOM 2602 N N . ASP B 1 123 ? 23.344 -9.617 -27.703 1 91.56 123 ASP B N 1
ATOM 2603 C CA . ASP B 1 123 ? 24.547 -8.812 -27.625 1 91.56 123 ASP B CA 1
ATOM 2604 C C . ASP B 1 123 ? 25.359 -9.148 -26.375 1 91.56 123 ASP B C 1
ATOM 2606 O O . ASP B 1 123 ? 26.344 -8.484 -26.062 1 91.56 123 ASP B O 1
ATOM 2610 N N . GLY B 1 124 ? 24.844 -10.141 -25.594 1 88.06 124 GLY B N 1
ATOM 2611 C CA . GLY B 1 124 ? 25.547 -10.578 -24.391 1 88.06 124 GLY B CA 1
ATOM 2612 C C . GLY B 1 124 ? 25.203 -9.758 -23.172 1 88.06 124 GLY B C 1
ATOM 2613 O O . GLY B 1 124 ? 25.812 -9.93 -22.109 1 88.06 124 GLY B O 1
ATOM 2614 N N . ARG B 1 125 ? 24.234 -8.867 -23.328 1 89.25 125 ARG B N 1
ATOM 2615 C CA . ARG B 1 125 ? 23.875 -7.996 -22.219 1 89.25 125 ARG B CA 1
ATOM 2616 C C . ARG B 1 125 ? 22.859 -8.672 -21.312 1 89.25 125 ARG B C 1
ATOM 2618 O O . ARG B 1 125 ? 21.859 -9.227 -21.781 1 89.25 125 ARG B O 1
ATOM 2625 N N . LEU B 1 126 ? 23.141 -8.656 -20.062 1 86.62 126 LEU B N 1
ATOM 2626 C CA . LEU B 1 126 ? 22.172 -9.125 -19.062 1 86.62 126 LEU B CA 1
ATOM 2627 C C . LEU B 1 126 ? 21.266 -7.988 -18.609 1 86.62 126 LEU B C 1
ATOM 2629 O O . LEU B 1 126 ? 21.75 -6.93 -18.203 1 86.62 126 LEU B O 1
ATOM 2633 N N . ALA B 1 127 ? 20.031 -8.312 -18.766 1 89.19 127 ALA B N 1
ATOM 2634 C CA . ALA B 1 127 ? 19.094 -7.324 -18.25 1 89.19 127 ALA B CA 1
ATOM 2635 C C . ALA B 1 127 ? 19.203 -7.199 -16.734 1 89.19 127 ALA B C 1
ATOM 2637 O O . ALA B 1 127 ? 19.375 -8.203 -16.031 1 89.19 127 ALA B O 1
ATOM 2638 N N . THR B 1 128 ? 19.047 -5.914 -16.312 1 90.12 128 THR B N 1
ATOM 2639 C CA . THR B 1 128 ? 19.031 -5.711 -14.875 1 90.12 128 THR B CA 1
ATOM 2640 C C . THR B 1 128 ? 17.703 -6.188 -14.273 1 90.12 128 THR B C 1
ATOM 2642 O O . THR B 1 128 ? 16.703 -6.301 -14.984 1 90.12 128 THR B O 1
ATOM 2645 N N . PRO B 1 129 ? 17.719 -6.457 -13 1 88.12 129 PRO B N 1
ATOM 2646 C CA . PRO B 1 129 ? 16.453 -6.816 -12.344 1 88.12 129 PRO B CA 1
ATOM 2647 C C . PRO B 1 129 ? 15.367 -5.754 -12.516 1 88.12 129 PRO B C 1
ATOM 2649 O O . PRO B 1 129 ? 14.203 -6.082 -12.758 1 88.12 129 PRO B O 1
ATOM 2652 N N . GLY B 1 130 ? 15.758 -4.5 -12.406 1 89.31 130 GLY B N 1
ATOM 2653 C CA . GLY B 1 130 ? 14.805 -3.424 -12.625 1 89.31 130 GLY B CA 1
ATOM 2654 C C . GLY B 1 130 ? 14.18 -3.447 -14.008 1 89.31 130 GLY B C 1
ATOM 2655 O O . GLY B 1 130 ? 12.977 -3.248 -14.156 1 89.31 130 GLY B O 1
ATOM 2656 N N . GLU B 1 131 ? 15.008 -3.727 -14.953 1 93.62 131 GLU B N 1
ATOM 2657 C CA . GLU B 1 131 ? 14.516 -3.801 -16.328 1 93.62 131 GLU B CA 1
ATOM 2658 C C . GLU B 1 131 ? 13.578 -4.984 -16.516 1 93.62 131 GLU B C 1
ATOM 2660 O O . GLU B 1 131 ? 12.523 -4.855 -17.141 1 93.62 131 GLU B O 1
ATOM 2665 N N . MET B 1 132 ? 13.953 -6.082 -16 1 92.38 132 MET B N 1
ATOM 2666 C CA . MET B 1 132 ? 13.141 -7.289 -16.141 1 92.38 132 MET B CA 1
ATOM 2667 C C . MET B 1 132 ? 11.797 -7.121 -15.438 1 92.38 132 MET B C 1
ATOM 2669 O O . MET B 1 132 ? 10.75 -7.477 -15.992 1 92.38 132 MET B O 1
ATOM 2673 N N . CYS B 1 133 ? 11.867 -6.574 -14.266 1 91.56 133 CYS B N 1
ATOM 2674 C CA . CYS B 1 133 ? 10.641 -6.332 -13.516 1 91.56 133 CYS B CA 1
ATOM 2675 C C . CYS B 1 133 ? 9.719 -5.383 -14.273 1 91.56 133 CYS B C 1
ATOM 2677 O O . CYS B 1 133 ? 8.523 -5.645 -14.406 1 91.56 133 CYS B O 1
ATOM 2679 N N . ARG B 1 134 ? 10.297 -4.363 -14.797 1 94.56 134 ARG B N 1
ATOM 2680 C CA . ARG B 1 134 ? 9.539 -3.342 -15.508 1 94.56 134 ARG B CA 1
ATOM 2681 C C . ARG B 1 134 ? 8.883 -3.92 -16.766 1 94.56 134 ARG B C 1
ATOM 2683 O O . ARG B 1 134 ? 7.699 -3.691 -17.016 1 94.56 134 ARG B O 1
ATOM 2690 N N . GLU B 1 135 ? 9.648 -4.641 -17.5 1 96 135 GLU B N 1
ATOM 2691 C CA . GLU B 1 135 ? 9.125 -5.227 -18.734 1 96 135 GLU B CA 1
ATOM 2692 C C . GLU B 1 135 ? 7.988 -6.203 -18.453 1 96 135 GLU B C 1
ATOM 2694 O O . GLU B 1 135 ? 6.938 -6.148 -19.094 1 96 135 GLU B O 1
ATOM 2699 N N . ALA B 1 136 ? 8.242 -7.055 -17.516 1 95.56 136 ALA B N 1
ATOM 2700 C CA . ALA B 1 136 ? 7.199 -8 -17.125 1 95.56 136 ALA B CA 1
ATOM 2701 C C . ALA B 1 136 ? 5.965 -7.273 -16.609 1 95.56 136 ALA B C 1
ATOM 2703 O O . ALA B 1 136 ? 4.836 -7.617 -16.969 1 95.56 136 ALA B O 1
ATOM 2704 N N . TYR B 1 137 ? 6.125 -6.281 -15.844 1 96.06 137 TYR B N 1
ATOM 2705 C CA . TYR B 1 137 ? 5.047 -5.5 -15.25 1 96.06 137 TYR B CA 1
ATOM 2706 C C . TYR B 1 137 ? 4.188 -4.855 -16.328 1 96.06 137 TYR B C 1
ATOM 2708 O O . TYR B 1 137 ? 2.959 -4.953 -16.297 1 96.06 137 TYR B O 1
ATOM 2716 N N . ARG B 1 138 ? 4.852 -4.223 -17.281 1 97.12 138 ARG B N 1
ATOM 2717 C CA . ARG B 1 138 ? 4.141 -3.539 -18.359 1 97.12 138 ARG B CA 1
ATOM 2718 C C . ARG B 1 138 ? 3.271 -4.512 -19.141 1 97.12 138 ARG B C 1
ATOM 2720 O O . ARG B 1 138 ? 2.188 -4.148 -19.609 1 97.12 138 ARG B O 1
ATOM 2727 N N . GLU B 1 139 ? 3.693 -5.652 -19.188 1 96.94 139 GLU B N 1
ATOM 2728 C CA . GLU B 1 139 ? 3.006 -6.641 -20 1 96.94 139 GLU B CA 1
ATOM 2729 C C . GLU B 1 139 ? 1.775 -7.195 -19.297 1 96.94 139 GLU B C 1
ATOM 2731 O O . GLU B 1 139 ? 0.729 -7.395 -19.906 1 96.94 139 GLU B O 1
ATOM 2736 N N . VAL B 1 140 ? 1.864 -7.449 -18 1 96.56 140 VAL B N 1
ATOM 2737 C CA . VAL B 1 140 ? 0.822 -8.328 -17.469 1 96.56 140 VAL B CA 1
ATOM 2738 C C . VAL B 1 140 ? 0.147 -7.672 -16.266 1 96.56 140 VAL B C 1
ATOM 2740 O O . VAL B 1 140 ? -0.932 -8.094 -15.852 1 96.56 140 VAL B O 1
ATOM 2743 N N . LEU B 1 141 ? 0.75 -6.641 -15.641 1 95.31 141 LEU B N 1
ATOM 2744 C CA . LEU B 1 141 ? 0.159 -6.09 -14.422 1 95.31 141 LEU B CA 1
ATOM 2745 C C . LEU B 1 141 ? -0.286 -4.648 -14.641 1 95.31 141 LEU B C 1
ATOM 2747 O O . LEU B 1 141 ? -1.351 -4.246 -14.164 1 95.31 141 LEU B O 1
ATOM 2751 N N . ALA B 1 142 ? 0.459 -3.896 -15.422 1 96.19 142 ALA B N 1
ATOM 2752 C CA . ALA B 1 142 ? 0.225 -2.467 -15.594 1 96.19 142 ALA B CA 1
ATOM 2753 C C . ALA B 1 142 ? -1.193 -2.201 -16.094 1 96.19 142 ALA B C 1
ATOM 2755 O O . ALA B 1 142 ? -1.862 -1.279 -15.617 1 96.19 142 ALA B O 1
ATOM 2756 N N . PRO B 1 143 ? -1.728 -3.016 -16.969 1 96.12 143 PRO B N 1
ATOM 2757 C CA . PRO B 1 143 ? -3.066 -2.742 -17.5 1 96.12 143 PRO B CA 1
ATOM 2758 C C . PRO B 1 143 ? -4.148 -2.809 -16.422 1 96.12 143 PRO B C 1
ATOM 2760 O O . PRO B 1 143 ? -5.242 -2.266 -16.609 1 96.12 143 PRO B O 1
ATOM 2763 N N . HIS B 1 144 ? -3.875 -3.43 -15.344 1 94 144 HIS B N 1
ATOM 2764 C CA . HIS B 1 144 ? -4.883 -3.633 -14.312 1 94 144 HIS B CA 1
ATOM 2765 C C . HIS B 1 144 ? -4.668 -2.688 -13.133 1 94 144 HIS B C 1
ATOM 2767 O O . HIS B 1 144 ? -5.457 -2.682 -12.188 1 94 144 HIS B O 1
ATOM 2773 N N . HIS B 1 145 ? -3.557 -1.95 -13.102 1 92.25 145 HIS B N 1
ATOM 2774 C CA . HIS B 1 145 ? -3.23 -1.087 -11.977 1 92.25 145 HIS B CA 1
ATOM 2775 C C . HIS B 1 145 ? -3.619 0.361 -12.258 1 92.25 145 HIS B C 1
ATOM 2777 O O . HIS B 1 145 ? -3.314 0.891 -13.328 1 92.25 145 HIS B O 1
ATOM 2783 N N . PRO B 1 146 ? -4.352 1.021 -11.32 1 89.56 146 PRO B N 1
ATOM 2784 C CA . PRO B 1 146 ? -4.535 2.467 -11.461 1 89.56 146 PRO B CA 1
ATOM 2785 C C . PRO B 1 146 ? -3.213 3.229 -11.508 1 89.56 146 PRO B C 1
ATOM 2787 O O . PRO B 1 146 ? -2.162 2.672 -11.18 1 89.56 146 PRO B O 1
ATOM 2790 N N . TRP B 1 147 ? -3.303 4.422 -11.938 1 89.38 147 TRP B N 1
ATOM 2791 C CA . TRP B 1 147 ? -2.109 5.215 -12.227 1 89.38 147 TRP B CA 1
ATOM 2792 C C . TRP B 1 147 ? -1.204 5.297 -11 1 89.38 147 TRP B C 1
ATOM 2794 O O . TRP B 1 147 ? 0.022 5.27 -11.125 1 89.38 147 TRP B O 1
ATOM 2804 N N . LEU B 1 148 ? -1.732 5.359 -9.836 1 85.69 148 LEU B N 1
ATOM 2805 C CA . LEU B 1 148 ? -0.932 5.488 -8.625 1 85.69 148 LEU B CA 1
ATOM 2806 C C . LEU B 1 148 ? -0.124 4.223 -8.367 1 85.69 148 LEU B C 1
ATOM 2808 O O . LEU B 1 148 ? 1.038 4.293 -7.961 1 85.69 148 LEU B O 1
ATOM 2812 N N . LEU B 1 149 ? -0.742 3.059 -8.531 1 88.19 149 LEU B N 1
ATOM 2813 C CA . LEU B 1 149 ? -0.031 1.796 -8.359 1 88.19 149 LEU B CA 1
ATOM 2814 C C . LEU B 1 149 ? 1.049 1.633 -9.422 1 88.19 149 LEU B C 1
ATOM 2816 O O . LEU B 1 149 ? 2.119 1.086 -9.148 1 88.19 149 LEU B O 1
ATOM 2820 N N . ARG B 1 150 ? 0.786 2.154 -10.625 1 90.5 150 ARG B N 1
ATOM 2821 C CA . ARG B 1 150 ? 1.799 2.107 -11.68 1 90.5 150 ARG B CA 1
ATOM 2822 C C . ARG B 1 150 ? 3.006 2.967 -11.312 1 90.5 150 ARG B C 1
ATOM 2824 O O . ARG B 1 150 ? 4.148 2.559 -11.523 1 90.5 150 ARG B O 1
ATOM 2831 N N . ARG B 1 151 ? 2.695 4.055 -10.836 1 85.44 151 ARG B N 1
ATOM 2832 C CA . ARG B 1 151 ? 3.771 4.938 -10.398 1 85.44 151 ARG B CA 1
ATOM 2833 C C . ARG B 1 151 ? 4.578 4.301 -9.273 1 85.44 151 ARG B C 1
ATOM 2835 O O . ARG B 1 151 ? 5.809 4.371 -9.273 1 85.44 151 ARG B O 1
ATOM 2842 N N . ALA B 1 152 ? 3.938 3.768 -8.32 1 83.81 152 ALA B N 1
ATOM 2843 C CA . ALA B 1 152 ? 4.617 3.094 -7.215 1 83.81 152 ALA B CA 1
ATOM 2844 C C . ALA B 1 152 ? 5.469 1.934 -7.719 1 83.81 152 ALA B C 1
ATOM 2846 O O . ALA B 1 152 ? 6.59 1.729 -7.25 1 83.81 152 ALA B O 1
ATOM 2847 N N . ALA B 1 153 ? 4.926 1.174 -8.625 1 87.62 153 ALA B N 1
ATOM 2848 C CA . ALA B 1 153 ? 5.664 0.054 -9.203 1 87.62 153 ALA B CA 1
ATOM 2849 C C . ALA B 1 153 ? 6.945 0.534 -9.883 1 87.62 153 ALA B C 1
ATOM 2851 O O . ALA B 1 153 ? 8.016 -0.053 -9.695 1 87.62 153 ALA B O 1
ATOM 2852 N N . GLU B 1 154 ? 6.852 1.587 -10.602 1 87.56 154 GLU B N 1
ATOM 2853 C CA . GLU B 1 154 ? 8.008 2.146 -11.289 1 87.56 154 GLU B CA 1
ATOM 2854 C C . GLU B 1 154 ? 9.086 2.584 -10.297 1 87.56 154 GLU B C 1
ATOM 2856 O O . GLU B 1 154 ? 10.273 2.381 -10.539 1 87.56 154 GLU B O 1
ATOM 2861 N N . ALA B 1 155 ? 8.711 3.201 -9.25 1 81.75 155 ALA B N 1
ATOM 2862 C CA . ALA B 1 155 ? 9.656 3.598 -8.203 1 81.75 155 ALA B CA 1
ATOM 2863 C C . ALA B 1 155 ? 10.359 2.381 -7.605 1 81.75 155 ALA B C 1
ATOM 2865 O O . ALA B 1 155 ? 11.562 2.41 -7.359 1 81.75 155 ALA B O 1
ATOM 2866 N N . ALA B 1 156 ? 9.609 1.334 -7.387 1 81.56 156 ALA B N 1
ATOM 2867 C CA . ALA B 1 156 ? 10.164 0.099 -6.844 1 81.56 156 ALA B CA 1
ATOM 2868 C C . ALA B 1 156 ? 11.195 -0.5 -7.797 1 81.56 156 ALA B C 1
ATOM 2870 O O . ALA B 1 156 ? 12.25 -0.968 -7.359 1 81.56 156 ALA B O 1
ATOM 2871 N N . PHE B 1 157 ? 10.922 -0.454 -9.047 1 86.19 157 PHE B N 1
ATOM 2872 C CA . PHE B 1 157 ? 11.82 -1.035 -10.031 1 86.19 157 PHE B CA 1
ATOM 2873 C C . PHE B 1 157 ? 13.141 -0.275 -10.07 1 86.19 157 PHE B C 1
ATOM 2875 O O . PHE B 1 157 ? 14.195 -0.864 -10.32 1 86.19 157 PHE B O 1
ATOM 2882 N N . SER B 1 158 ? 13.047 0.972 -9.75 1 82.94 158 SER B N 1
ATOM 2883 C CA . SER B 1 158 ? 14.25 1.797 -9.766 1 82.94 158 SER B CA 1
ATOM 2884 C C . SER B 1 158 ? 15.148 1.494 -8.562 1 82.94 158 SER B C 1
ATOM 2886 O O . SER B 1 158 ? 16.328 1.83 -8.57 1 82.94 158 SER B O 1
ATOM 2888 N N . ALA B 1 159 ? 14.609 0.857 -7.609 1 78.56 159 ALA B N 1
ATOM 2889 C CA . ALA B 1 159 ? 15.367 0.571 -6.391 1 78.56 159 ALA B CA 1
ATOM 2890 C C . ALA B 1 159 ? 15.734 -0.906 -6.309 1 78.56 159 ALA B C 1
ATOM 2892 O O . ALA B 1 159 ? 16.219 -1.375 -5.277 1 78.56 159 ALA B O 1
ATOM 2893 N N . MET B 1 160 ? 15.445 -1.643 -7.359 1 81.81 160 MET B N 1
ATOM 2894 C CA . MET B 1 160 ? 15.719 -3.076 -7.367 1 81.81 160 MET B CA 1
ATOM 2895 C C . MET B 1 160 ? 17.203 -3.344 -7.152 1 81.81 160 MET B C 1
ATOM 2897 O O . MET B 1 160 ? 18.062 -2.645 -7.711 1 81.81 160 MET B O 1
ATOM 2901 N N . PRO B 1 161 ? 17.453 -4.301 -6.316 1 79.19 161 PRO B N 1
ATOM 2902 C CA . PRO B 1 161 ? 18.859 -4.648 -6.102 1 79.19 161 PRO B CA 1
ATOM 2903 C C . PRO B 1 161 ? 19.5 -5.301 -7.324 1 79.19 161 PRO B C 1
ATOM 2905 O O . PRO B 1 161 ? 18.844 -5.477 -8.352 1 79.19 161 PRO B O 1
ATOM 2908 N N . GLN B 1 162 ? 20.75 -5.625 -7.09 1 81.25 162 GLN B N 1
ATOM 2909 C CA . GLN B 1 162 ? 21.516 -6.234 -8.172 1 81.25 162 GLN B CA 1
ATOM 2910 C C . GLN B 1 162 ? 21.047 -7.664 -8.438 1 81.25 162 GLN B C 1
ATOM 2912 O O . GLN B 1 162 ? 20.406 -8.281 -7.582 1 81.25 162 GLN B O 1
ATOM 2917 N N . ARG B 1 163 ? 21.438 -8.156 -9.594 1 79.19 163 ARG B N 1
ATOM 2918 C CA . ARG B 1 163 ? 21.031 -9.461 -10.102 1 79.19 163 ARG B CA 1
ATOM 2919 C C . ARG B 1 163 ? 21.422 -10.57 -9.133 1 79.19 163 ARG B C 1
ATOM 2921 O O . ARG B 1 163 ? 20.672 -11.531 -8.938 1 79.19 163 ARG B O 1
ATOM 2928 N N . ALA B 1 164 ? 22.562 -10.352 -8.492 1 75.69 164 ALA B N 1
ATOM 2929 C CA . ALA B 1 164 ? 23.062 -11.367 -7.57 1 75.69 164 ALA B CA 1
ATOM 2930 C C . ALA B 1 164 ? 22.094 -11.586 -6.41 1 75.69 164 ALA B C 1
ATOM 2932 O O . ALA B 1 164 ? 21.938 -12.703 -5.922 1 75.69 164 ALA B O 1
ATOM 2933 N N . VAL B 1 165 ? 21.453 -10.555 -6.078 1 74.44 165 VAL B N 1
ATOM 2934 C CA . VAL B 1 165 ? 20.516 -10.641 -4.969 1 74.44 165 VAL B CA 1
ATOM 2935 C C . VAL B 1 165 ? 19.266 -11.406 -5.41 1 74.44 165 VAL B C 1
ATOM 2937 O O . VAL B 1 165 ? 18.719 -12.211 -4.645 1 74.44 165 VAL B O 1
ATOM 2940 N N . LEU B 1 166 ? 18.859 -11.266 -6.648 1 75.94 166 LEU B N 1
ATOM 2941 C CA . LEU B 1 166 ? 17.719 -11.992 -7.18 1 75.94 166 LEU B CA 1
ATOM 2942 C C . LEU B 1 166 ? 18.031 -13.477 -7.305 1 75.94 166 LEU B C 1
ATOM 2944 O O . LEU B 1 166 ? 17.156 -14.32 -7.062 1 75.94 166 LEU B O 1
ATOM 2948 N N . LEU B 1 167 ? 19.219 -13.695 -7.66 1 75.44 167 LEU B N 1
ATOM 2949 C CA . LEU B 1 167 ? 19.641 -15.086 -7.805 1 75.44 167 LEU B CA 1
ATOM 2950 C C . LEU B 1 167 ? 19.641 -15.789 -6.449 1 75.44 167 LEU B C 1
ATOM 2952 O O . LEU B 1 167 ? 19.328 -16.984 -6.359 1 75.44 167 LEU B O 1
ATOM 2956 N N . ARG B 1 168 ? 19.906 -14.984 -5.492 1 72.25 168 ARG B N 1
ATOM 2957 C CA . ARG B 1 168 ? 19.859 -15.547 -4.148 1 72.25 168 ARG B CA 1
ATOM 2958 C C . ARG B 1 168 ? 18.438 -15.922 -3.754 1 72.25 168 ARG B C 1
ATOM 2960 O O . ARG B 1 168 ? 18.234 -16.844 -2.963 1 72.25 168 ARG B O 1
ATOM 2967 N N . LEU B 1 169 ? 17.531 -15.219 -4.457 1 65.88 169 LEU B N 1
ATOM 2968 C CA . LEU B 1 169 ? 16.125 -15.516 -4.207 1 65.88 169 LEU B CA 1
ATOM 2969 C C . LEU B 1 169 ? 15.781 -16.922 -4.656 1 65.88 169 LEU B C 1
ATOM 2971 O O . LEU B 1 169 ? 14.891 -17.562 -4.09 1 65.88 169 LEU B O 1
ATOM 2975 N N . VAL B 1 170 ? 16.531 -17.391 -5.648 1 67.44 170 VAL B N 1
ATOM 2976 C CA . VAL B 1 170 ? 16.234 -18.75 -6.113 1 67.44 170 VAL B CA 1
ATOM 2977 C C . VAL B 1 170 ? 17.312 -19.703 -5.625 1 67.44 170 VAL B C 1
ATOM 2979 O O . VAL B 1 170 ? 17.469 -20.797 -6.168 1 67.44 170 VAL B O 1
ATOM 2982 N N . CYS B 1 171 ? 17.953 -19.188 -4.555 1 62.44 171 CYS B N 1
ATOM 2983 C CA . CYS B 1 171 ? 18.922 -19.969 -3.801 1 62.44 171 CYS B CA 1
ATOM 2984 C C . CYS B 1 171 ? 20.031 -20.484 -4.715 1 62.44 171 CYS B C 1
ATOM 2986 O O . CYS B 1 171 ? 20.422 -21.656 -4.613 1 62.44 171 CYS B O 1
ATOM 2988 N N . VAL B 1 172 ? 20.328 -19.844 -5.68 1 65.31 172 VAL B N 1
ATOM 2989 C CA . VAL B 1 172 ? 21.5 -20.219 -6.48 1 65.31 172 VAL B CA 1
ATOM 2990 C C . VAL B 1 172 ? 22.562 -19.125 -6.387 1 65.31 172 VAL B C 1
ATOM 2992 O O . VAL B 1 172 ? 22.25 -17.969 -6.113 1 65.31 172 VAL B O 1
ATOM 2995 N N . GLU B 1 173 ? 23.781 -19.641 -6.43 1 64.5 173 GLU B N 1
ATOM 2996 C CA . GLU B 1 173 ? 24.906 -18.719 -6.371 1 64.5 173 GLU B CA 1
ATOM 2997 C C . GLU B 1 173 ? 25.344 -18.297 -7.77 1 64.5 173 GLU B C 1
ATOM 2999 O O . GLU B 1 173 ? 25.828 -17.172 -7.965 1 64.5 173 GLU B O 1
ATOM 3004 N N . ARG B 1 174 ? 25.359 -19.297 -8.656 1 69.25 174 ARG B N 1
ATOM 3005 C CA . ARG B 1 174 ? 25.828 -18.984 -10 1 69.25 174 ARG B CA 1
ATOM 3006 C C . ARG B 1 174 ? 24.719 -19.125 -11.031 1 69.25 174 ARG B C 1
ATOM 3008 O O . ARG B 1 174 ? 23.875 -20.016 -10.914 1 69.25 174 ARG B O 1
ATOM 3015 N N . GLN B 1 175 ? 24.672 -18.25 -12.008 1 69.75 175 GLN B N 1
ATOM 3016 C CA . GLN B 1 175 ? 23.672 -18.203 -13.07 1 69.75 175 GLN B CA 1
ATOM 3017 C C . GLN B 1 175 ? 23.484 -19.578 -13.719 1 69.75 175 GLN B C 1
ATOM 3019 O O . GLN B 1 175 ? 22.359 -19.984 -14.023 1 69.75 175 GLN B O 1
ATOM 3024 N N . GLU B 1 176 ? 24.516 -20.172 -13.867 1 70.38 176 GLU B N 1
ATOM 3025 C CA . GLU B 1 176 ? 24.484 -21.453 -14.57 1 70.38 176 GLU B CA 1
ATOM 3026 C C . GLU B 1 176 ? 23.734 -22.5 -13.758 1 70.38 176 GLU B C 1
ATOM 3028 O O . GLU B 1 176 ? 23.141 -23.438 -14.32 1 70.38 176 GLU B O 1
ATOM 3033 N N . GLU B 1 177 ? 23.734 -22.297 -12.492 1 75.81 177 GLU B N 1
ATOM 3034 C CA . GLU B 1 177 ? 23.094 -23.266 -11.602 1 75.81 177 GLU B CA 1
ATOM 3035 C C . GLU B 1 177 ? 21.609 -22.906 -11.398 1 75.81 177 GLU B C 1
ATOM 3037 O O . GLU B 1 177 ? 20.844 -23.734 -10.906 1 75.81 177 GLU B O 1
ATOM 3042 N N . ALA B 1 178 ? 21.312 -21.766 -11.922 1 76.81 178 ALA B N 1
ATOM 3043 C CA . ALA B 1 178 ? 19.984 -21.234 -11.617 1 76.81 178 ALA B CA 1
ATOM 3044 C C . ALA B 1 178 ? 18.953 -21.781 -12.578 1 76.81 178 ALA B C 1
ATOM 3046 O O . ALA B 1 178 ? 17.781 -21.938 -12.211 1 76.81 178 ALA B O 1
ATOM 3047 N N . ALA B 1 179 ? 19.406 -22.203 -13.68 1 81.81 179 ALA B N 1
ATOM 3048 C CA . ALA B 1 179 ? 18.484 -22.484 -14.773 1 81.81 179 ALA B CA 1
ATOM 3049 C C . ALA B 1 179 ? 17.562 -23.641 -14.438 1 81.81 179 ALA B C 1
ATOM 3051 O O . ALA B 1 179 ? 16.328 -23.531 -14.539 1 81.81 179 ALA B O 1
ATOM 3052 N N . PRO B 1 180 ? 18.078 -24.75 -13.922 1 84.31 180 PRO B N 1
ATOM 3053 C CA . PRO B 1 180 ? 17.172 -25.875 -13.633 1 84.31 180 PRO B CA 1
ATOM 3054 C C . PRO B 1 180 ? 16.172 -25.547 -12.531 1 84.31 180 PRO B C 1
ATOM 3056 O O . PRO B 1 180 ? 15.023 -25.984 -12.586 1 84.31 180 PRO B O 1
ATOM 3059 N N . VAL B 1 181 ? 16.594 -24.859 -11.594 1 84.94 181 VAL B N 1
ATOM 3060 C CA . VAL B 1 181 ? 15.727 -24.516 -10.484 1 84.94 181 VAL B CA 1
ATOM 3061 C C . VAL B 1 181 ? 14.648 -23.547 -10.969 1 84.94 181 VAL B C 1
ATOM 3063 O O . VAL B 1 181 ? 13.469 -23.703 -10.633 1 84.94 181 VAL B O 1
ATOM 3066 N N . LEU B 1 182 ? 15.062 -22.594 -11.789 1 88.06 182 LEU B N 1
ATOM 3067 C CA . LEU B 1 182 ? 14.117 -21.609 -12.32 1 88.06 182 LEU B CA 1
ATOM 3068 C C . LEU B 1 182 ? 13.07 -22.297 -13.203 1 88.06 182 LEU B C 1
ATOM 3070 O O . LEU B 1 182 ? 11.891 -21.953 -13.141 1 88.06 182 LEU B O 1
ATOM 3074 N N . GLU B 1 183 ? 13.5 -23.219 -13.906 1 91.31 183 GLU B N 1
ATOM 3075 C CA . GLU B 1 183 ? 12.586 -23.938 -14.797 1 91.31 183 GLU B CA 1
ATOM 3076 C C . GLU B 1 183 ? 11.547 -24.719 -14 1 91.31 183 GLU B C 1
ATOM 3078 O O . GLU B 1 183 ? 10.375 -24.766 -14.375 1 91.31 183 GLU B O 1
ATOM 3083 N N . ARG B 1 184 ? 11.969 -25.328 -12.969 1 91.94 184 ARG B N 1
ATOM 3084 C CA . ARG B 1 184 ? 11.039 -26.062 -12.109 1 91.94 184 ARG B CA 1
ATOM 3085 C C . ARG B 1 184 ? 10.016 -25.109 -11.484 1 91.94 184 ARG B C 1
ATOM 3087 O O . ARG B 1 184 ? 8.82 -25.422 -11.445 1 91.94 184 ARG B O 1
ATOM 3094 N N . LEU B 1 185 ? 10.492 -23.984 -11.023 1 91.94 185 LEU B N 1
ATOM 3095 C CA . LEU B 1 185 ? 9.609 -22.984 -10.422 1 91.94 185 LEU B CA 1
ATOM 3096 C C . LEU B 1 185 ? 8.609 -22.453 -11.445 1 91.94 185 LEU B C 1
ATOM 3098 O O . LEU B 1 185 ? 7.418 -22.344 -11.156 1 91.94 185 LEU B O 1
ATOM 3102 N N . ILE B 1 186 ? 9.133 -22.156 -12.602 1 95.12 186 ILE B N 1
ATOM 3103 C CA . ILE B 1 186 ? 8.297 -21.625 -13.672 1 95.12 186 ILE B CA 1
ATOM 3104 C C . ILE B 1 186 ? 7.207 -22.641 -14.016 1 95.12 186 ILE B C 1
ATOM 3106 O O . ILE B 1 186 ? 6.043 -22.281 -14.18 1 95.12 186 ILE B O 1
ATOM 3110 N N . GLY B 1 187 ? 7.594 -23.859 -14.078 1 96.69 187 GLY B N 1
ATOM 3111 C CA . GLY B 1 187 ? 6.637 -24.922 -14.367 1 96.69 187 GLY B CA 1
ATOM 3112 C C . GLY B 1 187 ? 5.574 -25.062 -13.297 1 96.69 187 GLY B C 1
ATOM 3113 O O . GLY B 1 187 ? 4.387 -25.172 -13.609 1 96.69 187 GLY B O 1
ATOM 3114 N N . ALA B 1 188 ? 6.008 -25.094 -12.062 1 96.31 188 ALA B N 1
ATOM 3115 C CA . ALA B 1 188 ? 5.078 -25.25 -10.945 1 96.31 188 ALA B CA 1
ATOM 3116 C C . ALA B 1 188 ? 4.113 -24.062 -10.875 1 96.31 188 ALA B C 1
ATOM 3118 O O . ALA B 1 188 ? 2.906 -24.25 -10.688 1 96.31 188 ALA B O 1
ATOM 3119 N N . ILE B 1 189 ? 4.602 -22.859 -11.039 1 96.88 189 ILE B N 1
ATOM 3120 C CA . ILE B 1 189 ? 3.773 -21.672 -11.055 1 96.88 189 ILE B CA 1
ATOM 3121 C C . ILE B 1 189 ? 2.793 -21.734 -12.227 1 96.88 189 ILE B C 1
ATOM 3123 O O . ILE B 1 189 ? 1.615 -21.391 -12.07 1 96.88 189 ILE B O 1
ATOM 3127 N N . GLY B 1 190 ? 3.293 -22.156 -13.32 1 97.88 190 GLY B N 1
ATOM 3128 C CA . GLY B 1 190 ? 2.467 -22.266 -14.508 1 97.88 190 GLY B CA 1
ATOM 3129 C C . GLY B 1 190 ? 1.269 -23.172 -14.336 1 97.88 190 GLY B C 1
ATOM 3130 O O . GLY B 1 190 ? 0.173 -22.875 -14.812 1 97.88 190 GLY B O 1
ATOM 3131 N N . GLU B 1 191 ? 1.485 -24.266 -13.719 1 98.06 191 GLU B N 1
ATOM 3132 C CA . GLU B 1 191 ? 0.393 -25.219 -13.5 1 98.06 191 GLU B CA 1
ATOM 3133 C C . GLU B 1 191 ? -0.694 -24.594 -12.617 1 98.06 191 GLU B C 1
ATOM 3135 O O . GLU B 1 191 ? -1.879 -24.656 -12.953 1 98.06 191 GLU B O 1
ATOM 3140 N N . VAL B 1 192 ? -0.311 -24.016 -11.547 1 98.38 192 VAL B N 1
ATOM 3141 C CA . VAL B 1 192 ? -1.256 -23.359 -10.648 1 98.38 192 VAL B CA 1
ATOM 3142 C C . VAL B 1 192 ? -1.958 -22.219 -11.375 1 98.38 192 VAL B C 1
ATOM 3144 O O . VAL B 1 192 ? -3.178 -22.062 -11.273 1 98.38 192 VAL B O 1
ATOM 3147 N N . HIS B 1 193 ? -1.182 -21.469 -12.094 1 98.44 193 HIS B N 1
ATOM 3148 C CA . HIS B 1 193 ? -1.731 -20.344 -12.828 1 98.44 193 HIS B CA 1
ATOM 3149 C C . HIS B 1 193 ? -2.771 -20.797 -13.844 1 98.44 193 HIS B C 1
ATOM 3151 O O . HIS B 1 193 ? -3.852 -20.203 -13.938 1 98.44 193 HIS B O 1
ATOM 3157 N N . SER B 1 194 ? -2.455 -21.812 -14.578 1 98.25 194 SER B N 1
ATOM 3158 C CA . SER B 1 194 ? -3.344 -22.297 -15.633 1 98.25 194 SER B CA 1
ATOM 3159 C C . SER B 1 194 ? -4.672 -22.781 -15.062 1 98.25 194 SER B C 1
ATOM 3161 O O . SER B 1 194 ? -5.738 -22.438 -15.578 1 98.25 194 SER B O 1
ATOM 3163 N N . ARG B 1 195 ? -4.629 -23.547 -14.039 1 98.31 195 ARG B N 1
ATOM 3164 C CA . ARG B 1 195 ? -5.855 -24.031 -13.406 1 98.31 195 ARG B CA 1
ATOM 3165 C C . ARG B 1 195 ? -6.699 -22.859 -12.891 1 98.31 195 ARG B C 1
ATOM 3167 O O . ARG B 1 195 ? -7.914 -22.828 -13.102 1 98.31 195 ARG B O 1
ATOM 3174 N N . THR B 1 196 ? -6.062 -21.969 -12.227 1 98.56 196 THR B N 1
ATOM 3175 C CA . THR B 1 196 ? -6.75 -20.797 -11.688 1 98.56 196 THR B CA 1
ATOM 3176 C C . THR B 1 196 ? -7.367 -19.969 -12.812 1 98.56 196 THR B C 1
ATOM 3178 O O . THR B 1 196 ? -8.531 -19.578 -12.734 1 98.56 196 THR B O 1
ATOM 3181 N N . HIS B 1 197 ? -6.551 -19.766 -13.844 1 98.38 197 HIS B N 1
ATOM 3182 C CA . HIS B 1 197 ? -6.98 -18.953 -14.984 1 98.38 197 HIS B CA 1
ATOM 3183 C C . HIS B 1 197 ? -8.219 -19.547 -15.641 1 98.38 197 HIS B C 1
ATOM 3185 O O . HIS B 1 197 ? -9.188 -18.844 -15.906 1 98.38 197 HIS B O 1
ATOM 3191 N N . ASN B 1 198 ? -8.195 -20.797 -15.82 1 98.38 198 ASN B N 1
ATOM 3192 C CA . ASN B 1 198 ? -9.32 -21.484 -16.453 1 98.38 198 ASN B CA 1
ATOM 3193 C C . ASN B 1 198 ? -10.586 -21.391 -15.609 1 98.38 198 ASN B C 1
ATOM 3195 O O . ASN B 1 198 ? -11.68 -21.188 -16.141 1 98.38 198 ASN B O 1
ATOM 3199 N N . ALA B 1 199 ? -10.445 -21.547 -14.32 1 98.19 199 ALA B N 1
ATOM 3200 C CA . ALA B 1 199 ? -11.594 -21.469 -13.422 1 98.19 199 ALA B CA 1
ATOM 3201 C C . ALA B 1 199 ? -12.219 -20.078 -13.469 1 98.19 199 ALA B C 1
ATOM 3203 O O . ALA B 1 199 ? -13.445 -19.938 -13.531 1 98.19 199 ALA B O 1
ATOM 3204 N N . LEU B 1 200 ? -11.391 -19.047 -13.438 1 98 200 LEU B N 1
ATOM 3205 C CA . LEU B 1 200 ? -11.867 -17.672 -13.508 1 98 200 LEU B CA 1
ATOM 3206 C C . LEU B 1 200 ? -12.5 -17.375 -14.859 1 98 200 LEU B C 1
ATOM 3208 O O . LEU B 1 200 ? -13.562 -16.734 -14.93 1 98 200 LEU B O 1
ATOM 3212 N N . GLN B 1 201 ? -11.844 -17.828 -15.914 1 97.81 201 GLN B N 1
ATOM 3213 C CA . GLN B 1 201 ? -12.344 -17.625 -17.266 1 97.81 201 GLN B CA 1
ATOM 3214 C C . GLN B 1 201 ? -13.703 -18.281 -17.469 1 97.81 201 GLN B C 1
ATOM 3216 O O . GLN B 1 201 ? -14.625 -17.672 -18 1 97.81 201 GLN B O 1
ATOM 3221 N N . ASP B 1 202 ? -13.867 -19.484 -17.062 1 97.12 202 ASP B N 1
ATOM 3222 C CA . ASP B 1 202 ? -15.094 -20.266 -17.219 1 97.12 202 ASP B CA 1
ATOM 3223 C C . ASP B 1 202 ? -16.266 -19.562 -16.547 1 97.12 202 ASP B C 1
ATOM 3225 O O . ASP B 1 202 ? -17.422 -19.703 -16.984 1 97.12 202 ASP B O 1
ATOM 3229 N N . ARG B 1 203 ? -16.031 -18.781 -15.578 1 95.75 203 ARG B N 1
ATOM 3230 C CA . ARG B 1 203 ? -17.094 -18.141 -14.828 1 95.75 203 ARG B CA 1
ATOM 3231 C C . ARG B 1 203 ? -17.156 -16.641 -15.109 1 95.75 203 ARG B C 1
ATOM 3233 O O . ARG B 1 203 ? -17.828 -15.891 -14.398 1 95.75 203 ARG B O 1
ATOM 3240 N N . GLY B 1 204 ? -16.359 -16.172 -16.094 1 95.44 204 GLY B N 1
ATOM 3241 C CA . GLY B 1 204 ? -16.375 -14.781 -16.516 1 95.44 204 GLY B CA 1
ATOM 3242 C C . GLY B 1 204 ? -15.781 -13.828 -15.5 1 95.44 204 GLY B C 1
ATOM 3243 O O . GLY B 1 204 ? -16.203 -12.68 -15.398 1 95.44 204 GLY B O 1
ATOM 3244 N N . MET B 1 205 ? -14.773 -14.297 -14.75 1 96.19 205 MET B N 1
ATOM 3245 C CA . MET B 1 205 ? -14.305 -13.516 -13.609 1 96.19 205 MET B CA 1
ATOM 3246 C C . MET B 1 205 ? -12.945 -12.883 -13.898 1 96.19 205 MET B C 1
ATOM 3248 O O . MET B 1 205 ? -12.344 -12.266 -13.023 1 96.19 205 MET B O 1
ATOM 3252 N N . LEU B 1 206 ? -12.43 -12.922 -15.078 1 96.38 206 LEU B N 1
ATOM 3253 C CA . LEU B 1 206 ? -11.094 -12.43 -15.406 1 96.38 206 LEU B CA 1
ATOM 3254 C C . LEU B 1 206 ? -11.07 -10.906 -15.461 1 96.38 206 LEU B C 1
ATOM 3256 O O . LEU B 1 206 ? -10 -10.297 -15.438 1 96.38 206 LEU B O 1
ATOM 3260 N N . ASP B 1 207 ? -12.234 -10.234 -15.531 1 93.12 207 ASP B N 1
ATOM 3261 C CA . ASP B 1 207 ? -12.281 -8.781 -15.664 1 93.12 207 ASP B CA 1
ATOM 3262 C C . ASP B 1 207 ? -13.047 -8.141 -14.508 1 93.12 207 ASP B C 1
ATOM 3264 O O . ASP B 1 207 ? -13.68 -7.094 -14.68 1 93.12 207 ASP B O 1
ATOM 3268 N N . LEU B 1 208 ? -13.086 -8.883 -13.414 1 92.19 208 LEU B N 1
ATOM 3269 C CA . LEU B 1 208 ? -13.695 -8.258 -12.242 1 92.19 208 LEU B CA 1
ATOM 3270 C C . LEU B 1 208 ? -13.031 -6.922 -11.93 1 92.19 208 LEU B C 1
ATOM 3272 O O . LEU B 1 208 ? -11.812 -6.801 -12 1 92.19 208 LEU B O 1
ATOM 3276 N N . PRO B 1 209 ? -13.867 -6.031 -11.625 1 84.31 209 PRO B N 1
ATOM 3277 C CA . PRO B 1 209 ? -13.305 -4.699 -11.391 1 84.31 209 PRO B CA 1
ATOM 3278 C C . PRO B 1 209 ? -12.539 -4.605 -10.07 1 84.31 209 PRO B C 1
ATOM 3280 O O . PRO B 1 209 ? -12.797 -5.387 -9.148 1 84.31 209 PRO B O 1
#

Foldseek 3Di:
DLLVLLLVLLVVLCDPDLKGFDVSVLVSLVSLQVLQVVLHDLSNVVSVVVVVLSVVLVVVCVVCVPVCCSRIPLSQVVVCVVVVQQDQPDDGDGNLLSVLLVLLVLQLVLQLLVLLLVQADPVNDRDWSLRSSLVSCVPGPVVPDPPVVVVVSNVSSVVDDGPQSVQVSLPDRDSVVSNVSSVSVSVSSVSNSVSSVVSCVVVVNNNRD/DLLVLLLVLLVVLCDPDLKGFDVSVLVSLVSLQVLQVVLHDLSNVVSVLVVVLSVVLVVVCVVCVPVCCSRIPLSQVVVCVVVVQQDQPDDGDGNLLSVLLVLLVLQLVLQLLVLLLVQADPVNDRDWSLRSSLVSCVPGPVVPDPPVVVVVSNVSSVVDDGPQSVQVSLPDRDSVVSNVSSVSVSVSSVSNSVSSVVSCVVVVNNNRD

Nearest PDB structures (foldseek):
  4k85-assembly1_A  TM=9.166E-01  e=9.293E-13  Homo sapiens
  4kbr-assembly10_B  TM=8.925E-01  e=2.709E-12  Mus musculus
  4kbr-assembly7_G  TM=9.016E-01  e=3.808E-12  Mus musculus
  3ric-assembly1_A  TM=8.328E-01  e=3.984E-06  Homo sapiens
  4gvt-assembly1_A  TM=7.894E-01  e=5.878E-06  Homo sapiens